Protein AF-0000000067173213 (afdb_homodimer)

Nearest PDB structures (foldseek):
  3br0-assembly1_A  TM=7.594E-01  e=2.202E-05  Staphylococcus aureus
  3bqz-assembly1_A  TM=7.512E-01  e=5.305E-05  Staphylococcus aureus
  3bti-assembly1_A  TM=7.599E-01  e=1.402E-04  Staphylococcus aureus subsp. aureus Mu50
  3btj-assembly1_A  TM=7.531E-01  e=1.468E-04  Staphylococcus aureus subsp. aureus Mu50
  4w97-assembly1_A  TM=4.681E-01  e=1.593E-05  Mycobacterium tuberculosis H37Rv

Solvent-accessible surface area (backbone atoms only — not comparable to full-atom values): 21522 Å² total; per-residue (Å²): 128,78,82,68,76,71,79,74,49,71,67,50,42,44,33,52,21,34,44,53,41,39,72,73,57,32,71,85,72,46,48,64,62,59,25,19,56,66,48,71,47,51,58,71,61,46,46,74,77,30,88,45,61,50,58,41,49,11,52,27,47,45,51,40,49,52,52,42,53,52,49,48,52,62,62,42,65,79,44,83,50,65,65,53,33,51,32,50,47,26,44,47,60,50,55,23,64,56,80,50,47,32,52,51,51,49,42,46,70,76,35,45,69,61,38,44,64,24,48,32,92,77,55,80,43,72,40,56,51,40,13,60,64,42,35,63,55,51,52,50,30,31,75,73,59,72,24,26,80,78,57,56,58,72,56,50,16,40,50,53,23,51,53,40,49,45,55,37,71,45,78,62,83,81,54,58,59,85,39,53,69,59,38,34,54,46,38,59,36,39,44,46,40,16,47,44,38,77,65,76,129,127,77,81,68,76,72,80,74,50,70,67,50,43,42,32,52,21,34,44,53,41,38,74,71,58,33,72,86,71,46,47,63,61,58,28,19,56,68,48,71,48,51,58,70,60,46,46,74,77,30,89,43,60,51,59,42,49,13,52,27,47,47,51,38,50,50,51,43,52,52,50,49,52,60,61,42,66,79,46,83,50,65,65,53,33,52,32,51,48,26,44,46,59,51,54,24,64,54,81,52,47,33,53,50,51,48,42,45,70,76,35,47,69,60,39,44,62,25,46,32,92,76,54,80,44,73,42,55,51,41,11,60,65,40,35,63,55,51,52,52,30,30,74,73,58,70,23,26,78,79,58,56,58,70,56,51,17,41,51,51,23,49,52,39,49,44,55,38,70,46,78,61,82,79,55,57,59,85,38,52,67,57,38,35,52,47,38,59,35,39,44,45,38,17,46,44,39,76,64,77,129

pLDDT: mean 89.68, std 12.32, range [35.69, 98.56]

Foldseek 3Di:
DPPPPPPQPLLNLLLVLLLVQCVVPRLPPDALCSSCVSSVHDSVVSCVPPVGSLQSNLVNLLVQVVVLLVVLVVQLVVDDALLLSLLSLLLCLQVVCPPDSVSNVCNCVVPVPSSDSNVDPVDPDQLQVQLVSCLVVLVVCLVVLLFPVPDPSSVLSSVSSVVSCCLNPPDDDPDDSNPSVSSSVVCVPPPSCVRRDDDDD/DPPPPPPQPLLNLLLVLLLVQCVVPHLPPDALCSSCVSSVHHSVVSCVPPVGSLQSNLVNLLVLVVVLLVVLVVQLVVDDALLLSLLSLLLCLQVVCPPPSVSNVCNCVVPVPSSDSNVDPVDPDQLQVQLVSCLVVLVVCLVVLLFPVPDPSSVLSSVSSVVSCCLNPPDDDPDDSNPSVSSSVVCVPPPSVVRRDDDDD

Secondary structure (DSSP, 8-state):
---------HHHHHHHHHHHHHHHHTTTS--HHHHHHHHTS-HHHHHHH-SSHHHHHHHHHHHHHHHHHHHHHHHHTT--SHHHHHHHHHHHHHHTTSTTHHHHHHHHHH-HHHHHHHHGGG---HHHHHHHHHHHHHHHHHHTTSS-TT--HHHHHHHHHHHHHHHHHS--SS--TT-HHHHHHHIIIIIHHHHHSPPP-/---------HHHHHHHHHHHHHHHHHHHH--HHHHHHHHT--HHHHHHH-SSHHHHHHHHHHHHHHHHHHHHHHHHTT--SHHHHHHHHHHHHHHTTSTTHHHHHHHHHH-HHHHHHHHGGG---HHHHHHHHHHHHHHHHHHTTSS-TT--HHHHHHHHHHHHHHHHHS--SS--TT-HHHHHHHIIIIIHHHHHSPPP-

Sequence (402 aa):
MTNATAPRSVRDRLIDAAETCLRAKGIRATTVSEVAEAAGVSRGWLYRHFPDKVSLLGAAIVRLNDAYWSDAHAFLAAYDGLDEKIAAGIRYGRTAYDDPGALLMKLRLDEPEEFAACAGAGVQGLVPDLAAFWTRYLLAARDTGEIHPNTDIAEAAEWVARVVISFATVPGEQLDASDTGAVLTHLRRYVMPGLRAEPASMTNATAPRSVRDRLIDAAETCLRAKGIRATTVSEVAEAAGVSRGWLYRHFPDKVSLLGAAIVRLNDAYWSDAHAFLAAYDGLDEKIAAGIRYGRTAYDDPGALLMKLRLDEPEEFAACAGAGVQGLVPDLAAFWTRYLLAARDTGEIHPNTDIAEAAEWVARVVISFATVPGEQLDASDTGAVLTHLRRYVMPGLRAEPAS

InterPro domains:
  IPR001647 DNA-binding HTH domain, TetR-type [PF00440] (14-59)
  IPR001647 DNA-binding HTH domain, TetR-type [PR00455] (14-27)
  IPR001647 DNA-binding HTH domain, TetR-type [PR00455] (35-58)
  IPR001647 DNA-binding HTH domain, TetR-type [PS50977] (8-68)
  IPR009057 Homedomain-like superfamily [SSF46689] (7-84)
  IPR023772 DNA-binding HTH domain, TetR-type, conserved site [PS01081] (26-57)
  IPR036271 Tetracyclin repressor-like, C-terminal domain superfamily [SSF48498] (122-199)
  IPR050109 HTH-type, TetR-like transcriptional regulator [PTHR30055] (3-199)

Radius of gyration: 25.41 Å; Cα contacts (8 Å, |Δi|>4): 470; chains: 2; bounding box: 62×98×46 Å

Organism: Mycolicibacterium smegmatis (strain ATCC 700084 / mc(2)155) (NCBI:txid246196)

Structure (mmCIF, N/CA/C/O backbone):
data_AF-0000000067173213-model_v1
#
loop_
_entity.id
_entity.type
_entity.pdbx_description
1 polymer 'Transcriptional regulator'
#
loop_
_atom_site.group_PDB
_atom_site.id
_atom_site.type_symbol
_atom_site.label_atom_id
_atom_site.label_alt_id
_atom_site.label_comp_id
_atom_site.label_asym_id
_atom_site.label_entity_id
_atom_site.label_seq_id
_atom_site.pdbx_PDB_ins_code
_atom_site.Cartn_x
_atom_site.Cartn_y
_atom_site.Cartn_z
_atom_site.occupancy
_atom_site.B_iso_or_equiv
_atom_site.auth_seq_id
_atom_site.auth_comp_id
_atom_site.auth_asym_id
_atom_site.auth_atom_id
_atom_site.pdbx_PDB_model_num
ATOM 1 N N . MET A 1 1 ? 15.188 -49.031 -7.273 1 35.69 1 MET A N 1
ATOM 2 C CA . MET A 1 1 ? 15.773 -48.156 -8.273 1 35.69 1 MET A CA 1
ATOM 3 C C . MET A 1 1 ? 15.562 -46.688 -7.891 1 35.69 1 MET A C 1
ATOM 5 O O . MET A 1 1 ? 14.43 -46.25 -7.703 1 35.69 1 MET A O 1
ATOM 9 N N . THR A 1 2 ? 16.375 -46.094 -7.039 1 40.94 2 THR A N 1
ATOM 10 C CA . THR A 1 2 ? 16.312 -44.719 -6.531 1 40.94 2 THR A CA 1
ATOM 11 C C . THR A 1 2 ? 16.016 -43.75 -7.656 1 40.94 2 THR A C 1
ATOM 13 O O . THR A 1 2 ? 16.531 -43.875 -8.766 1 40.94 2 THR A O 1
ATOM 16 N N . ASN A 1 3 ? 14.742 -43.5 -7.938 1 41.19 3 ASN A N 1
ATOM 17 C CA . ASN A 1 3 ? 14.391 -42.5 -8.953 1 41.19 3 ASN A CA 1
ATOM 18 C C . ASN A 1 3 ? 15.438 -41.406 -9.062 1 41.19 3 ASN A C 1
ATOM 20 O O . ASN A 1 3 ? 15.539 -40.562 -8.172 1 41.19 3 ASN A O 1
ATOM 24 N N . ALA A 1 4 ? 16.594 -41.688 -9.5 1 45.16 4 ALA A N 1
ATOM 25 C CA . ALA A 1 4 ? 17.766 -40.844 -9.727 1 45.16 4 ALA A CA 1
ATOM 26 C C . ALA A 1 4 ? 17.344 -39.5 -10.297 1 45.16 4 ALA A C 1
ATOM 28 O O . ALA A 1 4 ? 16.703 -39.438 -11.344 1 45.16 4 ALA A O 1
ATOM 29 N N . THR A 1 5 ? 16.922 -38.469 -9.539 1 49.53 5 THR A N 1
ATOM 30 C CA . THR A 1 5 ? 16.656 -37.094 -9.984 1 49.53 5 THR A CA 1
ATOM 31 C C . THR A 1 5 ? 17.578 -36.719 -11.148 1 49.53 5 THR A C 1
ATOM 33 O O . THR A 1 5 ? 18.797 -36.812 -11.023 1 49.53 5 THR A O 1
ATOM 36 N N . ALA A 1 6 ? 17.219 -36.969 -12.367 1 53.34 6 ALA A N 1
ATOM 37 C CA . ALA A 1 6 ? 17.953 -36.656 -13.586 1 53.34 6 ALA A CA 1
ATOM 38 C C . ALA A 1 6 ? 18.922 -35.5 -13.375 1 53.34 6 ALA A C 1
ATOM 40 O O . ALA A 1 6 ? 18.609 -34.531 -12.672 1 53.34 6 ALA A O 1
ATOM 41 N N . PRO A 1 7 ? 20.188 -35.594 -13.641 1 55.94 7 PRO A N 1
ATOM 42 C CA . PRO A 1 7 ? 21.234 -34.594 -13.469 1 55.94 7 PRO A CA 1
ATOM 43 C C . PRO A 1 7 ? 20.797 -33.219 -13.93 1 55.94 7 PRO A C 1
ATOM 45 O O . PRO A 1 7 ? 20.109 -33.062 -14.945 1 55.94 7 PRO A O 1
ATOM 48 N N . ARG A 1 8 ? 20.625 -32.188 -12.977 1 69.31 8 ARG A N 1
ATOM 49 C CA . ARG A 1 8 ? 20.281 -30.828 -13.336 1 69.31 8 ARG A CA 1
ATOM 50 C C . ARG A 1 8 ? 21.109 -30.328 -14.508 1 69.31 8 ARG A C 1
ATOM 52 O O . ARG A 1 8 ? 22.328 -30.531 -14.547 1 69.31 8 ARG A O 1
ATOM 59 N N . SER A 1 9 ? 20.484 -30.047 -15.648 1 83.81 9 SER A N 1
ATOM 60 C CA . SER A 1 9 ? 21.156 -29.5 -16.812 1 83.81 9 SER A CA 1
ATOM 61 C C . SER A 1 9 ? 22.062 -28.328 -16.438 1 83.81 9 SER A C 1
ATOM 63 O O . SER A 1 9 ? 21.953 -27.797 -15.328 1 83.81 9 SER A O 1
ATOM 65 N N . VAL A 1 10 ? 23.094 -28.188 -17.125 1 84.44 10 VAL A N 1
ATOM 66 C CA . VAL A 1 10 ? 24 -27.047 -16.922 1 84.44 10 VAL A CA 1
ATOM 67 C C . VAL A 1 10 ? 23.172 -25.766 -16.828 1 84.44 10 VAL A C 1
ATOM 69 O O . VAL A 1 10 ? 23.5 -24.875 -16.016 1 84.44 10 VAL A O 1
ATOM 72 N N . ARG A 1 11 ? 22.156 -25.781 -17.531 1 90.06 11 ARG A N 1
ATOM 73 C CA . ARG A 1 11 ? 21.281 -24.609 -17.5 1 90.06 11 ARG A CA 1
ATOM 74 C C . ARG A 1 11 ? 20.672 -24.422 -16.109 1 90.06 11 ARG A C 1
ATOM 76 O O . ARG A 1 11 ? 20.609 -23.312 -15.594 1 90.06 11 ARG A O 1
ATOM 83 N N . ASP A 1 12 ? 20.312 -25.484 -15.531 1 93.5 12 ASP A N 1
ATOM 84 C CA . ASP A 1 12 ? 19.734 -25.422 -14.195 1 93.5 12 ASP A CA 1
ATOM 85 C C . ASP A 1 12 ? 20.766 -24.984 -13.164 1 93.5 12 ASP A C 1
ATOM 87 O O . ASP A 1 12 ? 20.453 -24.219 -12.25 1 93.5 12 ASP A O 1
ATOM 91 N N . ARG A 1 13 ? 21.906 -25.438 -13.367 1 93.19 13 ARG A N 1
ATOM 92 C CA . ARG A 1 13 ? 22.984 -25.047 -12.461 1 93.19 13 ARG A CA 1
ATOM 93 C C . ARG A 1 13 ? 23.266 -23.562 -12.555 1 93.19 13 ARG A C 1
ATOM 95 O O . ARG A 1 13 ? 23.547 -22.906 -11.539 1 93.19 13 ARG A O 1
ATOM 102 N N . LEU A 1 14 ? 23.219 -23.047 -13.711 1 96.12 14 LEU A N 1
ATOM 103 C CA . LEU A 1 14 ? 23.438 -21.625 -13.922 1 96.12 14 LEU A CA 1
ATOM 104 C C . LEU A 1 14 ? 22.328 -20.797 -13.273 1 96.12 14 LEU A C 1
ATOM 106 O O . LEU A 1 14 ? 22.594 -19.781 -12.648 1 96.12 14 LEU A O 1
ATOM 110 N N . ILE A 1 15 ? 21.141 -21.328 -13.391 1 96.62 15 ILE A N 1
ATOM 111 C CA . ILE A 1 15 ? 20 -20.625 -12.797 1 96.62 15 ILE A CA 1
ATOM 112 C C . ILE A 1 15 ? 20.094 -20.688 -11.273 1 96.62 15 ILE A C 1
ATOM 114 O O . ILE A 1 15 ? 19.812 -19.719 -10.586 1 96.62 15 ILE A O 1
ATOM 118 N N . ASP A 1 16 ? 20.531 -21.797 -10.758 1 96.44 16 ASP A N 1
ATOM 119 C CA . ASP A 1 16 ? 20.734 -21.938 -9.32 1 96.44 16 ASP A CA 1
ATOM 120 C C . ASP A 1 16 ? 21.781 -20.922 -8.828 1 96.44 16 ASP A C 1
ATOM 122 O O . ASP A 1 16 ? 21.578 -20.281 -7.797 1 96.44 16 ASP A O 1
ATOM 126 N N . ALA A 1 17 ? 22.828 -20.828 -9.539 1 97.25 17 ALA A N 1
ATOM 127 C CA . ALA A 1 17 ? 23.891 -19.891 -9.203 1 97.25 17 ALA A CA 1
ATOM 128 C C . ALA A 1 17 ? 23.391 -18.453 -9.266 1 97.25 17 ALA A C 1
ATOM 130 O O . ALA A 1 17 ? 23.734 -17.625 -8.406 1 97.25 17 ALA A O 1
ATOM 131 N N . ALA A 1 18 ? 22.625 -18.188 -10.281 1 97.5 18 ALA A N 1
ATOM 132 C CA . ALA A 1 18 ? 22.047 -16.859 -10.422 1 97.5 18 ALA A CA 1
ATOM 133 C C . ALA A 1 18 ? 21.156 -16.516 -9.219 1 97.5 18 ALA A C 1
ATOM 135 O O . ALA A 1 18 ? 21.234 -15.398 -8.695 1 97.5 18 ALA A O 1
ATOM 136 N N . GLU A 1 19 ? 20.344 -17.453 -8.805 1 95.75 19 GLU A N 1
ATOM 137 C CA . GLU A 1 19 ? 19.484 -17.25 -7.645 1 95.75 19 GLU A CA 1
ATOM 138 C C . GLU A 1 19 ? 20.312 -16.953 -6.398 1 95.75 19 GLU A C 1
ATOM 140 O O . GLU A 1 19 ? 19.953 -16.062 -5.609 1 95.75 19 GLU A O 1
ATOM 145 N N . THR A 1 20 ? 21.328 -17.641 -6.254 1 95.81 20 THR A N 1
ATOM 146 C CA . THR A 1 20 ? 22.219 -17.438 -5.117 1 95.81 20 THR A CA 1
ATOM 147 C C . THR A 1 20 ? 22.812 -16.031 -5.137 1 95.81 20 THR A C 1
ATOM 149 O O . THR A 1 20 ? 22.859 -15.352 -4.105 1 95.81 20 THR A O 1
ATOM 152 N N . CYS A 1 21 ? 23.25 -15.594 -6.285 1 97.12 21 CYS A N 1
ATOM 153 C CA . CYS A 1 21 ? 23.828 -14.258 -6.434 1 97.12 21 CYS A CA 1
ATOM 154 C C . CYS A 1 21 ? 22.781 -13.18 -6.18 1 97.12 21 CYS A C 1
ATOM 156 O O . CYS A 1 21 ? 23.062 -12.172 -5.527 1 97.12 21 CYS A O 1
ATOM 158 N N . LEU A 1 22 ? 21.562 -13.422 -6.668 1 96.31 22 LEU A N 1
ATOM 159 C CA . LEU A 1 22 ? 20.453 -12.484 -6.449 1 96.31 22 LEU A CA 1
ATOM 160 C C . LEU A 1 22 ? 20.156 -12.344 -4.961 1 96.31 22 LEU A C 1
ATOM 162 O O . LEU A 1 22 ? 19.875 -11.234 -4.488 1 96.31 22 LEU A O 1
ATOM 166 N N . ARG A 1 23 ? 20.172 -13.398 -4.289 1 94.31 23 ARG A N 1
ATOM 167 C CA . ARG A 1 23 ? 19.906 -13.391 -2.852 1 94.31 23 ARG A CA 1
ATOM 168 C C . ARG A 1 23 ? 20.984 -12.617 -2.1 1 94.31 23 ARG A C 1
ATOM 170 O O . ARG A 1 23 ? 20.688 -11.898 -1.143 1 94.31 23 ARG A O 1
ATOM 177 N N . ALA A 1 24 ? 22.125 -12.672 -2.566 1 94.44 24 ALA A N 1
ATOM 178 C CA . ALA A 1 24 ? 23.266 -12.086 -1.862 1 94.44 24 ALA A CA 1
ATOM 179 C C . ALA A 1 24 ? 23.359 -10.586 -2.146 1 94.44 24 ALA A C 1
ATOM 181 O O . ALA A 1 24 ? 23.656 -9.797 -1.246 1 94.44 24 ALA A O 1
ATOM 182 N N . LYS A 1 25 ? 23.109 -10.203 -3.416 1 95.25 25 LYS A N 1
ATOM 183 C CA . LYS A 1 25 ? 23.547 -8.836 -3.699 1 95.25 25 LYS A CA 1
ATOM 184 C C . LYS A 1 25 ? 22.516 -8.109 -4.562 1 95.25 25 LYS A C 1
ATOM 186 O O . LYS A 1 25 ? 22.688 -6.926 -4.867 1 95.25 25 LYS A O 1
ATOM 191 N N . GLY A 1 26 ? 21.5 -8.805 -5.004 1 96.31 26 GLY A N 1
ATOM 192 C CA . GLY A 1 26 ? 20.484 -8.156 -5.82 1 96.31 26 GLY A CA 1
ATOM 193 C C . GLY A 1 26 ? 20.812 -8.203 -7.305 1 96.31 26 GLY A C 1
ATOM 194 O O . GLY A 1 26 ? 21.703 -8.93 -7.734 1 96.31 26 GLY A O 1
ATOM 195 N N . ILE A 1 27 ? 20.016 -7.488 -8.102 1 96.88 27 ILE A N 1
ATOM 196 C CA . ILE A 1 27 ? 20.094 -7.562 -9.555 1 96.88 27 ILE A CA 1
ATOM 197 C C . ILE A 1 27 ? 21.25 -6.695 -10.055 1 96.88 27 ILE A C 1
ATOM 199 O O . ILE A 1 27 ? 22.109 -7.164 -10.812 1 96.88 27 ILE A O 1
ATOM 203 N N . ARG A 1 28 ? 21.281 -5.484 -9.641 1 96.62 28 ARG A N 1
ATOM 204 C CA . ARG A 1 28 ? 22.234 -4.508 -10.133 1 96.62 28 ARG A CA 1
ATOM 205 C C . ARG A 1 28 ? 23.672 -4.969 -9.875 1 96.62 28 ARG A C 1
ATOM 207 O O . ARG A 1 28 ? 24.516 -4.934 -10.773 1 96.62 28 ARG A O 1
ATOM 214 N N . ALA A 1 29 ? 23.953 -5.48 -8.773 1 97.12 29 ALA A N 1
ATOM 215 C CA . ALA A 1 29 ? 25.328 -5.77 -8.336 1 97.12 29 ALA A CA 1
ATOM 216 C C . ALA A 1 29 ? 25.781 -7.145 -8.828 1 97.12 29 ALA A C 1
ATOM 218 O O . ALA A 1 29 ? 26.969 -7.445 -8.828 1 97.12 29 ALA A O 1
ATOM 219 N N . THR A 1 30 ? 24.859 -7.961 -9.172 1 97.75 30 THR A N 1
ATOM 220 C CA . THR A 1 30 ? 25.203 -9.289 -9.664 1 97.75 30 THR A CA 1
ATOM 221 C C . THR A 1 30 ? 25.812 -9.203 -11.062 1 97.75 30 THR A C 1
ATOM 223 O O . THR A 1 30 ? 25.281 -8.5 -11.93 1 97.75 30 THR A O 1
ATOM 226 N N . THR A 1 31 ? 26.953 -9.93 -11.297 1 96.62 31 THR A N 1
ATOM 227 C CA . THR A 1 31 ? 27.578 -9.977 -12.617 1 96.62 31 THR A CA 1
ATOM 228 C C . THR A 1 31 ? 27.547 -11.391 -13.18 1 96.62 31 THR A C 1
ATOM 230 O O . THR A 1 31 ? 27.406 -12.359 -12.438 1 96.62 31 THR A O 1
ATOM 233 N N . VAL A 1 32 ? 27.688 -11.375 -14.492 1 96.31 32 VAL A N 1
ATOM 234 C CA . VAL A 1 32 ? 27.719 -12.664 -15.18 1 96.31 32 VAL A CA 1
ATOM 235 C C . VAL A 1 32 ? 28.922 -13.477 -14.711 1 96.31 32 VAL A C 1
ATOM 237 O O . VAL A 1 32 ? 28.828 -14.695 -14.523 1 96.31 32 VAL A O 1
ATOM 240 N N . SER A 1 33 ? 30 -12.859 -14.461 1 96.31 33 SER A N 1
ATOM 241 C CA . SER A 1 33 ? 31.219 -13.523 -14.008 1 96.31 33 SER A CA 1
ATOM 242 C C . SER A 1 33 ? 31.031 -14.188 -12.648 1 96.31 33 SER A C 1
ATOM 244 O O . SER A 1 33 ? 31.484 -15.305 -12.43 1 96.31 33 SER A O 1
ATOM 246 N N . GLU A 1 34 ? 30.359 -13.523 -11.781 1 97 34 GLU A N 1
ATOM 247 C CA . GLU A 1 34 ? 30.094 -14.07 -10.453 1 97 34 GLU A CA 1
ATOM 248 C C . GLU A 1 34 ? 29.203 -15.305 -10.531 1 97 34 GLU A C 1
ATOM 250 O O . GLU A 1 34 ? 29.391 -16.266 -9.789 1 97 34 GLU A O 1
ATOM 255 N N . VAL A 1 35 ? 28.219 -15.242 -11.391 1 97.94 35 VAL A N 1
ATOM 256 C CA . VAL A 1 35 ? 27.328 -16.391 -11.562 1 97.94 35 VAL A CA 1
ATOM 257 C C . VAL A 1 35 ? 28.109 -17.562 -12.133 1 97.94 35 VAL A C 1
ATOM 259 O O . VAL A 1 35 ? 27.938 -18.703 -11.68 1 97.94 35 VAL A O 1
ATOM 262 N N . ALA A 1 36 ? 28.922 -17.297 -13.148 1 96.88 36 ALA A N 1
ATOM 263 C CA . ALA A 1 36 ? 29.75 -18.344 -13.734 1 96.88 36 ALA A CA 1
ATOM 264 C C . ALA A 1 36 ? 30.641 -19 -12.68 1 96.88 36 ALA A C 1
ATOM 266 O O . ALA A 1 36 ? 30.719 -20.219 -12.602 1 96.88 36 ALA A O 1
ATOM 267 N N . GLU A 1 37 ? 31.266 -18.188 -11.891 1 96.5 37 GLU A N 1
ATOM 268 C CA . GLU A 1 37 ? 32.125 -18.672 -10.828 1 96.5 37 GLU A CA 1
ATOM 269 C C . GLU A 1 37 ? 31.359 -19.547 -9.836 1 96.5 37 GLU A C 1
ATOM 271 O O . GLU A 1 37 ? 31.812 -20.641 -9.477 1 96.5 37 GLU A O 1
ATOM 276 N N . ALA A 1 38 ? 30.203 -19.109 -9.469 1 95.81 38 ALA A N 1
ATOM 277 C CA . ALA A 1 38 ? 29.375 -19.844 -8.516 1 95.81 38 ALA A CA 1
ATOM 278 C C . ALA A 1 38 ? 28.906 -21.172 -9.094 1 95.81 38 ALA A C 1
ATOM 280 O O . ALA A 1 38 ? 28.734 -22.141 -8.367 1 95.81 38 ALA A O 1
ATOM 281 N N . ALA A 1 39 ? 28.734 -21.203 -10.391 1 95.44 39 ALA A N 1
ATOM 282 C CA . ALA A 1 39 ? 28.281 -22.406 -11.078 1 95.44 39 ALA A CA 1
ATOM 283 C C . ALA A 1 39 ? 29.438 -23.328 -11.422 1 95.44 39 ALA A C 1
ATOM 285 O O . ALA A 1 39 ? 29.234 -24.453 -11.875 1 95.44 39 ALA A O 1
ATOM 286 N N . GLY A 1 40 ? 30.625 -22.797 -11.266 1 95 40 GLY A N 1
ATOM 287 C CA . GLY A 1 40 ? 31.812 -23.594 -11.562 1 95 40 GLY A CA 1
ATOM 288 C C . GLY A 1 40 ? 32.062 -23.781 -13.047 1 95 40 GLY A C 1
ATOM 289 O O . GLY A 1 40 ? 32.469 -24.844 -13.492 1 95 40 GLY A O 1
ATOM 290 N N . VAL A 1 41 ? 31.719 -22.781 -13.828 1 95.12 41 VAL A N 1
ATOM 291 C CA . VAL A 1 41 ? 31.938 -22.844 -15.266 1 95.12 41 VAL A CA 1
ATOM 292 C C . VAL A 1 41 ? 32.656 -21.578 -15.727 1 95.12 41 VAL A C 1
ATOM 294 O O . VAL A 1 41 ? 32.781 -20.609 -14.969 1 95.12 41 VAL A O 1
ATOM 297 N N . SER A 1 42 ? 33.156 -21.625 -16.969 1 94.19 42 SER A N 1
ATOM 298 C CA . SER A 1 42 ? 33.75 -20.422 -17.547 1 94.19 42 SER A CA 1
ATOM 299 C C . SER A 1 42 ? 32.688 -19.438 -18.031 1 94.19 42 SER A C 1
ATOM 301 O O . SER A 1 42 ? 31.547 -19.844 -18.312 1 94.19 42 SER A O 1
ATOM 303 N N . ARG A 1 43 ? 33.094 -18.188 -18.078 1 94 43 ARG A N 1
ATOM 304 C CA . ARG A 1 43 ? 32.188 -17.172 -18.625 1 94 43 ARG A CA 1
ATOM 305 C C . ARG A 1 43 ? 31.781 -17.5 -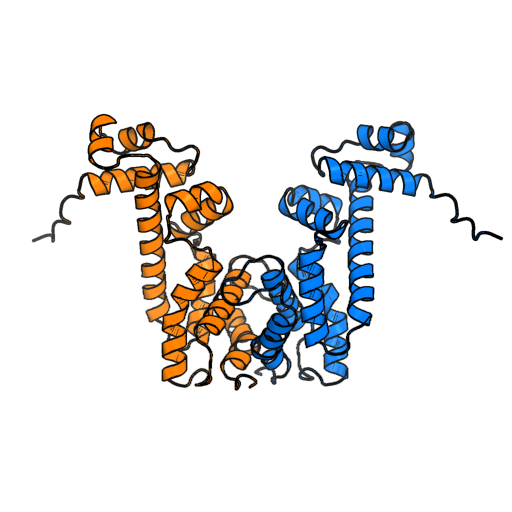20.062 1 94 43 ARG A C 1
ATOM 307 O O . ARG A 1 43 ? 30.625 -17.312 -20.438 1 94 43 ARG A O 1
ATOM 314 N N . GLY A 1 44 ? 32.719 -18.016 -20.828 1 93.62 44 GLY A N 1
ATOM 315 C CA . GLY A 1 44 ? 32.406 -18.406 -22.188 1 93.62 44 GLY A CA 1
ATOM 316 C C . GLY A 1 44 ? 31.344 -19.484 -22.281 1 93.62 44 GLY A C 1
ATOM 317 O O . GLY A 1 44 ? 30.453 -19.406 -23.125 1 93.62 44 GLY A O 1
ATOM 318 N N . TRP A 1 45 ? 31.422 -20.391 -21.438 1 92.81 45 TRP A N 1
ATOM 319 C CA . TRP A 1 45 ? 30.438 -21.469 -21.391 1 92.81 45 TRP A CA 1
ATOM 320 C C . TRP A 1 45 ? 29.062 -20.938 -21 1 92.81 45 TRP A C 1
ATOM 322 O O . TRP A 1 45 ? 28.047 -21.344 -21.547 1 92.81 45 TRP A O 1
ATOM 332 N N . LEU A 1 46 ? 29.047 -20.047 -20.016 1 95.62 46 LEU A N 1
ATOM 333 C CA . LEU A 1 46 ? 27.781 -19.438 -19.594 1 95.62 46 LEU A CA 1
ATOM 334 C C . LEU A 1 46 ? 27.094 -18.75 -20.766 1 95.62 46 LEU A C 1
ATOM 336 O O . LEU A 1 46 ? 25.875 -18.859 -20.922 1 95.62 46 LEU A O 1
ATOM 340 N N . TYR A 1 47 ? 27.844 -18.141 -21.625 1 95.19 47 TYR A N 1
ATOM 341 C CA . TYR A 1 47 ? 27.281 -17.344 -22.734 1 95.19 47 TYR A CA 1
ATOM 342 C C . TYR A 1 47 ? 26.734 -18.266 -23.828 1 95.19 47 TYR A C 1
ATOM 344 O O . TYR A 1 47 ? 26 -17.812 -24.703 1 95.19 47 TYR A O 1
ATOM 352 N N . ARG A 1 48 ? 27.094 -19.531 -23.797 1 95.06 48 ARG A N 1
ATOM 353 C CA . ARG A 1 48 ? 26.484 -20.5 -24.688 1 95.06 48 ARG A CA 1
ATOM 354 C C . ARG A 1 48 ? 25.031 -20.734 -24.328 1 95.06 48 ARG A C 1
ATOM 356 O O . ARG A 1 48 ? 24.219 -21.141 -25.172 1 95.06 48 ARG A O 1
ATOM 363 N N . HIS A 1 49 ? 24.703 -20.484 -23.125 1 95.44 49 HIS A N 1
ATOM 364 C CA . HIS A 1 49 ? 23.375 -20.766 -22.625 1 95.44 49 HIS A CA 1
ATOM 365 C C . HIS A 1 49 ? 22.562 -19.484 -22.469 1 95.44 49 HIS A C 1
ATOM 367 O O . HIS A 1 49 ? 21.344 -19.5 -22.656 1 95.44 49 HIS A O 1
ATOM 373 N N . PHE A 1 50 ? 23.219 -18.438 -22.062 1 96.81 50 PHE A N 1
ATOM 374 C CA . PHE A 1 50 ? 22.562 -17.141 -21.844 1 96.81 50 PHE A CA 1
ATOM 375 C C . PHE A 1 50 ? 23.359 -16.016 -22.5 1 96.81 50 PHE A C 1
ATOM 377 O O . PHE A 1 50 ? 24.5 -15.766 -22.141 1 96.81 50 PHE A O 1
ATOM 384 N N . PRO A 1 51 ? 22.641 -15.305 -23.375 1 95.44 51 PRO A N 1
ATOM 385 C CA . PRO A 1 51 ? 23.375 -14.32 -24.172 1 95.44 51 PRO A CA 1
ATOM 386 C C . PRO A 1 51 ? 23.766 -13.078 -23.359 1 95.44 51 PRO A C 1
ATOM 388 O O . PRO A 1 51 ? 24.656 -12.336 -23.766 1 95.44 51 PRO A O 1
ATOM 391 N N . ASP A 1 52 ? 23 -12.828 -22.266 1 95.25 52 ASP A N 1
ATOM 392 C CA . ASP A 1 52 ? 23.297 -11.625 -21.484 1 95.25 52 ASP A CA 1
ATOM 393 C C . ASP A 1 52 ? 22.797 -11.773 -20.047 1 95.25 52 ASP A C 1
ATOM 395 O O . ASP A 1 52 ? 22.172 -12.773 -19.703 1 95.25 52 ASP A O 1
ATOM 399 N N . LYS A 1 53 ? 23.094 -10.805 -19.203 1 96.06 53 LYS A N 1
ATOM 400 C CA . LYS A 1 53 ? 22.75 -10.773 -17.781 1 96.06 53 LYS A CA 1
ATOM 401 C C . LYS A 1 53 ? 21.234 -10.781 -17.594 1 96.06 53 LYS A C 1
ATOM 403 O O . LYS A 1 53 ? 20.719 -11.5 -16.734 1 96.06 53 LYS A O 1
ATOM 408 N N . VAL A 1 54 ? 20.594 -10.039 -18.391 1 95.44 54 VAL A N 1
ATOM 409 C CA . VAL A 1 54 ? 19.156 -9.875 -18.25 1 95.44 54 VAL A CA 1
ATOM 410 C C . VAL A 1 54 ? 18.453 -11.211 -18.5 1 95.44 54 VAL A C 1
ATOM 412 O O . VAL A 1 54 ? 17.578 -11.602 -17.719 1 95.44 54 VAL A O 1
ATOM 415 N N . SER A 1 55 ? 18.859 -11.875 -19.484 1 95.5 55 SER A N 1
ATOM 416 C CA . SER A 1 55 ? 18.266 -13.172 -19.781 1 95.5 55 SER A CA 1
ATOM 417 C C . SER A 1 55 ? 18.578 -14.188 -18.688 1 95.5 55 SER A C 1
ATOM 419 O O . SER A 1 55 ? 17.719 -15 -18.328 1 95.5 55 SER A O 1
ATOM 421 N N . LEU A 1 56 ? 19.766 -14.148 -18.203 1 96.38 56 LEU A N 1
ATOM 422 C CA . LEU A 1 56 ? 20.203 -15.07 -17.172 1 96.38 56 LEU A CA 1
ATOM 423 C C . LEU A 1 56 ? 19.453 -14.82 -15.867 1 96.38 56 LEU A C 1
ATOM 425 O O . LEU A 1 56 ? 18.812 -15.727 -15.328 1 96.38 56 LEU A O 1
ATOM 429 N N . LEU A 1 57 ? 19.484 -13.633 -15.406 1 96.62 57 LEU A N 1
ATOM 430 C CA . LEU A 1 57 ? 18.812 -13.289 -14.156 1 96.62 57 LEU A CA 1
ATOM 431 C C . LEU A 1 57 ? 17.297 -13.375 -14.305 1 96.62 57 LEU A C 1
ATOM 433 O O . LEU A 1 57 ? 16.594 -13.727 -13.359 1 96.62 57 LEU A O 1
ATOM 437 N N . GLY A 1 58 ? 16.781 -13.039 -15.477 1 95.12 58 GLY A N 1
ATOM 438 C CA . GLY A 1 58 ? 15.375 -13.203 -15.766 1 95.12 58 GLY A CA 1
ATOM 439 C C . GLY A 1 58 ? 14.891 -14.633 -15.594 1 95.12 58 GLY A C 1
ATOM 440 O O . GLY A 1 58 ? 13.82 -14.875 -15.031 1 95.12 58 GLY A O 1
ATOM 441 N N . ALA A 1 59 ? 15.672 -15.5 -16.062 1 94.88 59 ALA A N 1
ATOM 442 C CA . ALA A 1 59 ? 15.32 -16.906 -15.93 1 94.88 59 ALA A CA 1
ATOM 443 C C . ALA A 1 59 ? 15.227 -17.312 -14.461 1 94.88 59 ALA A C 1
ATOM 445 O O . ALA A 1 59 ? 14.328 -18.062 -14.07 1 94.88 59 ALA A O 1
ATOM 446 N N . ALA A 1 60 ? 16.109 -16.844 -13.672 1 94.81 60 ALA A N 1
ATOM 447 C CA . ALA A 1 60 ? 16.078 -17.125 -12.242 1 94.81 60 ALA A CA 1
ATOM 448 C C . ALA A 1 60 ? 14.852 -16.516 -11.578 1 94.81 60 ALA A C 1
ATOM 450 O O . ALA A 1 60 ? 14.188 -17.156 -10.766 1 94.81 60 ALA A O 1
ATOM 451 N N . ILE A 1 61 ? 14.539 -15.328 -11.945 1 93.38 61 ILE A N 1
ATOM 452 C CA . ILE A 1 61 ? 13.406 -14.609 -11.375 1 93.38 61 ILE A CA 1
ATOM 453 C C . ILE A 1 61 ? 12.102 -15.305 -11.773 1 93.38 61 ILE A C 1
ATOM 455 O O . ILE A 1 61 ? 11.219 -15.5 -10.93 1 93.38 61 ILE A O 1
ATOM 459 N N . VAL A 1 62 ? 12.016 -15.672 -12.992 1 91.44 62 VAL A N 1
ATOM 460 C CA . VAL A 1 62 ? 10.82 -16.359 -13.477 1 91.44 62 VAL A CA 1
ATOM 461 C C . VAL A 1 62 ? 10.641 -17.672 -12.734 1 91.44 62 VAL A C 1
ATOM 463 O O . VAL A 1 62 ? 9.539 -18.016 -12.312 1 91.44 62 VAL A O 1
ATOM 466 N N . ARG A 1 63 ? 11.711 -18.375 -12.594 1 91.94 63 ARG A N 1
ATOM 467 C CA . ARG A 1 63 ? 11.641 -19.641 -11.875 1 91.94 63 ARG A CA 1
ATOM 468 C C . ARG A 1 63 ? 11.195 -19.422 -10.43 1 91.94 63 ARG A C 1
ATOM 470 O O . ARG A 1 63 ? 10.344 -20.172 -9.922 1 91.94 63 ARG A O 1
ATOM 477 N N . LEU A 1 64 ? 11.781 -18.469 -9.781 1 90.25 64 LEU A N 1
ATOM 478 C CA . LEU A 1 64 ? 11.414 -18.141 -8.414 1 90.25 64 LEU A CA 1
ATOM 479 C C . LEU A 1 64 ? 9.945 -17.75 -8.32 1 90.25 64 LEU A C 1
ATOM 481 O O . LEU A 1 64 ? 9.234 -18.172 -7.406 1 90.25 64 LEU A O 1
ATOM 485 N N . ASN A 1 65 ? 9.531 -16.984 -9.234 1 89.62 65 ASN A N 1
ATOM 486 C CA . ASN A 1 65 ? 8.141 -16.531 -9.273 1 89.62 65 ASN A CA 1
ATOM 487 C C . ASN A 1 65 ? 7.18 -17.703 -9.477 1 89.62 65 ASN A C 1
ATOM 489 O O . ASN A 1 65 ? 6.172 -17.812 -8.773 1 89.62 65 ASN A O 1
ATOM 493 N N . ASP A 1 66 ? 7.508 -18.516 -10.422 1 90.25 66 ASP A N 1
ATOM 494 C CA . ASP A 1 66 ? 6.684 -19.688 -10.711 1 90.25 66 ASP A CA 1
ATOM 495 C C . ASP A 1 66 ? 6.578 -20.594 -9.484 1 90.25 66 ASP A C 1
ATOM 497 O O . ASP A 1 66 ? 5.5 -21.109 -9.18 1 90.25 66 ASP A O 1
ATOM 501 N N . ALA A 1 67 ? 7.688 -20.797 -8.898 1 89.81 67 ALA A N 1
ATOM 502 C CA . ALA A 1 67 ? 7.695 -21.625 -7.691 1 89.81 67 ALA A CA 1
ATOM 503 C C . ALA A 1 67 ? 6.828 -21 -6.598 1 89.81 67 ALA A C 1
ATOM 505 O O . ALA A 1 67 ? 6.078 -21.703 -5.922 1 89.81 67 ALA A O 1
ATOM 506 N N . TYR A 1 68 ? 6.879 -19.766 -6.457 1 88.88 68 TYR A N 1
ATOM 507 C CA . TYR A 1 68 ? 6.102 -19.062 -5.445 1 88.88 68 TYR A CA 1
ATOM 508 C C . TYR A 1 68 ? 4.605 -19.25 -5.672 1 88.88 68 TYR A C 1
ATOM 510 O O . TYR A 1 68 ? 3.873 -19.609 -4.746 1 88.88 68 TYR A O 1
ATOM 518 N N . TRP A 1 69 ? 4.148 -19.031 -6.867 1 91.31 69 TRP A N 1
ATOM 519 C CA . TRP A 1 69 ? 2.727 -19.141 -7.176 1 91.31 69 TRP A CA 1
ATOM 520 C C . TRP A 1 69 ? 2.248 -20.578 -7.074 1 91.31 69 TRP A C 1
ATOM 522 O O . TRP A 1 69 ? 1.131 -20.844 -6.621 1 91.31 69 TRP A O 1
ATOM 532 N N . SER A 1 70 ? 3.105 -21.453 -7.535 1 92.69 70 SER A N 1
ATOM 533 C CA . SER A 1 70 ? 2.758 -22.859 -7.438 1 92.69 70 SER A CA 1
ATOM 534 C C . SER A 1 70 ? 2.57 -23.281 -5.984 1 92.69 70 SER A C 1
ATOM 536 O O . SER A 1 70 ? 1.605 -23.984 -5.648 1 92.69 70 SER A O 1
ATOM 538 N N . ASP A 1 71 ? 3.449 -22.844 -5.172 1 91.44 71 ASP A N 1
ATOM 539 C CA . ASP A 1 71 ? 3.355 -23.156 -3.75 1 91.44 71 ASP A CA 1
ATOM 540 C C . ASP A 1 71 ? 2.125 -22.5 -3.125 1 91.44 71 ASP A C 1
ATOM 542 O O . ASP A 1 71 ? 1.478 -23.094 -2.256 1 91.44 71 ASP A O 1
ATOM 546 N N . ALA A 1 72 ? 1.862 -21.328 -3.547 1 93.19 72 ALA A N 1
ATOM 547 C CA . ALA A 1 72 ? 0.684 -20.641 -3.045 1 93.19 72 ALA A CA 1
ATOM 548 C C . ALA A 1 72 ? -0.596 -21.375 -3.41 1 93.19 72 ALA A C 1
ATOM 550 O O . ALA A 1 72 ? -1.486 -21.547 -2.572 1 93.19 72 ALA A O 1
ATOM 551 N N . HIS A 1 73 ? -0.672 -21.828 -4.648 1 95.75 73 HIS A N 1
ATOM 552 C CA . HIS A 1 73 ? -1.823 -22.625 -5.07 1 95.75 73 HIS A CA 1
ATOM 553 C C . HIS A 1 73 ? -1.962 -23.891 -4.223 1 95.75 73 HIS A C 1
ATOM 555 O O . HIS A 1 73 ? -3.061 -24.219 -3.775 1 95.75 73 HIS A O 1
ATOM 561 N N . ALA A 1 74 ? -0.851 -24.547 -4.031 1 94.81 74 ALA A N 1
ATOM 562 C CA . ALA A 1 74 ? -0.864 -25.766 -3.236 1 94.81 74 ALA A CA 1
ATOM 563 C C . ALA A 1 74 ? -1.321 -25.484 -1.808 1 94.81 74 ALA A C 1
ATOM 565 O O . ALA A 1 74 ? -2.098 -26.266 -1.237 1 94.81 74 ALA A O 1
ATOM 566 N N . PHE A 1 75 ? -0.9 -24.422 -1.267 1 94.12 75 PHE A N 1
ATOM 567 C CA . PHE A 1 75 ? -1.252 -24 0.085 1 94.12 75 PHE A CA 1
ATOM 568 C C . PHE A 1 75 ? -2.748 -23.719 0.195 1 94.12 75 PHE A C 1
ATOM 570 O O . PHE A 1 75 ? -3.398 -24.156 1.145 1 94.12 75 PHE A O 1
ATOM 577 N N . LEU A 1 76 ? -3.312 -23.094 -0.806 1 96.88 76 LEU A N 1
ATOM 578 C CA . LEU A 1 76 ? -4.707 -22.656 -0.776 1 96.88 76 LEU A CA 1
ATOM 579 C C . LEU A 1 76 ? -5.641 -23.828 -1.06 1 96.88 76 LEU A C 1
ATOM 581 O O . LEU A 1 76 ? -6.848 -23.75 -0.805 1 96.88 76 LEU A O 1
ATOM 585 N N . ALA A 1 77 ? -5.105 -24.906 -1.566 1 96.44 77 ALA A N 1
ATOM 586 C CA . ALA A 1 77 ? -5.914 -26.078 -1.908 1 96.44 77 ALA A CA 1
ATOM 587 C C . ALA A 1 77 ? -6.559 -26.672 -0.664 1 96.44 77 ALA A C 1
ATOM 589 O O . ALA A 1 77 ? -7.543 -27.406 -0.764 1 96.44 77 ALA A O 1
ATOM 590 N N . ALA A 1 78 ? -6.082 -26.312 0.462 1 96.38 78 ALA A N 1
ATOM 591 C CA . ALA A 1 78 ? -6.586 -26.844 1.723 1 96.38 78 ALA A CA 1
ATOM 592 C C . ALA A 1 78 ? -7.832 -26.094 2.184 1 96.38 78 ALA A C 1
ATOM 594 O O . ALA A 1 78 ? -8.477 -26.484 3.156 1 96.38 78 ALA A O 1
ATOM 595 N N . TYR A 1 79 ? -8.203 -25.078 1.514 1 96.81 79 TYR A N 1
ATOM 596 C CA . TYR A 1 79 ? -9.312 -24.219 1.924 1 96.81 79 TYR A CA 1
ATOM 597 C C . TYR A 1 79 ? -10.445 -24.266 0.904 1 96.81 79 TYR A C 1
ATOM 599 O O . TYR A 1 79 ? -10.203 -24.422 -0.295 1 96.81 79 TYR A O 1
ATOM 607 N N . ASP A 1 80 ? -11.656 -24.062 1.306 1 93.31 80 ASP A N 1
ATOM 608 C CA . ASP A 1 80 ? -12.789 -24.172 0.398 1 93.31 80 ASP A CA 1
ATOM 609 C C . ASP A 1 80 ? -13.391 -22.812 0.098 1 93.31 80 ASP A C 1
ATOM 611 O O . ASP A 1 80 ? -13.516 -22.422 -1.065 1 93.31 80 ASP A O 1
ATOM 615 N N . GLY A 1 81 ? -13.742 -22 1.083 1 96.81 81 GLY A N 1
ATOM 616 C CA . GLY A 1 81 ? -14.406 -20.719 0.863 1 96.81 81 GLY A CA 1
ATOM 617 C C . GLY A 1 81 ? -13.469 -19.641 0.372 1 96.81 81 GLY A C 1
ATOM 618 O O . GLY A 1 81 ? -12.289 -19.625 0.729 1 96.81 81 GLY A O 1
ATOM 619 N N . LEU A 1 82 ? -13.977 -18.812 -0.56 1 98.25 82 LEU A N 1
ATOM 620 C CA . LEU A 1 82 ? -13.18 -17.703 -1.07 1 98.25 82 LEU A CA 1
ATOM 621 C C . LEU A 1 82 ? -12.633 -16.859 0.074 1 98.25 82 LEU A C 1
ATOM 623 O O . LEU A 1 82 ? -11.461 -16.484 0.062 1 98.25 82 LEU A O 1
ATOM 627 N N . ASP A 1 83 ? -13.516 -16.547 1.085 1 97.75 83 ASP A N 1
ATOM 628 C CA . ASP A 1 83 ? -13.078 -15.75 2.229 1 97.75 83 ASP A CA 1
ATOM 629 C C . ASP A 1 83 ? -11.938 -16.438 2.973 1 97.75 83 ASP A C 1
ATOM 631 O O . ASP A 1 83 ? -10.953 -15.781 3.332 1 97.75 83 ASP A O 1
ATOM 635 N N . GLU A 1 84 ? -11.992 -17.719 3.141 1 98.06 84 GLU A N 1
ATOM 636 C CA . GLU A 1 84 ? -10.938 -18.484 3.801 1 98.06 84 GLU A CA 1
ATOM 637 C C . GLU A 1 84 ? -9.656 -18.5 2.967 1 98.06 84 GLU A C 1
ATOM 639 O O . GLU A 1 84 ? -8.555 -18.391 3.508 1 98.06 84 GLU A O 1
ATOM 644 N N . LYS A 1 85 ? -9.812 -18.688 1.682 1 98.25 85 LYS A N 1
ATOM 645 C CA . LYS A 1 85 ? -8.656 -18.672 0.793 1 98.25 85 LYS A CA 1
ATOM 646 C C . LYS A 1 85 ? -7.969 -17.312 0.814 1 98.25 85 LYS A C 1
ATOM 648 O O . LYS A 1 85 ? -6.738 -17.234 0.839 1 98.25 85 LYS A O 1
ATOM 653 N N . ILE A 1 86 ? -8.734 -16.219 0.791 1 98.19 86 ILE A N 1
ATOM 654 C CA . ILE A 1 86 ? -8.156 -14.875 0.839 1 98.19 86 ILE A CA 1
ATOM 655 C C . ILE A 1 86 ? -7.422 -14.68 2.166 1 98.19 86 ILE A C 1
ATOM 657 O O . ILE A 1 86 ? -6.289 -14.195 2.189 1 98.19 86 ILE A O 1
ATOM 661 N N . ALA A 1 87 ? -8.039 -15.078 3.303 1 97.38 87 ALA A N 1
ATOM 662 C CA . ALA A 1 87 ? -7.402 -14.953 4.613 1 97.38 87 ALA A CA 1
ATOM 663 C C . ALA A 1 87 ? -6.102 -15.75 4.668 1 97.38 87 ALA A C 1
ATOM 665 O O . ALA A 1 87 ? -5.078 -15.25 5.133 1 97.38 87 ALA A O 1
ATOM 666 N N . ALA A 1 88 ? -6.18 -16.953 4.188 1 95.62 88 ALA A N 1
ATOM 667 C CA . ALA A 1 88 ? -4.988 -17.797 4.145 1 95.62 88 ALA A CA 1
ATOM 668 C C . ALA A 1 88 ? -3.924 -17.188 3.234 1 95.62 88 ALA A C 1
ATOM 670 O O . ALA A 1 88 ? -2.73 -17.25 3.535 1 95.62 88 ALA A O 1
ATOM 671 N N . GLY A 1 89 ? -4.406 -16.688 2.076 1 95.06 89 GLY A N 1
ATOM 672 C CA . GLY A 1 89 ? -3.482 -16.031 1.159 1 95.06 89 GLY A CA 1
ATOM 673 C C . GLY A 1 89 ? -2.756 -14.859 1.781 1 95.06 89 GLY A C 1
ATOM 674 O O . GLY A 1 89 ? -1.563 -14.656 1.535 1 95.06 89 GLY A O 1
ATOM 675 N N . ILE A 1 90 ? -3.424 -14.078 2.576 1 94.56 90 ILE A N 1
ATOM 676 C CA . ILE A 1 90 ? -2.82 -12.961 3.295 1 94.56 90 ILE A CA 1
ATOM 677 C C . ILE A 1 90 ? -1.756 -13.484 4.258 1 94.56 90 ILE A C 1
ATOM 679 O O . ILE A 1 90 ? -0.643 -12.953 4.309 1 94.56 90 ILE A O 1
ATOM 683 N N . ARG A 1 91 ? -2.074 -14.484 5 1 91.69 91 ARG A N 1
ATOM 684 C CA . ARG A 1 91 ? -1.108 -15.094 5.91 1 91.69 91 ARG A CA 1
ATOM 685 C C . ARG A 1 91 ? 0.116 -15.602 5.152 1 91.69 91 ARG A C 1
ATOM 687 O O . ARG A 1 91 ? 1.25 -15.391 5.59 1 91.69 91 ARG A O 1
ATOM 694 N N . TYR A 1 92 ? -0.178 -16.219 4.043 1 90.5 92 TYR A N 1
ATOM 695 C CA . TYR A 1 92 ? 0.91 -16.734 3.221 1 90.5 92 TYR A CA 1
ATOM 696 C C . TYR A 1 92 ? 1.819 -15.617 2.744 1 90.5 92 TYR A C 1
ATOM 698 O O . TYR A 1 92 ? 3.045 -15.742 2.771 1 90.5 92 TYR A O 1
ATOM 706 N N . GLY A 1 93 ? 1.181 -14.57 2.275 1 88.62 93 GLY A N 1
ATOM 707 C CA . GLY A 1 93 ? 1.94 -13.43 1.783 1 88.62 93 GLY A CA 1
ATOM 708 C C . GLY A 1 93 ? 2.773 -12.758 2.859 1 88.62 93 GLY A C 1
ATOM 709 O O . GLY A 1 93 ? 3.826 -12.188 2.57 1 88.62 93 GLY A O 1
ATOM 710 N N . ARG A 1 94 ? 2.305 -12.773 4.133 1 84.44 94 ARG A N 1
ATOM 711 C CA . ARG A 1 94 ? 3.025 -12.156 5.242 1 84.44 94 ARG A CA 1
ATOM 712 C C . ARG A 1 94 ? 4.223 -13.008 5.66 1 84.44 94 ARG A C 1
ATOM 714 O O . ARG A 1 94 ? 5.199 -12.484 6.207 1 84.44 94 ARG A O 1
ATOM 721 N N . THR A 1 95 ? 3.996 -14.305 5.715 1 66.5 95 THR A N 1
ATOM 722 C CA . THR A 1 95 ? 5.055 -15.211 6.152 1 66.5 95 THR A CA 1
ATOM 723 C C . THR A 1 95 ? 6.031 -15.484 5.012 1 66.5 95 THR A C 1
ATOM 725 O O . THR A 1 95 ? 7.027 -16.188 5.199 1 66.5 95 THR A O 1
ATOM 728 N N . ALA A 1 96 ? 5.484 -15.266 3.885 1 55.5 96 ALA A N 1
ATOM 729 C CA . ALA A 1 96 ? 6.316 -15.523 2.711 1 55.5 96 ALA A CA 1
ATOM 730 C C . ALA A 1 96 ? 7.723 -14.961 2.898 1 55.5 96 ALA A C 1
ATOM 732 O O . ALA A 1 96 ? 8.57 -15.094 2.016 1 55.5 96 ALA A O 1
ATOM 733 N N . TYR A 1 97 ? 7.875 -14.266 3.973 1 50.97 97 TYR A N 1
ATOM 734 C CA . TYR A 1 97 ? 9.25 -13.836 4.184 1 50.97 97 TYR A CA 1
ATOM 735 C C . TYR A 1 97 ? 10.18 -15.031 4.332 1 50.97 97 TYR A C 1
ATOM 737 O O . TYR A 1 97 ? 11.406 -14.875 4.375 1 50.97 97 TYR A O 1
ATOM 745 N N . ASP A 1 98 ? 9.594 -16.203 4.457 1 57.19 98 ASP A N 1
ATOM 746 C CA . ASP A 1 98 ? 10.492 -17.297 4.141 1 57.19 98 ASP A CA 1
ATOM 747 C C . ASP A 1 98 ? 10.57 -17.531 2.633 1 57.19 98 ASP A C 1
ATOM 749 O O . ASP A 1 98 ? 9.555 -17.5 1.941 1 57.19 98 ASP A O 1
ATOM 753 N N . ASP A 1 99 ? 11.906 -17.594 1.906 1 63.91 99 ASP A N 1
ATOM 754 C CA . ASP A 1 99 ? 12.391 -17.609 0.531 1 63.91 99 ASP A CA 1
ATOM 755 C C . ASP A 1 99 ? 11.492 -18.453 -0.367 1 63.91 99 ASP A C 1
ATOM 757 O O . ASP A 1 99 ? 10.969 -19.484 0.061 1 63.91 99 ASP A O 1
ATOM 761 N N . PRO A 1 100 ? 11.25 -18.141 -1.702 1 76.25 100 PRO A N 1
ATOM 762 C CA . PRO A 1 100 ? 11.602 -17.219 -2.791 1 76.25 100 PRO A CA 1
ATOM 763 C C . PRO A 1 100 ? 10.758 -15.953 -2.795 1 76.25 100 PRO A C 1
ATOM 765 O O . PRO A 1 100 ? 11.148 -14.945 -3.398 1 76.25 100 PRO A O 1
ATOM 768 N N . GLY A 1 101 ? 9.523 -16 -2.021 1 76.81 101 GLY A N 1
ATOM 769 C CA . GLY A 1 101 ? 8.672 -14.82 -2.02 1 76.81 101 GLY A CA 1
ATOM 770 C C . GLY A 1 101 ? 9.336 -13.602 -1.413 1 76.81 101 GLY A C 1
ATOM 771 O O . GLY A 1 101 ? 9.219 -12.5 -1.939 1 76.81 101 GLY A O 1
ATOM 772 N N . ALA A 1 102 ? 9.984 -13.867 -0.466 1 81.38 102 ALA A N 1
ATOM 773 C CA . ALA A 1 102 ? 10.695 -12.781 0.203 1 81.38 102 ALA A CA 1
ATOM 774 C C . ALA A 1 102 ? 11.727 -12.141 -0.728 1 81.38 102 ALA A C 1
ATOM 776 O O . ALA A 1 102 ? 11.852 -10.914 -0.776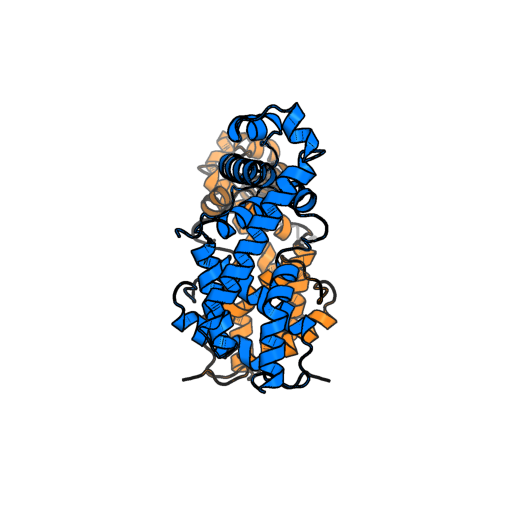 1 81.38 102 ALA A O 1
ATOM 777 N N . LEU A 1 103 ? 12.422 -12.977 -1.415 1 87.81 103 LEU A N 1
ATOM 778 C CA . LEU A 1 103 ? 13.43 -12.477 -2.338 1 87.81 103 LEU A CA 1
ATOM 779 C C . LEU A 1 103 ? 12.789 -11.664 -3.459 1 87.81 103 LEU A C 1
ATOM 781 O O . LEU A 1 103 ? 13.25 -10.562 -3.773 1 87.81 103 LEU A O 1
ATOM 785 N N . LEU A 1 104 ? 11.773 -12.172 -4.008 1 87.94 104 LEU A N 1
ATOM 786 C CA . LEU A 1 104 ? 11.102 -11.508 -5.121 1 87.94 104 LEU A CA 1
ATOM 787 C C . LEU A 1 104 ? 10.562 -10.148 -4.699 1 87.94 104 LEU A C 1
ATOM 789 O O . LEU A 1 104 ? 10.719 -9.156 -5.422 1 87.94 104 LEU A O 1
ATOM 793 N N . MET A 1 105 ? 9.945 -10.133 -3.561 1 84.06 105 MET A N 1
ATOM 794 C CA . MET A 1 105 ? 9.398 -8.883 -3.049 1 84.06 105 MET A CA 1
ATOM 795 C C . MET A 1 105 ? 10.508 -7.867 -2.791 1 84.06 105 MET A C 1
ATOM 797 O O . MET A 1 105 ? 10.375 -6.691 -3.139 1 84.06 105 MET A O 1
ATOM 801 N N . LYS A 1 106 ? 11.508 -8.359 -2.201 1 85.81 106 LYS A N 1
ATOM 802 C CA . LYS A 1 106 ? 12.656 -7.492 -1.928 1 85.81 106 LYS A CA 1
ATOM 803 C C . LYS A 1 106 ? 13.227 -6.914 -3.219 1 85.81 106 LYS A C 1
ATOM 805 O O . LYS A 1 106 ? 13.516 -5.719 -3.295 1 85.81 106 LYS A O 1
ATOM 810 N N . LEU A 1 107 ? 13.453 -7.75 -4.184 1 90.5 107 LEU A N 1
ATOM 811 C CA . LEU A 1 107 ? 14.008 -7.305 -5.461 1 90.5 107 LEU A CA 1
ATOM 812 C C . LEU A 1 107 ? 13.078 -6.293 -6.129 1 90.5 107 LEU A C 1
ATOM 814 O O . LEU A 1 107 ? 13.539 -5.289 -6.672 1 90.5 107 LEU A O 1
ATOM 818 N N . ARG A 1 108 ? 11.789 -6.535 -6.043 1 87.31 108 ARG A N 1
ATOM 819 C CA . ARG A 1 108 ? 10.797 -5.656 -6.641 1 87.31 108 ARG A CA 1
ATOM 820 C C . ARG A 1 108 ? 10.812 -4.281 -5.98 1 87.31 108 ARG A C 1
ATOM 822 O O . ARG A 1 108 ? 10.711 -3.26 -6.66 1 87.31 108 ARG A O 1
ATOM 829 N N . LEU A 1 109 ? 10.961 -4.262 -4.73 1 83.19 109 LEU A N 1
ATOM 830 C CA . LEU A 1 109 ? 10.914 -3.018 -3.971 1 83.19 109 LEU A CA 1
ATOM 831 C C . LEU A 1 109 ? 12.234 -2.264 -4.082 1 83.19 109 LEU A C 1
ATOM 833 O O . LEU A 1 109 ? 12.242 -1.043 -4.262 1 83.19 109 LEU A O 1
ATOM 837 N N . ASP A 1 110 ? 13.32 -2.943 -4.004 1 87.19 110 ASP A N 1
ATOM 838 C CA . ASP A 1 110 ? 14.633 -2.316 -3.92 1 87.19 110 ASP A CA 1
ATOM 839 C C . ASP A 1 110 ? 15.148 -1.936 -5.305 1 87.19 110 ASP A C 1
ATOM 841 O O . ASP A 1 110 ? 15.93 -0.989 -5.445 1 87.19 110 ASP A O 1
ATOM 845 N N . GLU A 1 111 ? 14.773 -2.723 -6.273 1 92.5 111 GLU A N 1
ATOM 846 C CA . GLU A 1 111 ? 15.297 -2.537 -7.625 1 92.5 111 GLU A CA 1
ATOM 847 C C . GLU A 1 111 ? 14.195 -2.682 -8.672 1 92.5 111 GLU A C 1
ATOM 849 O O . GLU A 1 111 ? 14.289 -3.523 -9.562 1 92.5 111 GLU A O 1
ATOM 854 N N . PRO A 1 112 ? 13.258 -1.729 -8.586 1 86.56 112 PRO A N 1
ATOM 855 C CA . PRO A 1 112 ? 12.055 -1.901 -9.406 1 86.56 112 PRO A CA 1
ATOM 856 C C . PRO A 1 112 ? 12.344 -1.879 -10.898 1 86.56 112 PRO A C 1
ATOM 858 O O . PRO A 1 112 ? 11.758 -2.654 -11.664 1 86.56 112 PRO A O 1
ATOM 861 N N . GLU A 1 113 ? 13.219 -1.035 -11.336 1 88.5 113 GLU A N 1
ATOM 862 C CA . GLU A 1 113 ? 13.516 -0.934 -12.758 1 88.5 113 GLU A CA 1
ATOM 863 C C . GLU A 1 113 ? 14.258 -2.17 -13.258 1 88.5 113 GLU A C 1
ATOM 865 O O . GLU A 1 113 ? 13.906 -2.732 -14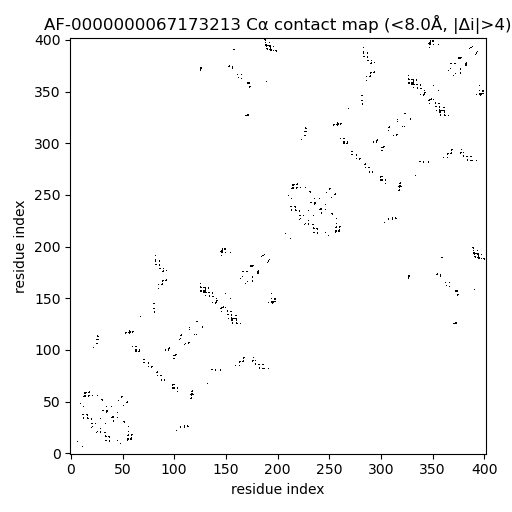.297 1 88.5 113 GLU A O 1
ATOM 870 N N . GLU A 1 114 ? 15.18 -2.633 -12.516 1 93.31 114 GLU A N 1
ATOM 871 C CA . GLU A 1 114 ? 15.945 -3.82 -12.875 1 93.31 114 GLU A CA 1
ATOM 872 C C . GLU A 1 114 ? 15.07 -5.07 -12.844 1 93.31 114 GLU A C 1
ATOM 874 O O . GLU A 1 114 ? 15.195 -5.945 -13.703 1 93.31 114 GLU A O 1
ATOM 879 N N . PHE A 1 115 ? 14.258 -5.102 -11.852 1 92.88 115 PHE A N 1
ATOM 880 C CA . PHE A 1 115 ? 13.344 -6.227 -11.719 1 92.88 115 PHE A CA 1
ATOM 881 C C . PHE A 1 115 ? 12.43 -6.328 -12.938 1 92.88 115 PHE A C 1
ATOM 883 O O . PHE A 1 115 ? 12.273 -7.406 -13.516 1 92.88 115 PHE A O 1
ATOM 890 N N . ALA A 1 116 ? 11.898 -5.246 -13.367 1 87.69 116 ALA A N 1
ATOM 891 C CA . ALA A 1 116 ? 11 -5.215 -14.523 1 87.69 116 ALA A CA 1
ATOM 892 C C . ALA A 1 116 ? 11.727 -5.637 -15.797 1 87.69 116 ALA A C 1
ATOM 894 O O . ALA A 1 116 ? 11.172 -6.355 -16.625 1 87.69 116 ALA A O 1
ATOM 895 N N . ALA A 1 117 ? 12.883 -5.242 -15.953 1 89.75 117 ALA A N 1
ATOM 896 C CA . ALA A 1 117 ? 13.68 -5.574 -17.125 1 89.75 117 ALA A CA 1
ATOM 897 C C . ALA A 1 117 ? 13.969 -7.07 -17.188 1 89.75 117 ALA A C 1
ATOM 899 O O . ALA A 1 117 ? 13.938 -7.672 -18.266 1 89.75 117 ALA A O 1
ATOM 900 N N . CYS A 1 118 ? 14.203 -7.648 -16.031 1 91.69 118 CYS A N 1
ATOM 901 C CA . CYS A 1 118 ? 14.594 -9.055 -15.969 1 91.69 118 CYS A CA 1
ATOM 902 C C . CYS A 1 118 ? 13.367 -9.961 -16.047 1 91.69 118 CYS A C 1
ATOM 904 O O . CYS A 1 118 ? 13.398 -11 -16.703 1 91.69 118 CYS A O 1
ATOM 906 N N . ALA A 1 119 ? 12.367 -9.609 -15.32 1 84.5 119 ALA A N 1
ATOM 907 C CA . ALA A 1 119 ? 11.172 -10.438 -15.242 1 84.5 119 ALA A CA 1
ATOM 908 C C . ALA A 1 119 ? 10.406 -10.422 -16.562 1 84.5 119 ALA A C 1
ATOM 910 O O . ALA A 1 119 ? 9.633 -11.344 -16.859 1 84.5 119 ALA A O 1
ATOM 911 N N . GLY A 1 120 ? 10.82 -9.484 -17.375 1 75.19 120 GLY A N 1
ATOM 912 C CA . GLY A 1 120 ? 10.234 -9.383 -18.703 1 75.19 120 GLY A CA 1
ATOM 913 C C . GLY A 1 120 ? 8.773 -8.977 -18.688 1 75.19 120 GLY A C 1
ATOM 914 O O . GLY A 1 120 ? 8.312 -8.352 -17.734 1 75.19 120 GLY A O 1
ATOM 915 N N . ALA A 1 121 ? 8.156 -9.258 -19.875 1 60.31 121 ALA A N 1
ATOM 916 C CA . ALA A 1 121 ? 6.785 -8.844 -20.156 1 60.31 121 ALA A CA 1
ATOM 917 C C . ALA A 1 121 ? 5.805 -9.539 -19.219 1 60.31 121 ALA A C 1
ATOM 919 O O . ALA A 1 121 ? 4.641 -9.141 -19.125 1 60.31 121 ALA A O 1
ATOM 920 N N . GLY A 1 122 ? 6.387 -10.453 -18.453 1 60.78 122 GLY A N 1
ATOM 921 C CA . GLY A 1 122 ? 5.477 -11.188 -17.594 1 60.78 122 GLY A CA 1
ATOM 922 C C . GLY A 1 122 ? 5.207 -10.484 -16.281 1 60.78 122 GLY A C 1
ATOM 923 O O . GLY A 1 122 ? 4.273 -10.852 -15.555 1 60.78 122 GLY A O 1
ATOM 924 N N . VAL A 1 123 ? 5.984 -9.469 -15.969 1 63.22 123 VAL A N 1
ATOM 925 C CA . VAL A 1 123 ? 5.754 -8.742 -14.727 1 63.22 123 VAL A CA 1
ATOM 926 C C . VAL A 1 123 ? 5.031 -7.43 -15.031 1 63.22 123 VAL A C 1
ATOM 928 O O . VAL A 1 123 ? 5.586 -6.543 -15.688 1 63.22 123 VAL A O 1
ATOM 931 N N . GLN A 1 124 ? 3.762 -7.395 -14.734 1 66.5 124 GLN A N 1
ATOM 932 C CA . GLN A 1 124 ? 2.943 -6.215 -14.992 1 66.5 124 GLN A CA 1
ATOM 933 C C . GLN A 1 124 ? 2.891 -5.305 -13.773 1 66.5 124 GLN A C 1
ATOM 935 O O . GLN A 1 124 ? 2.455 -4.156 -13.867 1 66.5 124 GLN A O 1
ATOM 940 N N . GLY A 1 125 ? 3.277 -5.879 -12.688 1 78.38 125 GLY A N 1
ATOM 941 C CA . GLY A 1 125 ? 3.135 -5.215 -11.406 1 78.38 125 GLY A CA 1
ATOM 942 C C . GLY A 1 125 ? 2.451 -6.074 -10.359 1 78.38 125 GLY A C 1
ATOM 943 O O . GLY A 1 125 ? 1.846 -7.098 -10.688 1 78.38 125 GLY A O 1
ATOM 944 N N . LEU A 1 126 ? 2.557 -5.648 -9.125 1 83.69 126 LEU A N 1
ATOM 945 C CA . LEU A 1 126 ? 2.086 -6.457 -8.008 1 83.69 126 LEU A CA 1
ATOM 946 C C . LEU A 1 126 ? 0.578 -6.676 -8.094 1 83.69 126 LEU A C 1
ATOM 948 O O . LEU A 1 126 ? 0.102 -7.805 -7.961 1 83.69 126 LEU A O 1
ATOM 952 N N . VAL A 1 127 ? -0.182 -5.613 -8.398 1 89.88 127 VAL A N 1
ATOM 953 C CA . VAL A 1 127 ? -1.639 -5.707 -8.422 1 89.88 127 VAL A CA 1
ATOM 954 C C . VAL A 1 127 ? -2.082 -6.602 -9.578 1 89.88 127 VAL A C 1
ATOM 956 O O . VAL A 1 127 ? -2.795 -7.586 -9.367 1 89.88 127 VAL A O 1
ATOM 959 N N . PRO A 1 128 ? -1.578 -6.359 -10.742 1 90 128 PRO A N 1
ATOM 960 C CA . PRO A 1 128 ? -2.041 -7.223 -11.828 1 90 128 PRO A CA 1
ATOM 961 C C . PRO A 1 128 ? -1.621 -8.68 -11.648 1 90 128 PRO A C 1
ATOM 963 O O . PRO A 1 128 ? -2.369 -9.586 -12.016 1 90 128 PRO A O 1
ATOM 966 N N . ASP A 1 129 ? -0.477 -8.93 -11.148 1 89.06 129 ASP A N 1
ATOM 967 C CA . ASP A 1 129 ? -0.018 -10.297 -10.938 1 89.06 129 ASP A CA 1
ATOM 968 C C . ASP A 1 129 ? -0.885 -11.016 -9.906 1 89.06 129 ASP A C 1
ATOM 970 O O . ASP A 1 129 ? -1.259 -12.172 -10.102 1 89.06 129 ASP A O 1
ATOM 974 N N . LEU A 1 130 ? -1.188 -10.352 -8.875 1 93.19 130 LEU A N 1
ATOM 975 C CA . LEU A 1 130 ? -2.035 -10.938 -7.84 1 93.19 130 LEU A CA 1
ATOM 976 C C . LEU A 1 130 ? -3.467 -11.094 -8.336 1 93.19 130 LEU A C 1
ATOM 978 O O . LEU A 1 130 ? -4.141 -12.07 -7.996 1 93.19 130 LEU A O 1
ATOM 982 N N . ALA A 1 131 ? -3.912 -10.117 -9.094 1 96.38 131 ALA A N 1
ATOM 983 C CA . ALA A 1 131 ? -5.246 -10.242 -9.68 1 96.38 131 ALA A CA 1
ATOM 984 C C . ALA A 1 131 ? -5.344 -11.477 -10.57 1 96.38 131 ALA A C 1
ATOM 986 O O . ALA A 1 131 ? -6.324 -12.227 -10.5 1 96.38 131 ALA A O 1
ATOM 987 N N . ALA A 1 132 ? -4.336 -11.633 -11.383 1 94.62 132 ALA A N 1
ATOM 988 C CA . ALA A 1 132 ? -4.301 -12.82 -12.234 1 94.62 132 ALA A CA 1
ATOM 989 C C . ALA A 1 132 ? -4.316 -14.094 -11.406 1 94.62 132 ALA A C 1
ATOM 991 O O . ALA A 1 132 ? -5.027 -15.047 -11.734 1 94.62 132 ALA A O 1
ATOM 992 N N . PHE A 1 133 ? -3.578 -14.117 -10.398 1 95.56 133 PHE A N 1
ATOM 993 C CA . PHE A 1 133 ? -3.514 -15.25 -9.492 1 95.56 133 PHE A CA 1
ATOM 994 C C . PHE A 1 133 ? -4.891 -15.562 -8.914 1 95.56 133 PHE A C 1
ATOM 996 O O . PHE A 1 133 ? -5.312 -16.719 -8.891 1 95.56 133 PHE A O 1
ATOM 1003 N N . TRP A 1 134 ? -5.66 -14.586 -8.469 1 98 134 TRP A N 1
ATOM 1004 C CA . 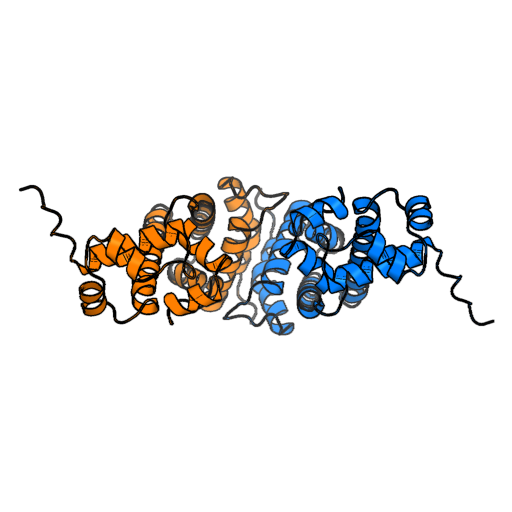TRP A 1 134 ? -6.914 -14.766 -7.746 1 98 134 TRP A CA 1
ATOM 1005 C C . TRP A 1 134 ? -8.07 -15.016 -8.711 1 98 134 TRP A C 1
ATOM 1007 O O . TRP A 1 134 ? -9.148 -15.445 -8.297 1 98 134 TRP A O 1
ATOM 1017 N N . THR A 1 135 ? -7.883 -14.75 -9.977 1 98.19 135 THR A N 1
ATOM 1018 C CA . THR A 1 135 ? -8.93 -14.852 -10.992 1 98.19 135 THR A CA 1
ATOM 1019 C C . THR A 1 135 ? -9.578 -16.234 -10.953 1 98.19 135 THR A C 1
ATOM 1021 O O . THR A 1 135 ? -10.805 -16.344 -10.945 1 98.19 135 THR A O 1
ATOM 1024 N N . ARG A 1 136 ? -8.82 -17.281 -10.883 1 97.69 136 ARG A N 1
ATOM 1025 C CA . ARG A 1 136 ? -9.375 -18.625 -10.922 1 97.69 136 ARG A CA 1
ATOM 1026 C C . ARG A 1 136 ? -10.25 -18.891 -9.703 1 97.69 136 ARG A C 1
ATOM 1028 O O . ARG A 1 136 ? -11.25 -19.609 -9.797 1 97.69 136 ARG A O 1
ATOM 1035 N N . TYR A 1 137 ? -9.898 -18.375 -8.602 1 98.44 137 TYR A N 1
ATOM 1036 C CA . TYR A 1 137 ? -10.672 -18.594 -7.387 1 98.44 137 TYR A CA 1
ATOM 1037 C C . TYR A 1 137 ? -11.977 -17.812 -7.418 1 98.44 137 TYR A C 1
ATOM 1039 O O . TYR A 1 137 ? -13.008 -18.281 -6.922 1 98.44 137 TYR A O 1
ATOM 1047 N N . LEU A 1 138 ? -11.906 -16.594 -7.969 1 98.56 138 LEU A N 1
ATOM 1048 C CA . LEU A 1 138 ? -13.117 -15.797 -8.102 1 98.56 138 LEU A CA 1
ATOM 1049 C C . LEU A 1 138 ? -14.07 -16.422 -9.117 1 98.56 138 LEU A C 1
ATOM 1051 O O . LEU A 1 138 ? -15.289 -16.391 -8.93 1 98.56 138 LEU A O 1
ATOM 1055 N N . LEU A 1 139 ? -13.523 -16.953 -10.195 1 98.31 139 LEU A N 1
ATOM 1056 C CA . LEU A 1 139 ? -14.344 -17.672 -11.172 1 98.31 139 LEU A CA 1
ATOM 1057 C C . LEU A 1 139 ? -15.055 -18.844 -10.516 1 98.31 139 LEU A C 1
ATOM 1059 O O . LEU A 1 139 ? -16.266 -19.031 -10.688 1 98.31 139 LEU A O 1
ATOM 1063 N N . ALA A 1 140 ? -14.344 -19.609 -9.758 1 98 140 ALA A N 1
ATOM 1064 C CA . ALA A 1 140 ? -14.922 -20.75 -9.047 1 98 140 ALA A CA 1
ATOM 1065 C C . ALA A 1 140 ? -16 -20.297 -8.062 1 98 140 ALA A C 1
ATOM 1067 O O . ALA A 1 140 ? -17.062 -20.922 -7.953 1 98 140 ALA A O 1
ATOM 1068 N N . ALA A 1 141 ? -15.742 -19.219 -7.324 1 98.19 141 ALA A N 1
ATOM 1069 C CA . ALA A 1 141 ? -16.703 -18.672 -6.359 1 98.19 141 ALA A CA 1
ATOM 1070 C C . ALA A 1 141 ? -17.984 -18.234 -7.051 1 98.19 141 ALA A C 1
ATOM 1072 O O . ALA A 1 141 ? -19.078 -18.406 -6.508 1 98.19 141 ALA A O 1
ATOM 1073 N N . ARG A 1 142 ? -17.812 -17.578 -8.188 1 97.44 142 ARG A N 1
ATOM 1074 C CA . ARG A 1 142 ? -18.984 -17.188 -8.953 1 97.44 142 ARG A CA 1
ATOM 1075 C C . ARG A 1 142 ? -19.781 -18.406 -9.406 1 97.44 142 ARG A C 1
ATOM 1077 O O . ARG A 1 142 ? -21 -18.453 -9.273 1 97.44 142 ARG A O 1
ATOM 1084 N N . ASP A 1 143 ? -19.109 -19.422 -9.914 1 97.12 143 ASP A N 1
ATOM 1085 C CA . ASP A 1 143 ? -19.734 -20.641 -10.43 1 97.12 143 ASP A CA 1
ATOM 1086 C C . ASP A 1 143 ? -20.484 -21.391 -9.336 1 97.12 143 ASP A C 1
ATOM 1088 O O . ASP A 1 143 ? -21.516 -22 -9.594 1 97.12 143 ASP A O 1
ATOM 1092 N N . THR A 1 144 ? -20.016 -21.328 -8.094 1 96.88 144 THR A N 1
ATOM 1093 C CA . THR A 1 144 ? -20.641 -22.047 -6.98 1 96.88 144 THR A CA 1
ATOM 1094 C C . THR A 1 144 ? -21.656 -21.172 -6.262 1 96.88 144 THR A C 1
ATOM 1096 O O . THR A 1 144 ? -22.297 -21.609 -5.309 1 96.88 144 THR A O 1
ATOM 1099 N N . GLY A 1 145 ? -21.688 -19.922 -6.637 1 97 145 GLY A N 1
ATOM 1100 C CA . GLY A 1 145 ? -22.672 -19.031 -6.078 1 97 145 GLY A CA 1
ATOM 1101 C C . GLY A 1 145 ? -22.219 -18.344 -4.805 1 97 145 GLY A C 1
ATOM 1102 O O . GLY A 1 145 ? -23.031 -17.766 -4.078 1 97 145 GLY A O 1
ATOM 1103 N N . GLU A 1 146 ? -20.953 -18.438 -4.5 1 96.94 146 GLU A N 1
ATOM 1104 C CA . GLU A 1 146 ? -20.406 -17.766 -3.322 1 96.94 146 GLU A CA 1
ATOM 1105 C C . GLU A 1 146 ? -20.391 -16.25 -3.502 1 96.94 146 GLU A C 1
ATOM 1107 O O . GLU A 1 146 ? -20.469 -15.508 -2.525 1 96.94 146 GLU A O 1
ATOM 1112 N N . ILE A 1 147 ? -20.188 -15.82 -4.715 1 97.31 147 ILE A N 1
ATOM 1113 C CA . ILE A 1 147 ? -20.297 -14.398 -5.031 1 97.31 147 ILE A CA 1
ATOM 1114 C C . ILE A 1 147 ? -21.375 -14.188 -6.102 1 97.31 147 ILE A C 1
ATOM 1116 O O . ILE A 1 147 ? -21.875 -15.148 -6.68 1 97.31 147 ILE A O 1
ATOM 1120 N N . HIS A 1 148 ? -21.766 -12.93 -6.27 1 96.62 148 HIS A N 1
ATOM 1121 C CA . HIS A 1 148 ? -22.891 -12.625 -7.156 1 96.62 148 HIS A CA 1
ATOM 1122 C C . HIS A 1 148 ? -22.594 -13.078 -8.586 1 96.62 148 HIS A C 1
ATOM 1124 O O . HIS A 1 148 ? -21.484 -12.898 -9.078 1 96.62 148 HIS A O 1
ATOM 1130 N N . PRO A 1 149 ? -23.531 -13.578 -9.336 1 96.25 149 PRO A N 1
ATOM 1131 C CA . PRO A 1 149 ? -23.297 -14.141 -10.664 1 96.25 149 PRO A CA 1
ATOM 1132 C C . PRO A 1 149 ? -22.906 -13.086 -11.695 1 96.25 149 PRO A C 1
ATOM 1134 O O . PRO A 1 149 ? -22.234 -13.398 -12.68 1 96.25 149 PRO A O 1
ATOM 1137 N N . ASN A 1 150 ? -23.234 -11.836 -11.508 1 95.38 150 ASN A N 1
ATOM 1138 C CA . ASN A 1 150 ? -22.938 -10.773 -12.461 1 95.38 150 ASN A CA 1
ATOM 1139 C C . ASN A 1 150 ? -21.641 -10.047 -12.102 1 95.38 150 ASN A C 1
ATOM 1141 O O . ASN A 1 150 ? -21.359 -8.977 -12.648 1 95.38 150 ASN A O 1
ATOM 1145 N N . THR A 1 151 ? -20.891 -10.641 -11.172 1 95.62 151 THR A N 1
ATOM 1146 C CA . THR A 1 151 ? -19.625 -10.047 -10.781 1 95.62 151 THR A CA 1
ATOM 1147 C C . THR A 1 151 ? -18.672 -9.961 -11.969 1 95.62 151 THR A C 1
ATOM 1149 O O . THR A 1 151 ? -18.484 -10.93 -12.703 1 95.62 151 THR A O 1
ATOM 1152 N N . ASP A 1 152 ? -18.141 -8.734 -12.234 1 96.12 152 ASP A N 1
ATOM 1153 C CA . ASP A 1 152 ? -17.031 -8.594 -13.164 1 96.12 152 ASP A CA 1
ATOM 1154 C C . ASP A 1 152 ? -15.742 -9.164 -12.562 1 96.12 152 ASP A C 1
ATOM 1156 O O . ASP A 1 152 ? -15.125 -8.539 -11.695 1 96.12 152 ASP A O 1
ATOM 1160 N N . ILE A 1 153 ? -15.328 -10.266 -13.117 1 97.56 153 ILE A N 1
ATOM 1161 C CA . ILE A 1 153 ? -14.258 -11.055 -12.508 1 97.56 153 ILE A CA 1
ATOM 1162 C C . ILE A 1 153 ? -12.953 -10.266 -12.547 1 97.56 153 ILE A C 1
ATOM 1164 O O . ILE A 1 153 ? -12.195 -10.258 -11.578 1 97.56 153 ILE A O 1
ATOM 1168 N N . ALA A 1 154 ? -12.594 -9.578 -13.617 1 96.75 154 ALA A N 1
ATOM 1169 C CA . ALA A 1 154 ? -11.359 -8.805 -13.711 1 96.75 154 ALA A CA 1
ATOM 1170 C C . ALA A 1 154 ? -11.32 -7.703 -12.656 1 96.75 154 ALA A C 1
ATOM 1172 O O . ALA A 1 154 ? -10.312 -7.531 -11.969 1 96.75 154 ALA A O 1
ATOM 1173 N N . GLU A 1 155 ? -12.398 -7.035 -12.477 1 95.62 155 GLU A N 1
ATOM 1174 C CA . GLU A 1 155 ? -12.5 -5.965 -11.492 1 95.62 155 GLU A CA 1
ATOM 1175 C C . GLU A 1 155 ? -12.438 -6.52 -10.07 1 95.62 155 GLU A C 1
ATOM 1177 O O . GLU A 1 155 ? -11.727 -5.977 -9.219 1 95.62 155 GLU A O 1
ATOM 1182 N N . ALA A 1 156 ? -13.164 -7.598 -9.836 1 97.5 156 ALA A N 1
ATOM 1183 C CA . ALA A 1 156 ? -13.18 -8.219 -8.516 1 97.5 156 ALA A CA 1
ATOM 1184 C C . ALA A 1 156 ? -11.805 -8.758 -8.148 1 97.5 156 ALA A C 1
ATOM 1186 O O . ALA A 1 156 ? -11.383 -8.664 -6.988 1 97.5 156 ALA A O 1
ATOM 1187 N N . ALA A 1 157 ? -11.148 -9.32 -9.117 1 98.06 157 ALA A N 1
ATOM 1188 C CA . ALA A 1 157 ? -9.82 -9.867 -8.875 1 98.06 157 ALA A CA 1
ATOM 1189 C C . ALA A 1 157 ? -8.836 -8.766 -8.484 1 98.06 157 ALA A C 1
ATOM 1191 O O . ALA A 1 157 ? -8.023 -8.945 -7.578 1 98.06 157 ALA A O 1
ATOM 1192 N N . GLU A 1 158 ? -8.875 -7.672 -9.156 1 97.06 158 GLU A N 1
ATOM 1193 C CA . GLU A 1 158 ? -8.031 -6.539 -8.781 1 97.06 158 GLU A CA 1
ATOM 1194 C C . GLU A 1 158 ? -8.359 -6.051 -7.375 1 97.06 158 GLU A C 1
ATOM 1196 O O . GLU A 1 158 ? -7.461 -5.703 -6.605 1 97.06 158 GLU A O 1
ATOM 1201 N N . TRP A 1 159 ? -9.617 -5.988 -7.059 1 97.25 159 TRP A N 1
ATOM 1202 C CA . TRP A 1 159 ? -10.023 -5.551 -5.727 1 97.25 159 TRP A CA 1
ATOM 1203 C C . TRP A 1 159 ? -9.469 -6.477 -4.652 1 97.25 159 TRP A C 1
ATOM 1205 O O . TRP A 1 159 ? -8.883 -6.016 -3.668 1 97.25 159 TRP A O 1
ATOM 1215 N N . VAL A 1 160 ? -9.609 -7.7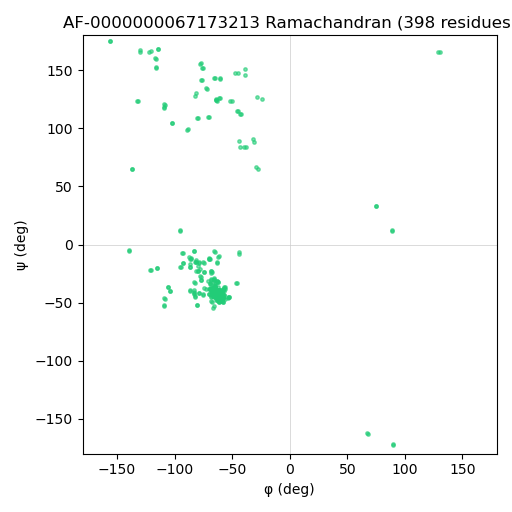73 -4.867 1 98.19 160 VAL A N 1
ATOM 1216 C CA . VAL A 1 160 ? -9.094 -8.758 -3.924 1 98.19 160 VAL A CA 1
ATOM 1217 C C . VAL A 1 160 ? -7.574 -8.625 -3.812 1 98.19 160 VAL A C 1
ATOM 1219 O O . VAL A 1 160 ? -7.016 -8.688 -2.715 1 98.19 160 VAL A O 1
ATOM 1222 N N . ALA A 1 161 ? -6.957 -8.406 -4.926 1 96.62 161 ALA A N 1
ATOM 1223 C CA . ALA A 1 161 ? -5.512 -8.195 -4.926 1 96.62 161 ALA A CA 1
ATOM 1224 C C . ALA A 1 161 ? -5.133 -7.008 -4.043 1 96.62 161 ALA A C 1
ATOM 1226 O O . ALA A 1 161 ? -4.191 -7.094 -3.252 1 96.62 161 ALA A O 1
ATOM 1227 N N . ARG A 1 162 ? -5.809 -5.934 -4.152 1 95.88 162 ARG A N 1
ATOM 1228 C CA . ARG A 1 162 ? -5.555 -4.742 -3.352 1 95.88 162 ARG A CA 1
ATOM 1229 C C . ARG A 1 162 ? -5.738 -5.031 -1.865 1 95.88 162 ARG A C 1
ATOM 1231 O O . ARG A 1 162 ? -4.953 -4.574 -1.035 1 95.88 162 ARG A O 1
ATOM 1238 N N . VAL A 1 163 ? -6.75 -5.754 -1.541 1 97.19 163 VAL A N 1
ATOM 1239 C CA . VAL A 1 163 ? -7.027 -6.117 -0.156 1 97.19 163 VAL A CA 1
ATOM 1240 C C . VAL A 1 163 ? -5.875 -6.957 0.397 1 97.19 163 VAL A C 1
ATOM 1242 O O . VAL A 1 163 ? -5.355 -6.672 1.477 1 97.19 163 VAL A O 1
ATOM 1245 N N . VAL A 1 164 ? -5.496 -7.938 -0.363 1 95.69 164 VAL A N 1
ATOM 1246 C CA . VAL A 1 164 ? -4.43 -8.836 0.06 1 95.69 164 VAL A CA 1
ATOM 1247 C C . VAL A 1 164 ? -3.137 -8.055 0.259 1 95.69 164 VAL A C 1
ATOM 1249 O O . VAL A 1 164 ? -2.459 -8.203 1.276 1 95.69 164 VAL A O 1
ATOM 1252 N N . ILE A 1 165 ? -2.811 -7.195 -0.687 1 92.19 165 ILE A N 1
ATOM 1253 C CA . ILE A 1 165 ? -1.604 -6.383 -0.601 1 92.19 165 ILE A CA 1
ATOM 1254 C C . ILE A 1 165 ? 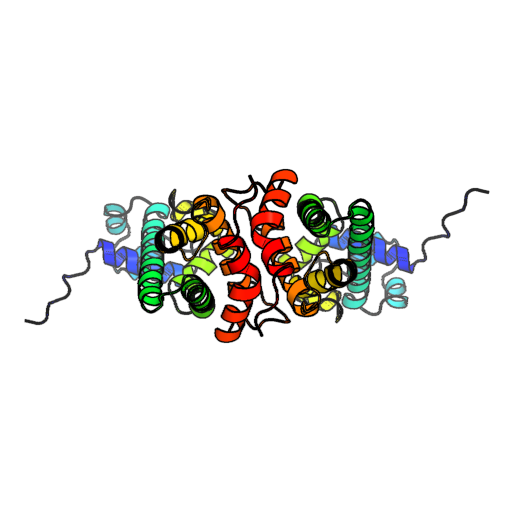-1.657 -5.508 0.65 1 92.19 165 ILE A C 1
ATOM 1256 O O . ILE A 1 165 ? -0.677 -5.414 1.394 1 92.19 165 ILE A O 1
ATOM 1260 N N . SER A 1 166 ? -2.74 -4.895 0.9 1 93.12 166 SER A N 1
ATOM 1261 C CA . SER A 1 166 ? -2.9 -3.998 2.043 1 93.12 166 SER A CA 1
ATOM 1262 C C . SER A 1 166 ? -2.613 -4.723 3.354 1 93.12 166 SER A C 1
ATOM 1264 O O . SER A 1 166 ? -1.808 -4.254 4.164 1 93.12 166 SER A O 1
ATOM 1266 N N . PHE A 1 167 ? -3.176 -5.855 3.576 1 93.25 167 PHE A N 1
ATOM 1267 C CA . PHE A 1 167 ? -3.045 -6.555 4.848 1 93.25 167 PHE A CA 1
ATOM 1268 C C . PHE A 1 167 ? -1.687 -7.238 4.953 1 93.25 167 PHE A C 1
ATOM 1270 O O . PHE A 1 167 ? -1.142 -7.379 6.051 1 93.25 167 PHE A O 1
ATOM 1277 N N . ALA A 1 168 ? -1.188 -7.617 3.836 1 89.06 168 ALA A N 1
ATOM 1278 C CA . ALA A 1 168 ? 0.081 -8.336 3.861 1 89.06 168 ALA A CA 1
ATOM 1279 C C . ALA A 1 168 ? 1.251 -7.383 4.078 1 89.06 168 ALA A C 1
ATOM 1281 O O . ALA A 1 168 ? 2.287 -7.773 4.621 1 89.06 168 ALA A O 1
ATOM 1282 N N . THR A 1 169 ? 1.107 -6.102 3.656 1 85.25 169 THR A N 1
ATOM 1283 C CA . THR A 1 169 ? 2.301 -5.266 3.578 1 85.25 169 THR A CA 1
ATOM 1284 C C . THR A 1 169 ? 2.158 -4.039 4.473 1 85.25 169 THR A C 1
ATOM 1286 O O . THR A 1 169 ? 3.154 -3.398 4.82 1 85.25 169 THR A O 1
ATOM 1289 N N . VAL A 1 170 ? 0.969 -3.664 4.789 1 84.88 170 VAL A N 1
ATOM 1290 C CA . VAL A 1 170 ? 0.746 -2.42 5.52 1 84.88 170 VAL A CA 1
ATOM 1291 C C . VAL A 1 170 ? 0.296 -2.73 6.945 1 84.88 170 VAL A C 1
ATOM 1293 O O . VAL A 1 170 ? -0.788 -3.279 7.156 1 84.88 170 VAL A O 1
ATOM 1296 N N . PRO A 1 171 ? 1.083 -2.32 7.844 1 83.5 171 PRO A N 1
ATOM 1297 C CA . PRO A 1 171 ? 0.675 -2.557 9.234 1 83.5 171 PRO A CA 1
ATOM 1298 C C . PRO A 1 171 ? -0.585 -1.784 9.617 1 83.5 171 PRO A C 1
ATOM 1300 O O . PRO A 1 171 ? -0.82 -0.687 9.102 1 83.5 171 PRO A O 1
ATOM 1303 N N . GLY A 1 172 ? -1.395 -2.432 10.422 1 83.94 172 GLY A N 1
ATOM 1304 C CA . GLY A 1 172 ? -2.582 -1.811 10.984 1 83.94 172 GLY A CA 1
ATOM 1305 C C . GLY A 1 172 ? -2.514 -1.646 12.492 1 83.94 172 GLY A C 1
ATOM 1306 O O . GLY A 1 172 ? -1.563 -2.105 13.125 1 83.94 172 GLY A O 1
ATOM 1307 N N . GLU A 1 173 ? -3.443 -0.883 13.016 1 85.19 173 GLU A N 1
ATOM 1308 C CA . GLU A 1 173 ? -3.527 -0.675 14.453 1 85.19 173 GLU A CA 1
ATOM 1309 C C . GLU A 1 173 ? -4.668 -1.485 15.062 1 85.19 173 GLU A C 1
ATOM 1311 O O . GLU A 1 173 ? -4.504 -2.109 16.109 1 85.19 173 GLU A O 1
ATOM 1316 N N . GLN A 1 174 ? -5.719 -1.532 14.406 1 88.25 174 GLN A N 1
ATOM 1317 C CA . GLN A 1 174 ? -6.914 -2.182 14.938 1 88.25 174 GLN A CA 1
ATOM 1318 C C . GLN A 1 174 ? -6.914 -3.676 14.625 1 88.25 174 GLN A C 1
ATOM 1320 O O . GLN A 1 174 ? -7.312 -4.488 15.453 1 88.25 174 GLN A O 1
ATOM 1325 N N . LEU A 1 175 ? -6.469 -4.02 13.453 1 89.75 175 LEU A N 1
ATOM 1326 C CA . LEU A 1 175 ? -6.461 -5.414 13.031 1 89.75 175 LEU A CA 1
ATOM 1327 C C . LEU A 1 175 ? -5.035 -5.953 12.969 1 89.75 175 LEU A C 1
ATOM 1329 O O . LEU A 1 175 ? -4.176 -5.375 12.297 1 89.75 175 LEU A O 1
ATOM 1333 N N . ASP A 1 176 ? -4.824 -6.98 13.75 1 89.62 176 ASP A N 1
ATOM 1334 C CA . ASP A 1 176 ? -3.586 -7.746 13.617 1 89.62 176 ASP A CA 1
ATOM 1335 C C . ASP A 1 176 ? -3.672 -8.727 12.445 1 89.62 176 ASP A C 1
ATOM 1337 O O . ASP A 1 176 ? -4.344 -9.758 12.547 1 89.62 176 ASP A O 1
ATOM 1341 N N . ALA A 1 177 ? -2.967 -8.438 11.438 1 88.38 177 ALA A N 1
ATOM 1342 C CA . ALA A 1 177 ? -3.059 -9.227 10.211 1 88.38 177 ALA A CA 1
ATOM 1343 C C . ALA A 1 177 ? -2.449 -10.609 10.406 1 88.38 177 ALA A C 1
ATOM 1345 O O . ALA A 1 177 ? -2.641 -11.508 9.578 1 88.38 177 ALA A O 1
ATOM 1346 N N . SER A 1 178 ? -1.735 -10.828 11.516 1 88.06 178 SER A N 1
ATOM 1347 C CA . SER A 1 178 ? -1.17 -12.148 11.797 1 88.06 178 SER A CA 1
ATOM 1348 C C . SER A 1 178 ? -2.209 -13.07 12.414 1 88.06 178 SER A C 1
ATOM 1350 O O . SER A 1 178 ? -1.998 -14.281 12.492 1 88.06 178 SER A O 1
ATOM 1352 N N . ASP A 1 179 ? -3.293 -12.5 12.867 1 93.06 179 ASP A N 1
ATOM 1353 C CA . ASP A 1 179 ? -4.414 -13.273 13.398 1 93.06 179 ASP A CA 1
ATOM 1354 C C . ASP A 1 179 ? -5.395 -13.648 12.289 1 93.06 179 ASP A C 1
ATOM 1356 O O . ASP A 1 179 ? -6.289 -12.867 11.953 1 93.06 179 ASP A O 1
ATOM 1360 N N . THR A 1 180 ? -5.285 -14.867 11.812 1 92.19 180 THR A N 1
ATOM 1361 C CA . THR A 1 180 ? -6.066 -15.312 10.664 1 92.19 180 THR A CA 1
ATOM 1362 C C . THR A 1 180 ? -7.562 -15.242 10.969 1 92.19 180 THR A C 1
ATOM 1364 O O . THR A 1 180 ? -8.367 -14.938 10.086 1 92.19 180 THR A O 1
ATOM 1367 N N . GLY A 1 181 ? -7.922 -15.586 12.141 1 94.94 181 GLY A N 1
ATOM 1368 C CA . GLY A 1 181 ? -9.32 -15.484 12.531 1 94.94 181 GLY A CA 1
ATOM 1369 C C . GLY A 1 181 ? -9.852 -14.07 12.461 1 94.94 181 GLY A C 1
ATOM 1370 O O . GLY A 1 181 ? -10.953 -13.836 11.961 1 94.94 181 GLY A O 1
ATOM 1371 N N . ALA A 1 182 ? -9.055 -13.133 12.953 1 94.94 182 ALA A N 1
ATOM 1372 C CA . ALA A 1 182 ? -9.453 -11.727 12.906 1 94.94 182 ALA A CA 1
ATOM 1373 C C . ALA A 1 182 ? -9.547 -11.234 11.469 1 94.94 182 ALA A C 1
ATOM 1375 O O . ALA A 1 182 ? -10.461 -10.492 11.117 1 94.94 182 ALA A O 1
ATOM 1376 N N . VAL A 1 183 ? -8.586 -11.688 10.672 1 96.12 183 VAL A N 1
ATOM 1377 C CA . VAL A 1 183 ? -8.586 -11.305 9.266 1 96.12 183 VAL A CA 1
ATOM 1378 C C . VAL A 1 183 ? -9.844 -11.844 8.578 1 96.12 183 VAL A C 1
ATOM 1380 O O . VAL A 1 183 ? -10.508 -11.125 7.828 1 96.12 183 VAL A O 1
ATOM 1383 N N . LEU A 1 184 ? -10.125 -13.062 8.875 1 96.62 184 LEU A N 1
ATOM 1384 C CA . LEU A 1 184 ? -11.305 -13.688 8.281 1 96.62 184 LEU A CA 1
ATOM 1385 C C . LEU A 1 184 ? -12.57 -12.938 8.68 1 96.62 184 LEU A C 1
ATOM 1387 O O . LEU A 1 184 ? -13.422 -12.656 7.832 1 96.62 184 LEU A O 1
ATOM 1391 N N . THR A 1 185 ? -12.688 -12.602 9.922 1 95.62 185 THR A N 1
ATOM 1392 C CA . THR A 1 185 ? -13.828 -11.836 10.406 1 95.62 185 THR A CA 1
ATOM 1393 C C . THR A 1 185 ? -13.938 -10.5 9.68 1 95.62 185 THR A C 1
ATOM 1395 O O . THR A 1 185 ? -15.023 -10.094 9.266 1 95.62 185 THR A O 1
ATOM 1398 N N . HIS A 1 186 ? -12.812 -9.883 9.477 1 95.94 186 HIS A N 1
ATOM 1399 C CA . HIS A 1 186 ? -12.758 -8.602 8.789 1 95.94 186 HIS A CA 1
ATOM 1400 C C . HIS A 1 186 ? -13.18 -8.742 7.328 1 95.94 186 HIS A C 1
ATOM 1402 O O . HIS A 1 186 ? -13.945 -7.926 6.816 1 95.94 186 HIS A O 1
ATOM 1408 N N . LEU A 1 187 ? -12.688 -9.758 6.691 1 96.88 187 LEU A N 1
ATOM 1409 C CA . LEU A 1 187 ? -13.023 -10 5.293 1 96.88 187 LEU A CA 1
ATOM 1410 C C . LEU A 1 187 ? -14.523 -10.242 5.137 1 96.88 187 LEU A C 1
ATOM 1412 O O . LEU A 1 187 ? -15.148 -9.711 4.219 1 96.88 187 LEU A O 1
ATOM 1416 N N . ARG A 1 188 ? -15.102 -11.016 5.973 1 96.38 188 ARG A N 1
ATOM 1417 C CA . ARG A 1 188 ? -16.516 -11.336 5.91 1 96.38 188 ARG A CA 1
ATOM 1418 C C . ARG A 1 188 ? -17.375 -10.102 6.172 1 96.38 188 ARG A C 1
ATOM 1420 O O . ARG A 1 188 ? -18.453 -9.961 5.598 1 96.38 188 ARG A O 1
ATOM 1427 N N . ARG A 1 189 ? -16.812 -9.234 6.945 1 95.12 189 ARG A N 1
ATOM 1428 C CA . ARG A 1 189 ? -17.547 -8.031 7.312 1 95.12 189 ARG A CA 1
ATOM 1429 C C . ARG A 1 189 ? -17.438 -6.969 6.227 1 95.12 189 ARG A C 1
ATOM 1431 O O . ARG A 1 189 ? -18.438 -6.34 5.863 1 95.12 189 ARG A O 1
ATOM 1438 N N . TYR A 1 190 ? -16.234 -6.805 5.672 1 96.31 190 TYR A N 1
ATOM 1439 C CA . TYR A 1 190 ? -16 -5.582 4.91 1 96.31 190 TYR A CA 1
ATOM 1440 C C . TYR A 1 190 ? -15.758 -5.898 3.438 1 96.31 190 TYR A C 1
ATOM 1442 O O . TYR A 1 190 ? -15.93 -5.031 2.576 1 96.31 190 TYR A O 1
ATOM 1450 N N . VAL A 1 191 ? -15.383 -7.129 3.1 1 97.5 191 VAL A N 1
ATOM 1451 C CA . VAL A 1 191 ? -14.984 -7.41 1.726 1 97.5 191 VAL A CA 1
ATOM 1452 C C . VAL A 1 191 ? -16.047 -8.258 1.037 1 97.5 191 VAL A C 1
ATOM 1454 O O . VAL A 1 191 ? -16.531 -7.902 -0.041 1 97.5 191 VAL A O 1
ATOM 1457 N N . MET A 1 192 ? -16.531 -9.305 1.679 1 97.06 192 MET A N 1
ATOM 1458 C CA . MET A 1 192 ? -17.391 -10.305 1.052 1 97.06 192 MET A CA 1
ATOM 1459 C C . MET A 1 192 ? -18.734 -9.703 0.679 1 97.06 192 MET A C 1
ATOM 1461 O O . MET A 1 192 ? -19.312 -10.039 -0.359 1 97.06 192 MET A O 1
ATOM 1465 N N . PRO A 1 193 ? -19.312 -8.789 1.493 1 95.75 193 PRO A N 1
ATOM 1466 C CA . PRO A 1 193 ? -20.609 -8.234 1.105 1 95.75 193 PRO A CA 1
ATOM 1467 C C . PRO A 1 193 ? -20.578 -7.574 -0.271 1 95.75 193 PRO A C 1
ATOM 1469 O O . PRO A 1 193 ? -21.547 -7.688 -1.035 1 95.75 193 PRO A O 1
ATOM 1472 N N . GLY A 1 194 ? -19.469 -6.914 -0.62 1 95.44 194 GLY A N 1
ATOM 1473 C CA . GLY A 1 194 ? -19.359 -6.281 -1.925 1 95.44 194 GLY A CA 1
ATOM 1474 C C . GLY A 1 194 ? -19.297 -7.277 -3.066 1 95.44 194 GLY A C 1
ATOM 1475 O O . GLY A 1 194 ? -19.75 -6.992 -4.176 1 95.44 194 GLY A O 1
ATOM 1476 N N . LEU A 1 195 ? -18.766 -8.43 -2.816 1 96.25 195 LEU A N 1
ATOM 1477 C CA . LEU A 1 195 ? -18.641 -9.461 -3.836 1 96.25 195 LEU A CA 1
ATOM 1478 C C . LEU A 1 195 ? -19.969 -10.219 -3.994 1 96.25 195 LEU A C 1
ATOM 1480 O O . LEU A 1 195 ? -20.219 -10.805 -5.047 1 96.25 195 LEU A O 1
ATOM 1484 N N . ARG A 1 196 ? -20.75 -10.156 -2.951 1 94.31 196 ARG A N 1
ATOM 1485 C CA . ARG A 1 196 ? -22 -10.922 -2.945 1 94.31 196 ARG A CA 1
ATOM 1486 C C . ARG A 1 196 ? -23.172 -10.07 -3.41 1 94.31 196 ARG A C 1
ATOM 1488 O O . ARG A 1 196 ? -24.219 -10.594 -3.795 1 94.31 196 ARG A O 1
ATOM 1495 N N . ALA A 1 197 ? -22.938 -8.758 -3.324 1 87.81 197 ALA A N 1
ATOM 1496 C CA . ALA A 1 197 ? -24.016 -7.844 -3.699 1 87.81 197 ALA A CA 1
ATOM 1497 C C . ALA A 1 197 ? -24.172 -7.773 -5.215 1 87.81 197 ALA A C 1
ATOM 1499 O O . ALA A 1 197 ? -23.219 -7.992 -5.957 1 87.81 197 ALA A O 1
ATOM 1500 N N . GLU A 1 198 ? -25.375 -7.492 -5.586 1 83.25 198 GLU A N 1
ATOM 1501 C CA . GLU A 1 198 ? -25.625 -7.219 -7 1 83.25 198 GLU A CA 1
ATOM 1502 C C . GLU A 1 198 ? -24.875 -5.965 -7.457 1 83.25 198 GLU A C 1
ATOM 1504 O O . GLU A 1 198 ? -25 -4.906 -6.836 1 83.25 198 GLU A O 1
ATOM 1509 N N . PRO A 1 199 ? -24.109 -6.16 -8.484 1 75.62 199 PRO A N 1
ATOM 1510 C CA . PRO A 1 199 ? -23.391 -4.977 -8.961 1 75.62 199 PRO A CA 1
ATOM 1511 C C . PRO A 1 199 ? -24.328 -3.889 -9.477 1 75.62 199 PRO A C 1
ATOM 1513 O O . PRO A 1 199 ? -25.391 -4.195 -10.031 1 75.62 199 PRO A O 1
ATOM 1516 N N . ALA A 1 200 ? -24.156 -2.723 -8.891 1 62.94 200 ALA A N 1
ATOM 1517 C CA . ALA A 1 200 ? -25.031 -1.642 -9.336 1 62.94 200 ALA A CA 1
ATOM 1518 C C . ALA A 1 200 ? -25 -1.507 -10.859 1 62.94 200 ALA A C 1
ATOM 1520 O O . ALA A 1 200 ? -23.953 -1.714 -11.484 1 62.94 200 ALA A O 1
ATOM 1521 N N . SER A 1 201 ? -26.188 -1.583 -11.57 1 53.84 201 SER A N 1
ATOM 1522 C CA . SER A 1 201 ? -26.344 -1.38 -13.008 1 53.84 201 SER A CA 1
ATOM 1523 C C . SER A 1 201 ? -25.781 -0.032 -13.445 1 53.84 201 SER A C 1
ATOM 1525 O O . SER A 1 201 ? -25.844 0.943 -12.695 1 53.84 201 SER A O 1
ATOM 1527 N N . MET B 1 1 ? -8.367 49.812 6.199 1 36.19 1 MET B N 1
ATOM 1528 C CA . MET B 1 1 ? -7.316 49.344 7.098 1 36.19 1 MET B CA 1
ATOM 1529 C C . MET B 1 1 ? -6.855 47.938 6.715 1 36.19 1 MET B C 1
ATOM 1531 O O . MET B 1 1 ? -7.664 47.031 6.648 1 36.19 1 MET B O 1
ATOM 1535 N N . THR B 1 2 ? -5.984 47.812 5.766 1 42.16 2 THR B N 1
ATOM 1536 C CA . THR B 1 2 ? -5.422 46.562 5.242 1 42.16 2 THR B CA 1
ATOM 1537 C C . THR B 1 2 ? -5.07 45.594 6.379 1 42.16 2 THR B C 1
ATOM 1539 O O . THR B 1 2 ? -4.531 46.031 7.406 1 42.16 2 THR B O 1
ATOM 1542 N N . ASN B 1 3 ? -6.07 44.844 6.832 1 41.88 3 ASN B N 1
ATOM 1543 C CA . ASN B 1 3 ? -5.801 43.844 7.875 1 41.88 3 ASN B CA 1
ATOM 1544 C C . ASN B 1 3 ? -4.355 43.344 7.828 1 41.88 3 ASN B C 1
ATOM 1546 O O . ASN B 1 3 ? -3.975 42.625 6.914 1 41.88 3 ASN B O 1
ATOM 1550 N N . ALA B 1 4 ? -3.467 44.219 8.094 1 46.22 4 ALA B N 1
ATOM 1551 C CA . ALA B 1 4 ? -2.018 44.031 8.148 1 46.22 4 ALA B CA 1
ATOM 1552 C C . ALA B 1 4 ? -1.646 42.688 8.742 1 46.22 4 ALA B C 1
ATOM 1554 O O . ALA B 1 4 ? -2.016 42.375 9.883 1 46.22 4 ALA B O 1
ATOM 1555 N N . THR B 1 5 ? -1.579 41.531 8.078 1 50.81 5 THR B N 1
ATOM 1556 C CA . THR B 1 5 ? -1.114 40.219 8.531 1 50.81 5 THR B CA 1
ATOM 1557 C C . THR B 1 5 ? -0.005 40.375 9.57 1 50.81 5 THR B C 1
ATOM 1559 O O . THR B 1 5 ? 1.013 41 9.312 1 50.81 5 THR B O 1
ATOM 1562 N N . ALA B 1 6 ? -0.299 40.438 10.852 1 53.59 6 ALA B N 1
ATOM 1563 C CA . ALA B 1 6 ? 0.622 40.594 11.969 1 53.59 6 ALA B CA 1
ATOM 1564 C C . ALA B 1 6 ? 1.995 40 11.633 1 53.59 6 ALA B C 1
ATOM 1566 O O . ALA B 1 6 ? 2.098 39 10.953 1 53.59 6 ALA B O 1
ATOM 1567 N N . PRO B 1 7 ? 3.086 40.688 11.758 1 56.38 7 PRO B N 1
ATOM 1568 C CA . PRO B 1 7 ? 4.457 40.281 11.453 1 56.38 7 PRO B CA 1
ATOM 1569 C C . PRO B 1 7 ? 4.77 38.844 11.93 1 56.38 7 PRO B C 1
ATOM 1571 O O . PRO B 1 7 ? 4.324 38.438 13.008 1 56.38 7 PRO B O 1
ATOM 1574 N N . ARG B 1 8 ? 4.996 37.844 10.984 1 69.5 8 ARG B N 1
ATOM 1575 C CA . ARG B 1 8 ? 5.352 36.5 11.352 1 69.5 8 ARG B CA 1
ATOM 1576 C C . ARG B 1 8 ? 6.441 36.469 12.414 1 69.5 8 ARG B C 1
ATOM 1578 O O . ARG B 1 8 ? 7.426 37.219 12.312 1 69.5 8 ARG B O 1
ATOM 1585 N N . SER B 1 9 ? 6.148 35.969 13.617 1 83.94 9 SER B N 1
ATOM 1586 C CA . SER B 1 9 ? 7.133 35.812 14.688 1 83.94 9 SER B CA 1
ATOM 1587 C C . SER B 1 9 ? 8.43 35.219 14.164 1 83.94 9 SER B C 1
ATOM 1589 O O . SER B 1 9 ? 8.453 34.625 13.078 1 83.94 9 SER B O 1
ATOM 1591 N N . VAL B 1 10 ? 9.484 35.594 14.742 1 84.56 10 VAL B N 1
ATOM 1592 C CA . VAL B 1 10 ? 10.766 34.969 14.414 1 84.56 10 VAL B CA 1
ATOM 1593 C C . VAL B 1 10 ? 10.633 33.469 14.375 1 84.56 10 VAL B C 1
ATOM 1595 O O . VAL B 1 10 ? 11.227 32.781 13.516 1 84.56 10 VAL B O 1
ATOM 1598 N N . ARG B 1 11 ? 9.812 33.031 15.188 1 90.19 11 ARG B N 1
ATOM 1599 C CA . ARG B 1 11 ? 9.586 31.578 15.227 1 90.19 11 ARG B CA 1
ATOM 1600 C C . ARG B 1 11 ? 8.969 31.094 13.922 1 90.19 11 ARG B C 1
ATOM 1602 O O . ARG B 1 11 ? 9.375 30.047 13.383 1 90.19 11 ARG B O 1
ATOM 1609 N N . ASP B 1 12 ? 8.102 31.828 13.406 1 93.44 12 ASP B N 1
ATOM 1610 C CA . ASP B 1 12 ? 7.461 31.469 12.148 1 93.44 12 ASP B CA 1
ATOM 1611 C C . ASP B 1 12 ? 8.453 31.531 10.992 1 93.44 12 ASP B C 1
ATOM 1613 O O . ASP B 1 12 ? 8.422 30.672 10.102 1 93.44 12 ASP B O 1
ATOM 1617 N N . ARG B 1 13 ? 9.273 32.469 11.078 1 93.19 13 ARG B N 1
ATOM 1618 C CA . ARG B 1 13 ? 10.297 32.594 10.039 1 93.19 13 ARG B CA 1
ATOM 1619 C C . ARG B 1 13 ? 11.242 31.391 10.062 1 93.19 13 ARG B C 1
ATOM 1621 O O . ARG B 1 13 ? 11.664 30.906 9.008 1 93.19 13 ARG B O 1
ATOM 1628 N N . LEU B 1 14 ? 11.562 30.969 11.211 1 96.19 14 LEU B N 1
ATOM 1629 C CA . LEU B 1 14 ? 12.438 29.797 11.359 1 96.19 14 LEU B CA 1
ATOM 1630 C C . LEU B 1 14 ? 11.766 28.547 10.82 1 96.19 14 LEU B C 1
ATOM 1632 O O . LEU B 1 14 ? 12.398 27.734 10.141 1 96.19 14 LEU B O 1
ATOM 1636 N N . ILE B 1 15 ? 10.492 28.453 11.086 1 96.62 15 ILE B N 1
ATOM 1637 C CA . ILE B 1 15 ? 9.75 27.297 10.609 1 96.62 15 ILE B CA 1
ATOM 1638 C C . ILE B 1 15 ? 9.617 27.344 9.094 1 96.62 15 ILE B C 1
ATOM 1640 O O . ILE B 1 15 ? 9.742 26.328 8.414 1 96.62 15 ILE B O 1
ATOM 1644 N N . ASP B 1 16 ? 9.43 28.516 8.562 1 96.44 16 ASP B N 1
ATOM 1645 C CA . ASP B 1 16 ? 9.391 28.688 7.109 1 96.44 16 ASP B CA 1
ATOM 1646 C C . ASP B 1 16 ? 10.711 28.25 6.473 1 96.44 16 ASP B C 1
ATOM 1648 O O . ASP B 1 16 ? 10.711 27.547 5.457 1 96.44 16 ASP B O 1
ATOM 1652 N N . ALA B 1 17 ? 11.758 28.672 7.051 1 97.25 17 ALA B N 1
ATOM 1653 C CA . ALA B 1 17 ? 13.094 28.312 6.566 1 97.25 17 ALA B CA 1
ATOM 1654 C C . ALA B 1 17 ? 13.32 26.797 6.652 1 97.25 17 ALA B C 1
ATOM 1656 O O . ALA B 1 17 ? 13.898 26.203 5.742 1 97.25 17 ALA B O 1
ATOM 1657 N N . ALA B 1 18 ? 12.883 26.25 7.742 1 97.56 18 ALA B N 1
ATOM 1658 C CA . ALA B 1 18 ? 13 24.812 7.922 1 97.56 18 ALA B CA 1
ATOM 1659 C C . ALA B 1 18 ? 12.242 24.062 6.824 1 97.56 18 ALA B C 1
ATOM 1661 O O . ALA B 1 18 ? 12.758 23.094 6.262 1 97.56 18 ALA B O 1
ATOM 1662 N N . GLU B 1 19 ? 11.039 24.5 6.535 1 95.75 19 GLU B N 1
ATOM 1663 C CA . GLU B 1 19 ? 10.25 23.875 5.48 1 95.75 19 GLU B CA 1
ATOM 1664 C C . GLU B 1 19 ? 10.969 23.953 4.133 1 95.75 19 GLU B C 1
ATOM 1666 O O . GLU B 1 19 ? 10.969 22.984 3.371 1 95.75 19 GLU B O 1
ATOM 1671 N N . THR B 1 20 ? 11.531 25.047 3.885 1 95.81 20 THR B N 1
ATOM 1672 C CA . THR B 1 20 ? 12.273 25.234 2.646 1 95.81 20 THR B CA 1
ATOM 1673 C C . THR B 1 20 ? 13.438 24.25 2.562 1 95.81 20 THR B C 1
ATOM 1675 O O . THR B 1 20 ? 13.672 23.641 1.516 1 95.81 20 THR B O 1
ATOM 1678 N N . CYS B 1 21 ? 14.164 24.109 3.645 1 97.19 21 CYS B N 1
ATOM 1679 C CA . CYS B 1 21 ? 15.297 23.188 3.689 1 97.19 21 CYS B CA 1
ATOM 1680 C C . CYS B 1 21 ? 14.836 21.75 3.537 1 97.19 21 CYS B C 1
ATOM 1682 O O . CYS B 1 21 ? 15.469 20.969 2.828 1 97.19 21 CYS B O 1
ATOM 1684 N N . LEU B 1 22 ? 13.719 21.422 4.172 1 96.38 22 LEU B N 1
ATOM 1685 C CA . LEU B 1 22 ? 13.156 20.078 4.066 1 96.38 22 LEU B CA 1
ATOM 1686 C C . LEU B 1 22 ? 12.781 19.75 2.621 1 96.38 22 LEU B C 1
ATOM 1688 O O . LEU B 1 22 ? 12.992 18.641 2.154 1 96.38 22 LEU B O 1
ATOM 1692 N N . ARG B 1 23 ? 12.227 20.672 1.978 1 94.25 23 ARG B N 1
ATOM 1693 C CA . ARG B 1 23 ? 11.828 20.5 0.584 1 94.25 23 ARG B CA 1
ATOM 1694 C C . ARG B 1 23 ? 13.047 20.281 -0.309 1 94.25 23 ARG B C 1
ATOM 1696 O O . ARG B 1 23 ? 12.992 19.484 -1.244 1 94.25 23 ARG B O 1
ATOM 1703 N N . ALA B 1 24 ? 14.078 20.875 0.033 1 94.5 24 ALA B N 1
ATOM 1704 C CA . ALA B 1 24 ? 15.266 20.844 -0.815 1 94.5 24 ALA B CA 1
ATOM 1705 C C . ALA B 1 24 ? 16.078 19.578 -0.585 1 94.5 24 ALA B C 1
ATOM 1707 O O . ALA B 1 24 ? 16.578 18.969 -1.535 1 94.5 24 ALA B O 1
ATOM 1708 N N . LYS B 1 25 ? 16.172 19.156 0.694 1 95.25 25 LYS B N 1
ATOM 1709 C CA . LYS B 1 25 ? 17.219 18.141 0.885 1 95.25 25 LYS B CA 1
ATOM 1710 C C . LYS B 1 25 ? 16.75 17.047 1.848 1 95.25 25 LYS B C 1
ATOM 1712 O O . LYS B 1 25 ? 17.469 16.094 2.098 1 95.25 25 LYS B O 1
ATOM 1717 N N . GLY B 1 26 ? 15.586 17.219 2.416 1 96.38 26 GLY B N 1
ATOM 1718 C CA . GLY B 1 26 ? 15.094 16.203 3.332 1 96.38 26 GLY B CA 1
ATOM 1719 C C . GLY B 1 26 ? 15.523 16.438 4.77 1 96.38 26 GLY B C 1
ATOM 1720 O O . GLY B 1 26 ? 16.047 17.5 5.102 1 96.38 26 GLY B O 1
ATOM 1721 N N . ILE B 1 27 ? 15.242 15.469 5.645 1 96.94 27 ILE B N 1
ATOM 1722 C CA . ILE B 1 27 ? 15.445 15.625 7.082 1 96.94 27 ILE B CA 1
ATOM 1723 C C . ILE B 1 27 ? 16.922 15.406 7.418 1 96.94 27 ILE B C 1
ATOM 1725 O O . ILE B 1 27 ? 17.547 16.234 8.078 1 96.94 27 ILE B O 1
ATOM 1729 N N . ARG B 1 28 ? 17.453 14.32 6.973 1 96.69 28 ARG B N 1
ATOM 1730 C CA . ARG B 1 28 ? 18.812 13.914 7.324 1 96.69 28 ARG B CA 1
ATOM 1731 C C . ARG B 1 28 ? 19.828 14.977 6.906 1 96.69 28 ARG B C 1
ATOM 1733 O O . ARG B 1 28 ? 20.688 15.367 7.695 1 96.69 28 ARG B O 1
ATOM 1740 N N . ALA B 1 29 ? 19.719 15.531 5.801 1 97.06 29 ALA B N 1
ATOM 1741 C CA . ALA B 1 29 ? 20.734 16.406 5.207 1 97.06 29 ALA B CA 1
ATOM 1742 C C . ALA B 1 29 ? 20.547 17.844 5.672 1 97.06 29 ALA B C 1
ATOM 1744 O O . ALA B 1 29 ? 21.469 18.656 5.535 1 97.06 29 ALA B O 1
ATOM 1745 N N . THR B 1 30 ? 19.406 18.156 6.148 1 97.75 30 THR B N 1
ATOM 1746 C CA . THR B 1 30 ? 19.172 19.516 6.625 1 97.75 30 THR B CA 1
ATOM 1747 C C . THR B 1 30 ? 19.906 19.766 7.941 1 97.75 30 THR B C 1
ATOM 1749 O O . THR B 1 30 ? 19.859 18.922 8.844 1 97.75 30 THR B O 1
ATOM 1752 N N . THR B 1 31 ? 20.594 20.953 8.055 1 96.69 31 THR B N 1
ATOM 1753 C CA . THR B 1 31 ? 21.281 21.312 9.297 1 96.69 31 THR B CA 1
ATOM 1754 C C . THR B 1 31 ? 20.656 22.578 9.898 1 96.69 31 THR B C 1
ATOM 1756 O O . THR B 1 31 ? 20.016 23.344 9.195 1 96.69 31 THR B O 1
ATOM 1759 N N . VAL B 1 32 ? 20.953 22.688 11.164 1 96.38 32 VAL B N 1
ATOM 1760 C CA . VAL B 1 32 ? 20.453 23.859 11.875 1 96.38 32 VAL B CA 1
ATOM 1761 C C . VAL B 1 32 ? 21.094 25.125 11.289 1 96.38 32 VAL B C 1
ATOM 1763 O O . VAL B 1 32 ? 20.438 26.141 11.141 1 96.38 32 VAL B O 1
ATOM 1766 N N . SER B 1 33 ? 22.312 25.047 10.898 1 96.31 33 SER B N 1
ATOM 1767 C CA . SER B 1 33 ? 23.031 26.188 10.328 1 96.31 33 SER B CA 1
ATOM 1768 C C . SER B 1 33 ? 22.391 26.641 9.016 1 96.31 33 SER B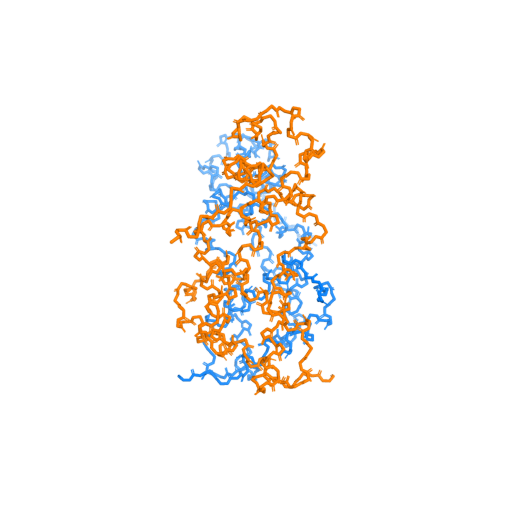 C 1
ATOM 1770 O O . SER B 1 33 ? 22.266 27.828 8.766 1 96.31 33 SER B O 1
ATOM 1772 N N . GLU B 1 34 ? 22.016 25.703 8.227 1 97.06 34 GLU B N 1
ATOM 1773 C CA . GLU B 1 34 ? 21.375 26.031 6.949 1 97.06 34 GLU B CA 1
ATOM 1774 C C . GLU B 1 34 ? 20.031 26.719 7.156 1 97.06 34 GLU B C 1
ATOM 1776 O O . GLU B 1 34 ? 19.672 27.641 6.418 1 97.06 34 GLU B O 1
ATOM 1781 N N . VAL B 1 35 ? 19.297 26.25 8.125 1 97.94 35 VAL B N 1
ATOM 1782 C CA . VAL B 1 35 ? 18 26.859 8.43 1 97.94 35 VAL B CA 1
ATOM 1783 C C . VAL B 1 35 ? 18.203 28.281 8.93 1 97.94 35 VAL B C 1
ATOM 1785 O O . VAL B 1 35 ? 17.484 29.203 8.523 1 97.94 35 VAL B O 1
ATOM 1788 N N . ALA B 1 36 ? 19.172 28.453 9.828 1 96.88 36 ALA B N 1
ATOM 1789 C CA . ALA B 1 36 ? 19.469 29.781 10.336 1 96.88 36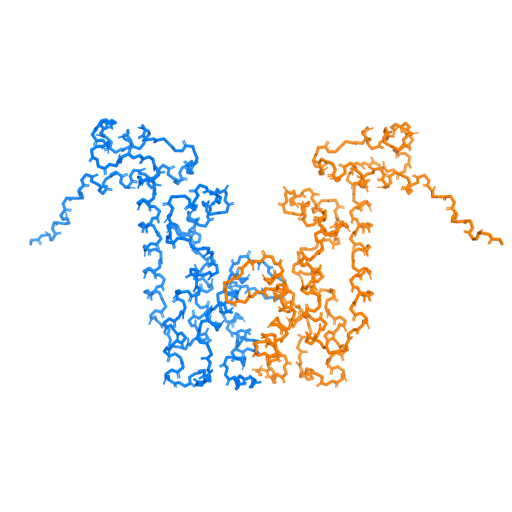 ALA B CA 1
ATOM 1790 C C . ALA B 1 36 ? 19.844 30.734 9.203 1 96.88 36 ALA B C 1
ATOM 1792 O O . ALA B 1 36 ? 19.344 31.859 9.141 1 96.88 36 ALA B O 1
ATOM 1793 N N . GLU B 1 37 ? 20.672 30.281 8.32 1 96.56 37 GLU B N 1
ATOM 1794 C CA . GLU B 1 37 ? 21.094 31.078 7.172 1 96.56 37 GLU B CA 1
ATOM 1795 C C . GLU B 1 37 ? 19.891 31.453 6.305 1 96.56 37 GLU B C 1
ATOM 1797 O O . GLU B 1 37 ? 19.75 32.625 5.914 1 96.56 37 GLU B O 1
ATOM 1802 N N . ALA B 1 38 ? 19.031 30.516 6.062 1 95.88 38 ALA B N 1
ATOM 1803 C CA . ALA B 1 38 ? 17.844 30.75 5.23 1 95.88 38 ALA B CA 1
ATOM 1804 C C . ALA B 1 38 ? 16.891 31.734 5.895 1 95.88 38 ALA B C 1
ATOM 1806 O O . ALA B 1 38 ? 16.203 32.5 5.211 1 95.88 38 ALA B O 1
ATOM 1807 N N . ALA B 1 39 ? 16.891 31.734 7.203 1 95.44 39 ALA B N 1
ATOM 1808 C CA . ALA B 1 39 ? 16 32.625 7.965 1 95.44 39 ALA B CA 1
ATOM 1809 C C . ALA B 1 39 ? 16.656 34 8.188 1 95.44 39 ALA B C 1
ATOM 1811 O O . ALA B 1 39 ? 16 34.906 8.695 1 95.44 39 ALA B O 1
ATOM 1812 N N . GLY B 1 40 ? 17.922 34.062 7.883 1 95.06 40 GLY B N 1
ATOM 1813 C CA . GLY B 1 40 ? 18.625 35.312 8.055 1 95.06 40 GLY B CA 1
ATOM 1814 C C . GLY B 1 40 ? 18.938 35.656 9.508 1 95.06 40 GLY B C 1
ATOM 1815 O O . GLY B 1 40 ? 18.875 36.812 9.922 1 95.06 40 GLY B O 1
ATOM 1816 N N . VAL B 1 41 ? 19.188 34.625 10.297 1 95.19 41 VAL B N 1
ATOM 1817 C CA . VAL B 1 41 ? 19.516 34.812 11.703 1 95.19 41 VAL B CA 1
ATOM 1818 C C . VAL B 1 41 ? 20.781 34.031 12.039 1 95.19 41 VAL B C 1
ATOM 1820 O O . VAL B 1 41 ? 21.25 33.219 11.242 1 95.19 41 VAL B O 1
ATOM 1823 N N . SER B 1 42 ? 21.344 34.375 13.227 1 94.31 42 SER B N 1
ATOM 1824 C CA . SER B 1 42 ? 22.5 33.594 13.703 1 94.31 42 SER B CA 1
ATOM 1825 C C . SER B 1 42 ? 22.062 32.25 14.281 1 94.31 42 SER B C 1
ATOM 1827 O O . SER B 1 42 ? 20.922 32.094 14.695 1 94.31 42 SER B O 1
ATOM 1829 N N . ARG B 1 43 ? 23 31.312 14.266 1 94.12 43 ARG B N 1
ATOM 1830 C CA . ARG B 1 43 ? 22.75 30.016 14.898 1 94.12 43 ARG B CA 1
ATOM 1831 C C . ARG B 1 43 ? 22.391 30.188 16.375 1 94.12 43 ARG B C 1
ATOM 1833 O O . ARG B 1 43 ? 21.5 29.5 16.875 1 94.12 43 ARG B O 1
ATOM 1840 N N . GLY B 1 44 ? 23.062 31.094 17.031 1 93.69 44 GLY B N 1
ATOM 1841 C CA . GLY B 1 44 ? 22.781 31.359 18.422 1 93.69 44 GLY B CA 1
ATOM 1842 C C . GLY B 1 44 ? 21.344 31.812 18.672 1 93.69 44 GLY B C 1
ATOM 1843 O O . GLY B 1 44 ? 20.703 31.359 19.609 1 93.69 44 GLY B O 1
ATOM 1844 N N . TRP B 1 45 ? 20.906 32.625 17.844 1 92.88 45 TRP B N 1
ATOM 1845 C CA . TRP B 1 45 ? 19.531 33.125 17.938 1 92.88 45 TRP B CA 1
ATOM 1846 C C . TRP B 1 45 ? 18.531 32.031 17.703 1 92.88 45 TRP B C 1
ATOM 1848 O O . TRP B 1 45 ? 17.516 31.938 18.375 1 92.88 45 TRP B O 1
ATOM 1858 N N . LEU B 1 46 ? 18.797 31.188 16.703 1 95.69 46 LEU B N 1
ATOM 1859 C CA . LEU B 1 46 ? 17.922 30.047 16.406 1 95.69 46 LEU B CA 1
ATOM 1860 C C . LEU B 1 46 ? 17.766 29.156 17.641 1 95.69 46 LEU B C 1
ATOM 1862 O O . LEU B 1 46 ? 16.672 28.703 17.938 1 95.69 46 LEU B O 1
ATOM 1866 N N . TYR B 1 47 ? 18.812 28.984 18.391 1 95.25 47 TYR B N 1
ATOM 1867 C CA . TYR B 1 47 ? 18.812 28.062 19.531 1 95.25 47 TYR B CA 1
ATOM 1868 C C . TYR B 1 47 ? 18.031 28.656 20.703 1 95.25 47 TYR B C 1
ATOM 1870 O O . TYR B 1 47 ? 17.688 27.953 21.656 1 95.25 47 TYR B O 1
ATOM 1878 N N . ARG B 1 48 ? 17.766 29.969 20.672 1 95.19 48 ARG B N 1
ATOM 1879 C CA . ARG B 1 48 ? 16.891 30.578 21.656 1 95.19 48 ARG B CA 1
ATOM 1880 C C . ARG B 1 48 ? 15.445 30.109 21.469 1 95.19 48 ARG B C 1
ATOM 1882 O O . ARG B 1 48 ? 14.656 30.109 22.422 1 95.19 48 ARG B O 1
ATOM 1889 N N . HIS B 1 49 ? 15.156 29.688 20.312 1 95.5 49 HIS B N 1
ATOM 1890 C CA . HIS B 1 49 ? 13.781 29.297 19.984 1 95.5 49 HIS B CA 1
ATOM 1891 C C . HIS B 1 49 ? 13.641 27.781 19.891 1 95.5 49 HIS B C 1
ATOM 1893 O O . HIS B 1 49 ? 12.594 27.234 20.219 1 95.5 49 HIS B O 1
ATOM 1899 N N . PHE B 1 50 ? 14.656 27.125 19.375 1 96.88 50 PHE B N 1
ATOM 1900 C CA . PHE B 1 50 ? 14.641 25.688 19.203 1 96.88 50 PHE B CA 1
ATOM 1901 C C . PHE B 1 50 ? 15.938 25.062 19.734 1 96.88 50 PHE B C 1
ATOM 1903 O O . PHE B 1 50 ? 17.016 25.359 19.219 1 96.88 50 PHE B O 1
ATOM 1910 N N . PRO B 1 51 ? 15.742 24.141 20.656 1 95.5 51 PRO B N 1
ATOM 1911 C CA . PRO B 1 51 ? 16.938 23.625 21.344 1 95.5 51 PRO B CA 1
ATOM 1912 C C . PRO B 1 51 ? 17.75 22.672 20.469 1 95.5 51 PRO B C 1
ATOM 1914 O O . PRO B 1 51 ? 18.922 22.438 20.734 1 95.5 51 PRO B O 1
ATOM 1917 N N . ASP B 1 52 ? 17.062 22.062 19.469 1 95.31 52 ASP B N 1
ATOM 1918 C CA . ASP B 1 52 ? 17.781 21.109 18.641 1 95.31 52 ASP B CA 1
ATOM 1919 C C . ASP B 1 52 ? 17.125 20.953 17.266 1 95.31 52 ASP B C 1
ATOM 1921 O O . ASP B 1 52 ? 16.062 21.547 17.016 1 95.31 52 ASP B O 1
ATOM 1925 N N . LYS B 1 53 ? 17.719 20.203 16.375 1 96.06 53 LYS B N 1
ATOM 1926 C CA . LYS B 1 53 ? 17.266 19.969 15.008 1 96.06 53 LYS B CA 1
ATOM 1927 C C . LYS B 1 53 ? 15.906 19.266 14.992 1 96.06 53 LYS B C 1
ATOM 1929 O O . LYS B 1 53 ? 15.023 19.641 14.219 1 96.06 53 LYS B O 1
ATOM 1934 N N . VAL B 1 54 ? 15.781 18.359 15.844 1 95.5 54 VAL B N 1
ATOM 1935 C CA . VAL B 1 54 ? 14.57 17.547 15.883 1 95.5 54 VAL B CA 1
ATOM 1936 C C . VAL B 1 54 ? 13.367 18.422 16.234 1 95.5 54 VAL B C 1
ATOM 1938 O O . VAL B 1 54 ? 12.32 18.344 15.578 1 95.5 54 VAL B O 1
ATOM 1941 N N . SER B 1 55 ? 13.523 19.234 17.172 1 95.5 55 SER B N 1
ATOM 1942 C CA . SER B 1 55 ? 12.438 20.109 17.562 1 95.5 55 SER B CA 1
ATOM 1943 C C . SER B 1 55 ? 12.125 21.125 16.469 1 95.5 55 SER B C 1
ATOM 1945 O O . SER B 1 55 ? 10.953 21.453 16.234 1 95.5 55 SER B O 1
ATOM 1947 N N . LEU B 1 56 ? 13.141 21.625 15.852 1 96.38 56 LEU B N 1
ATOM 1948 C CA . LEU B 1 56 ? 12.977 22.609 14.789 1 96.38 56 LEU B CA 1
ATOM 1949 C C . LEU B 1 56 ? 12.281 22 13.586 1 96.38 56 LEU B C 1
ATOM 1951 O O . LEU B 1 56 ? 11.242 22.5 13.141 1 96.38 56 LEU B O 1
ATOM 1955 N N . LEU B 1 57 ? 12.789 20.922 13.102 1 96.62 57 LEU B N 1
ATOM 1956 C CA . LEU B 1 57 ? 12.211 20.266 11.938 1 96.62 57 LEU B CA 1
ATOM 1957 C C . LEU B 1 57 ? 10.859 19.656 12.266 1 96.62 57 LEU B C 1
ATOM 1959 O O . LEU B 1 57 ? 9.969 19.609 11.414 1 96.62 57 LEU B O 1
ATOM 1963 N N . GLY B 1 58 ? 10.703 19.172 13.477 1 95.12 58 GLY B N 1
ATOM 1964 C CA . GLY B 1 58 ? 9.414 18.688 13.938 1 95.12 58 GLY B CA 1
ATOM 1965 C C . GLY B 1 58 ? 8.312 19.719 13.852 1 95.12 58 GLY B C 1
ATOM 1966 O O . GLY B 1 58 ? 7.195 19.422 13.43 1 95.12 58 GLY B O 1
ATOM 1967 N N . ALA B 1 59 ? 8.656 20.859 14.242 1 94.88 59 ALA B N 1
ATOM 1968 C CA . ALA B 1 59 ? 7.68 21.953 14.18 1 94.88 59 ALA B CA 1
ATOM 1969 C C . ALA B 1 59 ? 7.242 22.219 12.742 1 94.88 59 ALA B C 1
ATOM 1971 O O . ALA B 1 59 ? 6.062 22.453 12.477 1 94.88 59 ALA B O 1
ATOM 1972 N N . ALA B 1 60 ? 8.141 22.188 11.844 1 94.81 60 ALA B N 1
ATOM 1973 C CA . ALA B 1 60 ? 7.828 22.375 10.43 1 94.81 60 ALA B CA 1
ATOM 1974 C C . ALA B 1 60 ? 6.953 21.234 9.906 1 94.81 60 ALA B C 1
ATOM 1976 O O . ALA B 1 60 ? 5.977 21.469 9.195 1 94.81 60 ALA B O 1
ATOM 1977 N N . ILE B 1 61 ? 7.27 20.047 10.281 1 93.44 61 ILE B N 1
ATOM 1978 C CA . ILE B 1 61 ? 6.539 18.875 9.836 1 93.44 61 ILE B CA 1
ATOM 1979 C C . ILE B 1 61 ? 5.117 18.891 10.391 1 93.44 61 ILE B C 1
ATOM 1981 O O . ILE B 1 61 ? 4.152 18.641 9.672 1 93.44 61 ILE B O 1
ATOM 1985 N N . VAL B 1 62 ? 5.004 19.219 11.633 1 91.44 62 VAL B N 1
ATOM 1986 C CA . VAL B 1 62 ? 3.695 19.297 12.273 1 91.44 62 VAL B CA 1
ATOM 1987 C C . VAL B 1 62 ? 2.848 20.375 11.586 1 91.44 62 VAL B C 1
ATOM 1989 O O . VAL B 1 62 ? 1.669 20.156 11.305 1 91.44 62 VAL B O 1
ATOM 1992 N N . ARG B 1 63 ? 3.453 21.484 11.328 1 91.94 63 ARG B N 1
ATOM 1993 C CA . ARG B 1 63 ? 2.727 22.547 10.656 1 91.94 63 ARG B CA 1
ATOM 1994 C C . ARG B 1 63 ? 2.262 22.109 9.266 1 91.94 63 ARG B C 1
ATOM 1996 O O . ARG B 1 63 ? 1.117 22.359 8.883 1 91.94 63 ARG B O 1
ATOM 2003 N N . LEU B 1 64 ? 3.15 21.5 8.547 1 90.19 64 LEU B N 1
ATOM 2004 C CA . LEU B 1 64 ? 2.812 21 7.215 1 90.19 64 LEU B CA 1
ATOM 2005 C C . LEU B 1 64 ? 1.688 19.984 7.293 1 90.19 64 LEU B C 1
ATOM 2007 O O . LEU B 1 64 ? 0.764 20 6.477 1 90.19 64 LEU B O 1
ATOM 2011 N N . ASN B 1 65 ? 1.782 19.141 8.219 1 89.62 65 ASN B N 1
ATOM 2012 C CA . ASN B 1 65 ? 0.771 18.109 8.414 1 89.62 65 ASN B CA 1
ATOM 2013 C C . ASN B 1 65 ? -0.588 18.703 8.758 1 89.62 65 ASN B C 1
ATOM 2015 O O . ASN B 1 65 ? -1.606 18.312 8.18 1 89.62 65 ASN B O 1
ATOM 2019 N N . ASP B 1 66 ? -0.564 19.609 9.68 1 90.06 66 ASP B N 1
ATOM 2020 C CA . ASP B 1 66 ? -1.797 20.281 10.086 1 90.06 66 ASP B CA 1
ATOM 2021 C C . ASP B 1 66 ? -2.449 21 8.914 1 90.06 66 ASP B C 1
ATOM 2023 O O . ASP B 1 66 ? -3.67 20.953 8.75 1 90.06 66 ASP B O 1
ATOM 2027 N N . ALA B 1 67 ? -1.632 21.656 8.188 1 89.62 67 ALA B N 1
ATOM 2028 C CA . ALA B 1 67 ? -2.146 22.359 7.012 1 89.62 67 ALA B CA 1
ATOM 2029 C C . ALA B 1 67 ? -2.754 21.375 6.012 1 89.62 67 ALA B C 1
ATOM 2031 O O . ALA B 1 67 ? -3.818 21.641 5.445 1 89.62 67 ALA B O 1
ATOM 2032 N N . TYR B 1 68 ? -2.156 20.312 5.844 1 88.75 68 TYR B N 1
ATOM 2033 C CA . TYR B 1 68 ? -2.631 19.297 4.91 1 88.75 68 TYR B CA 1
ATOM 2034 C C . TYR B 1 68 ? -4.008 18.781 5.312 1 88.75 68 TYR B C 1
ATOM 2036 O O . TYR B 1 68 ? -4.926 18.734 4.492 1 88.75 68 TYR B O 1
ATOM 2044 N N . TRP B 1 69 ? -4.168 18.406 6.555 1 91.25 69 TRP B N 1
ATOM 2045 C CA . TRP B 1 69 ? -5.43 17.859 7.031 1 91.25 69 TRP B CA 1
ATOM 2046 C C . TRP B 1 69 ? -6.527 18.922 7.027 1 91.25 69 TRP B C 1
ATOM 2048 O O . TRP B 1 69 ? -7.684 18.625 6.711 1 91.25 69 TRP B O 1
ATOM 2058 N N . SER B 1 70 ? -6.125 20.094 7.402 1 92.62 70 SER B N 1
ATOM 2059 C CA . SER B 1 70 ? -7.094 21.188 7.383 1 92.62 70 SER B CA 1
ATOM 2060 C C . SER B 1 70 ? -7.625 21.438 5.973 1 92.62 70 SER B C 1
ATOM 2062 O O . SER B 1 70 ? -8.828 21.594 5.777 1 92.62 70 SER B O 1
ATOM 2064 N N . ASP B 1 71 ? -6.738 21.422 5.055 1 91.44 71 ASP B N 1
ATOM 2065 C CA . ASP B 1 71 ? -7.129 21.609 3.66 1 91.44 71 ASP B CA 1
ATOM 2066 C C . ASP B 1 71 ? -7.98 20.438 3.166 1 91.44 71 ASP B C 1
ATOM 2068 O O . ASP B 1 71 ? -8.922 20.641 2.395 1 91.44 71 ASP B O 1
ATOM 2072 N N . ALA B 1 72 ? -7.637 19.297 3.588 1 93.19 72 ALA B N 1
ATOM 2073 C CA . ALA B 1 72 ? -8.414 18.125 3.209 1 93.19 72 ALA B CA 1
ATOM 2074 C C . ALA B 1 72 ? -9.836 18.203 3.742 1 93.19 72 ALA B C 1
ATOM 2076 O O . ALA B 1 72 ? -10.797 17.922 3.02 1 93.19 72 ALA B O 1
ATOM 2077 N N . HIS B 1 73 ? -9.961 18.609 4.992 1 95.75 73 HIS B N 1
ATOM 2078 C CA . HIS B 1 73 ? -11.289 18.797 5.566 1 95.75 73 HIS B CA 1
ATOM 2079 C C . HIS B 1 73 ? -12.086 19.828 4.781 1 95.75 73 HIS B C 1
ATOM 2081 O O . HIS B 1 73 ? -13.266 19.609 4.477 1 95.75 73 HIS B O 1
ATOM 2087 N N . ALA B 1 74 ? -11.43 20.906 4.473 1 94.81 74 ALA B N 1
ATOM 2088 C CA . ALA B 1 74 ? -12.094 21.969 3.721 1 94.81 74 ALA B CA 1
ATOM 2089 C C . ALA B 1 74 ? -12.539 21.469 2.348 1 94.81 74 ALA B C 1
ATOM 2091 O O . ALA B 1 74 ? -13.641 21.781 1.896 1 94.81 74 ALA B O 1
ATOM 2092 N N . PHE B 1 75 ? -11.742 20.688 1.733 1 94.06 75 PHE B N 1
ATOM 2093 C CA . PHE B 1 75 ? -12.016 20.125 0.422 1 94.06 75 PHE B CA 1
ATOM 2094 C C . PHE B 1 75 ? -13.219 19.188 0.483 1 94.06 75 PHE B C 1
ATOM 2096 O O . PHE B 1 75 ? -14.102 19.25 -0.371 1 94.06 75 PHE B O 1
ATOM 2103 N N . LEU B 1 76 ? -13.312 18.406 1.527 1 96.88 76 LEU B N 1
ATOM 2104 C CA . LEU B 1 76 ? -14.344 17.375 1.65 1 96.88 76 LEU B CA 1
ATOM 2105 C C . LEU B 1 76 ? -15.672 18 2.074 1 96.88 76 LEU B C 1
ATOM 2107 O O . LEU B 1 76 ? -16.719 17.359 1.964 1 96.88 76 LEU B O 1
ATOM 2111 N N . ALA B 1 77 ? -15.633 19.203 2.549 1 96.44 77 ALA B N 1
ATOM 2112 C CA . ALA B 1 77 ? -16.844 19.875 3.018 1 96.44 77 ALA B CA 1
ATOM 2113 C C . ALA B 1 77 ? -17.828 20.078 1.876 1 96.44 77 ALA B C 1
ATOM 2115 O O . ALA B 1 77 ? -19.031 20.281 2.113 1 96.44 77 ALA B O 1
ATOM 2116 N N . ALA B 1 78 ? -17.375 19.938 0.68 1 96.31 78 ALA B N 1
ATOM 2117 C CA . ALA B 1 78 ? -18.219 20.141 -0.497 1 96.31 78 ALA B CA 1
ATOM 2118 C C . ALA B 1 78 ? -19.031 18.891 -0.826 1 96.31 78 ALA B C 1
ATOM 2120 O O . ALA B 1 78 ? -19.891 18.906 -1.71 1 96.31 78 ALA B O 1
ATOM 2121 N N . TYR B 1 79 ? -18.797 17.828 -0.142 1 96.81 79 TYR B N 1
ATOM 2122 C CA . TYR B 1 79 ? -19.438 16.547 -0.44 1 96.81 79 TYR B CA 1
ATOM 2123 C C . TYR B 1 79 ? -20.328 16.109 0.709 1 96.81 79 TYR B C 1
ATOM 2125 O O . TYR B 1 79 ? -20.047 16.391 1.874 1 96.81 79 TYR B O 1
ATOM 2133 N N . ASP B 1 80 ? -21.344 15.344 0.442 1 93.38 80 ASP B N 1
ATOM 2134 C CA . ASP B 1 80 ? -22.297 14.945 1.48 1 93.38 80 ASP B CA 1
ATOM 2135 C C . ASP B 1 80 ? -22.156 13.461 1.813 1 93.38 80 ASP B C 1
ATOM 2137 O O . ASP B 1 80 ? -21.938 13.102 2.971 1 93.38 80 ASP B O 1
ATOM 2141 N N . GLY B 1 81 ? -22.203 12.57 0.856 1 96.81 81 GLY B N 1
ATOM 2142 C CA . GLY B 1 81 ? -22.188 11.141 1.118 1 96.81 81 GLY B CA 1
ATOM 2143 C C . GLY B 1 81 ? -20.797 10.625 1.466 1 96.81 81 GLY B C 1
ATOM 2144 O O . GLY B 1 81 ? -19.797 11.141 0.974 1 96.81 81 GLY B O 1
ATOM 2145 N N . LEU B 1 82 ? -20.75 9.68 2.424 1 98.25 82 LEU B N 1
ATOM 2146 C CA . LEU B 1 82 ? -19.484 9.078 2.807 1 98.25 82 LEU B CA 1
ATOM 2147 C C . LEU B 1 82 ? -18.75 8.539 1.583 1 98.25 82 LEU B C 1
ATOM 2149 O O . LEU B 1 82 ? -17.531 8.742 1.444 1 98.25 82 LEU B O 1
ATOM 2153 N N . ASP B 1 83 ? -19.5 7.824 0.674 1 97.75 83 ASP B N 1
ATOM 2154 C CA . ASP B 1 83 ? -18.891 7.281 -0.535 1 97.75 83 ASP B CA 1
ATOM 2155 C C . ASP B 1 83 ? -18.281 8.391 -1.39 1 97.75 83 ASP B C 1
ATOM 2157 O O . ASP B 1 83 ? -17.156 8.266 -1.883 1 97.75 83 ASP B O 1
ATOM 2161 N N . GLU B 1 84 ? -18.938 9.516 -1.513 1 98.06 84 GLU B N 1
ATOM 2162 C CA . GLU B 1 84 ? -18.438 10.656 -2.271 1 98.06 84 GLU B CA 1
ATOM 2163 C C . GLU B 1 84 ? -17.219 11.281 -1.596 1 98.06 84 GLU B C 1
ATOM 2165 O O . GLU B 1 84 ? -16.266 11.68 -2.268 1 98.06 84 GLU B O 1
ATOM 2170 N N . LYS B 1 85 ? -17.297 11.414 -0.294 1 98.25 85 LYS B N 1
ATOM 2171 C CA . LYS B 1 85 ? -16.172 11.961 0.45 1 98.25 85 LYS B CA 1
ATOM 2172 C C . LYS B 1 85 ? -14.938 11.07 0.309 1 98.25 85 LYS B C 1
ATOM 2174 O O . LYS B 1 85 ? -13.82 11.562 0.136 1 98.25 85 LYS B O 1
ATOM 2179 N N . ILE B 1 86 ? -15.109 9.75 0.393 1 98.19 86 ILE B N 1
ATOM 2180 C CA . ILE B 1 86 ? -13.984 8.828 0.238 1 98.19 86 ILE B CA 1
ATOM 2181 C C . ILE B 1 86 ? -13.406 8.953 -1.17 1 98.19 86 ILE B C 1
ATOM 2183 O O . ILE B 1 86 ? -12.188 9.047 -1.341 1 98.19 86 ILE B O 1
ATOM 2187 N N . ALA B 1 87 ? -14.273 8.977 -2.213 1 97.38 87 ALA B N 1
ATOM 2188 C CA . ALA B 1 87 ? -13.805 9.125 -3.592 1 97.38 87 ALA B CA 1
ATOM 2189 C C . ALA B 1 87 ? -13.039 10.43 -3.775 1 97.38 87 ALA B C 1
ATOM 2191 O O . ALA B 1 87 ? -11.961 10.438 -4.371 1 97.38 87 ALA B O 1
ATOM 2192 N N . ALA B 1 88 ? -13.602 11.477 -3.26 1 95.56 88 ALA B N 1
ATOM 2193 C CA . ALA B 1 88 ? -12.938 12.773 -3.336 1 95.56 88 ALA B CA 1
ATOM 2194 C C . ALA B 1 88 ? -11.617 12.758 -2.572 1 95.56 88 ALA B C 1
ATOM 2196 O O . ALA B 1 88 ? -10.633 13.359 -3.012 1 95.56 88 ALA B O 1
ATOM 2197 N N . GLY B 1 89 ? -11.664 12.125 -1.376 1 95.06 89 GLY B N 1
ATOM 2198 C CA . GLY B 1 89 ? -10.445 12 -0.593 1 95.06 89 GLY B CA 1
ATOM 2199 C C . GLY B 1 89 ? -9.336 11.266 -1.329 1 95.06 89 GLY B C 1
ATOM 2200 O O . GLY B 1 89 ? -8.164 11.648 -1.229 1 95.06 89 GLY B O 1
ATOM 2201 N N . ILE B 1 90 ? -9.656 10.242 -2.062 1 94.56 90 ILE B N 1
ATOM 2202 C CA . ILE B 1 90 ? -8.695 9.508 -2.879 1 94.56 90 ILE B CA 1
ATOM 2203 C C . ILE B 1 90 ? -8.117 10.438 -3.945 1 94.56 90 ILE B C 1
ATOM 2205 O O . ILE B 1 90 ? -6.898 10.477 -4.145 1 94.56 90 ILE B O 1
ATOM 2209 N N . ARG B 1 91 ? -8.945 11.156 -4.617 1 91.69 91 ARG B N 1
ATOM 2210 C CA . ARG B 1 91 ? -8.484 12.117 -5.613 1 91.69 91 ARG B CA 1
ATOM 2211 C C . ARG B 1 91 ? -7.551 13.148 -4.992 1 91.69 91 ARG B C 1
ATOM 2213 O O . ARG B 1 91 ? -6.508 13.477 -5.566 1 91.69 91 ARG B O 1
ATOM 2220 N N . TYR B 1 92 ? -7.965 13.602 -3.846 1 90.5 92 TYR B N 1
ATOM 2221 C CA . TYR B 1 92 ? -7.148 14.578 -3.143 1 90.5 92 TYR B CA 1
ATOM 2222 C C . TYR B 1 92 ? -5.777 14.008 -2.809 1 90.5 92 TYR B C 1
ATOM 2224 O O . TYR B 1 92 ? -4.758 14.688 -2.977 1 90.5 92 TYR B O 1
ATOM 2232 N N . GLY B 1 93 ? -5.809 12.797 -2.293 1 88.62 93 GLY B N 1
ATOM 2233 C CA . GLY B 1 93 ? -4.559 12.148 -1.927 1 88.62 93 GLY B CA 1
ATOM 2234 C C . GLY B 1 93 ? -3.643 11.906 -3.111 1 88.62 93 GLY B C 1
ATOM 2235 O O . GLY B 1 93 ? -2.418 11.883 -2.965 1 88.62 93 GLY B O 1
ATOM 2236 N N . ARG B 1 94 ? -4.227 11.672 -4.324 1 84.38 94 ARG B N 1
ATOM 2237 C CA . ARG B 1 94 ? -3.438 11.422 -5.527 1 84.38 94 ARG B CA 1
ATOM 2238 C C . ARG B 1 94 ? -2.826 12.719 -6.055 1 84.38 94 ARG B C 1
ATOM 2240 O O . ARG B 1 94 ? -1.795 12.695 -6.727 1 84.38 94 ARG B O 1
ATOM 2247 N N . THR B 1 95 ? -3.656 13.758 -6.051 1 66.44 95 THR B N 1
ATOM 2248 C CA . THR B 1 95 ? -3.193 15.039 -6.574 1 66.44 95 THR B CA 1
ATOM 2249 C C . THR B 1 95 ? -2.312 15.75 -5.551 1 66.44 95 THR B C 1
ATOM 2251 O O . THR B 1 95 ? -1.793 16.828 -5.824 1 66.44 95 THR B O 1
ATOM 2254 N N . ALA B 1 96 ? -2.551 15.289 -4.391 1 55.06 96 ALA B N 1
ATOM 2255 C CA . ALA B 1 96 ? -1.79 15.906 -3.309 1 55.06 96 ALA B CA 1
ATOM 2256 C C . ALA B 1 96 ? -0.325 16.078 -3.699 1 55.06 96 ALA B C 1
ATOM 2258 O O . ALA B 1 96 ? 0.473 16.609 -2.92 1 55.06 96 ALA B O 1
ATOM 2259 N N . TYR B 1 97 ? -0.024 15.516 -4.797 1 50.47 97 TYR B N 1
ATOM 2260 C CA . TYR B 1 97 ? 1.358 15.773 -5.188 1 50.47 97 TYR B CA 1
ATOM 2261 C C . TYR B 1 97 ? 1.596 17.266 -5.418 1 50.47 97 TYR B C 1
ATOM 2263 O O . TYR B 1 97 ? 2.734 17.688 -5.613 1 50.47 97 TYR B O 1
ATOM 2271 N N . ASP B 1 98 ? 0.519 18.031 -5.457 1 56.28 98 ASP B N 1
ATOM 2272 C CA . ASP B 1 98 ? 0.84 19.438 -5.234 1 56.28 98 ASP B CA 1
ATOM 2273 C C . ASP B 1 98 ? 0.979 19.734 -3.744 1 56.28 98 ASP B C 1
ATOM 2275 O O . ASP B 1 98 ? 0.189 19.25 -2.932 1 56.28 98 ASP B O 1
ATOM 2279 N N . ASP B 1 99 ? 2.225 20.484 -3.254 1 64.38 99 ASP B N 1
ATOM 2280 C CA . ASP B 1 99 ? 2.879 20.734 -1.975 1 64.38 99 ASP B CA 1
ATOM 2281 C C . ASP B 1 99 ? 1.852 20.984 -0.871 1 64.38 99 ASP B C 1
ATOM 2283 O O . ASP B 1 99 ? 0.804 21.578 -1.11 1 64.38 99 ASP B O 1
ATOM 2287 N N . PRO B 1 100 ? 2.029 20.688 0.6 1 76.25 100 PRO B N 1
ATOM 2288 C CA . PRO B 1 100 ? 2.842 20.094 1.658 1 76.25 100 PRO B CA 1
ATOM 2289 C C . PRO B 1 100 ? 2.672 18.578 1.741 1 76.25 100 PRO B C 1
ATOM 2291 O O . PRO B 1 100 ? 3.539 17.875 2.277 1 76.25 100 PRO B O 1
ATOM 2294 N N . GLY B 1 101 ? 1.426 18 1.063 1 76.69 101 GLY B N 1
ATOM 2295 C CA . GLY B 1 101 ? 1.211 16.562 1.13 1 76.69 101 GLY B CA 1
ATOM 2296 C C . GLY B 1 101 ? 2.287 15.758 0.42 1 76.69 101 GLY B C 1
ATOM 2297 O O . GLY B 1 101 ? 2.744 14.734 0.928 1 76.69 101 GLY B O 1
ATOM 2298 N N . ALA B 1 102 ? 2.613 16.25 -0.613 1 81.56 102 ALA B N 1
ATOM 2299 C CA . ALA B 1 102 ? 3.662 15.594 -1.383 1 81.56 102 ALA B CA 1
ATOM 2300 C C . ALA B 1 102 ? 4.969 15.531 -0.594 1 81.56 102 ALA B C 1
ATOM 2302 O O . ALA B 1 102 ? 5.648 14.508 -0.587 1 81.56 102 ALA B O 1
ATOM 2303 N N . LEU B 1 103 ? 5.266 16.641 0.023 1 87.75 103 LEU B N 1
ATOM 2304 C CA . LEU B 1 103 ? 6.492 16.688 0.811 1 87.75 103 LEU B CA 1
ATOM 2305 C C . LEU B 1 103 ? 6.434 15.711 1.98 1 87.75 103 LEU B C 1
ATOM 2307 O O . LEU B 1 103 ? 7.379 14.961 2.213 1 87.75 103 LEU B O 1
ATOM 2311 N N . LEU B 1 104 ? 5.359 15.703 2.654 1 87.88 104 LEU B N 1
ATOM 2312 C CA . LEU B 1 104 ? 5.207 14.852 3.824 1 87.88 104 LEU B CA 1
ATOM 2313 C C . LEU B 1 104 ? 5.309 13.375 3.438 1 87.88 104 LEU B C 1
ATOM 2315 O O . LEU B 1 104 ? 5.984 12.602 4.117 1 87.88 104 LEU B O 1
ATOM 2319 N N . MET B 1 105 ? 4.641 13.031 2.375 1 84.25 105 MET B N 1
ATOM 2320 C CA . MET B 1 105 ? 4.676 11.656 1.903 1 84.25 105 MET B CA 1
ATOM 2321 C C . MET B 1 105 ? 6.094 11.258 1.495 1 84.25 105 MET B C 1
ATOM 2323 O O . MET B 1 105 ? 6.559 10.164 1.83 1 84.25 105 MET B O 1
ATOM 2327 N N . LYS B 1 106 ? 6.684 12.141 0.808 1 85.88 106 LYS B N 1
ATOM 2328 C CA . LYS B 1 106 ? 8.055 11.891 0.383 1 85.88 106 LYS B CA 1
ATOM 2329 C C . LYS B 1 106 ? 8.977 11.68 1.583 1 85.88 106 LYS B C 1
ATOM 2331 O O . LYS B 1 106 ? 9.781 10.75 1.6 1 85.88 106 LYS B O 1
ATOM 2336 N N . LEU B 1 107 ? 8.898 12.562 2.535 1 90.56 107 LEU B N 1
ATOM 2337 C CA . LEU B 1 107 ? 9.734 12.461 3.73 1 90.56 107 LEU B CA 1
ATOM 2338 C C . LEU B 1 107 ? 9.453 11.164 4.477 1 90.56 107 LEU B C 1
ATOM 2340 O O . LEU B 1 107 ? 10.383 10.5 4.941 1 90.56 107 LEU B O 1
ATOM 2344 N N . ARG B 1 108 ? 8.203 10.773 4.543 1 87.31 108 ARG B N 1
ATOM 2345 C CA . ARG B 1 108 ? 7.797 9.555 5.234 1 87.31 108 ARG B CA 1
ATOM 2346 C C . ARG B 1 108 ? 8.367 8.32 4.543 1 87.31 108 ARG B C 1
ATOM 2348 O O . ARG B 1 108 ? 8.82 7.387 5.207 1 87.31 108 ARG B O 1
ATOM 2355 N N . LEU B 1 109 ? 8.367 8.336 3.287 1 83.19 109 LEU B N 1
ATOM 2356 C CA . LEU B 1 109 ? 8.812 7.184 2.514 1 83.19 109 LEU B CA 1
ATOM 2357 C C . LEU B 1 109 ? 10.336 7.121 2.457 1 83.19 109 LEU B C 1
ATOM 2359 O O . LEU B 1 109 ? 10.93 6.051 2.609 1 83.19 109 LEU B O 1
ATOM 2363 N N . ASP B 1 110 ? 10.961 8.227 2.271 1 87.25 110 ASP B N 1
ATOM 2364 C CA . ASP B 1 110 ? 12.398 8.273 2.025 1 87.25 110 ASP B CA 1
ATOM 2365 C C . ASP B 1 110 ? 13.18 8.211 3.336 1 87.25 110 ASP B C 1
ATOM 2367 O O . ASP B 1 110 ? 14.32 7.73 3.367 1 87.25 110 ASP B O 1
ATOM 2371 N N . GLU B 1 111 ? 12.609 8.773 4.352 1 92.56 111 GLU B N 1
ATOM 2372 C CA . GLU B 1 111 ? 13.305 8.898 5.629 1 92.56 111 GLU B CA 1
ATOM 2373 C C . GLU B 1 111 ? 12.383 8.555 6.797 1 92.56 111 GLU B C 1
ATOM 2375 O O . GLU B 1 111 ? 12.18 9.375 7.691 1 92.56 111 GLU B O 1
ATOM 2380 N N . PRO B 1 112 ? 11.984 7.266 6.809 1 86.69 112 PRO B N 1
ATOM 2381 C CA . PRO B 1 112 ? 10.938 6.895 7.762 1 86.69 112 PRO B CA 1
ATOM 2382 C C . PRO B 1 112 ? 11.375 7.059 9.211 1 86.69 112 PRO B C 1
ATOM 2384 O O . PRO B 1 112 ? 10.586 7.508 10.055 1 86.69 112 PRO B O 1
ATOM 2387 N N . GLU B 1 113 ? 12.57 6.727 9.523 1 88.5 113 GLU B N 1
ATOM 2388 C CA . GLU B 1 113 ? 13.039 6.82 10.906 1 88.5 113 GLU B CA 1
ATOM 2389 C C . GLU B 1 113 ? 13.18 8.273 11.344 1 88.5 113 GLU B C 1
ATOM 2391 O O . GLU B 1 113 ? 12.734 8.648 12.422 1 88.5 113 GLU B O 1
ATOM 2396 N N . GLU B 1 114 ? 13.703 9.086 10.492 1 93.38 114 GLU B N 1
ATOM 2397 C CA . GLU B 1 114 ? 13.875 10.5 10.789 1 93.38 114 GLU B CA 1
ATOM 2398 C C . GLU B 1 114 ? 12.531 11.211 10.883 1 93.38 114 GLU B C 1
ATOM 2400 O O . GLU B 1 114 ? 12.336 12.078 11.742 1 93.38 114 GLU B O 1
ATOM 2405 N N . PHE B 1 115 ? 11.688 10.836 10.008 1 92.88 115 PHE B N 1
ATOM 2406 C CA . PHE B 1 115 ? 10.352 11.406 10 1 92.88 115 PHE B CA 1
ATOM 2407 C C . PHE B 1 115 ? 9.633 11.125 11.32 1 92.88 115 PHE B C 1
ATOM 2409 O O . PHE B 1 115 ? 9.062 12.023 11.93 1 92.88 115 PHE B O 1
ATOM 2416 N N . ALA B 1 116 ? 9.719 9.938 11.789 1 87.75 116 ALA B N 1
ATOM 2417 C CA . ALA B 1 116 ? 9.07 9.531 13.039 1 87.75 116 ALA B CA 1
ATOM 2418 C C . ALA B 1 116 ? 9.664 10.289 14.227 1 87.75 116 ALA B C 1
ATOM 2420 O O . ALA B 1 116 ? 8.938 10.703 15.133 1 87.75 116 ALA B O 1
ATOM 2421 N N . ALA B 1 117 ? 10.875 10.477 14.242 1 89.81 117 ALA B N 1
ATOM 2422 C CA . ALA B 1 117 ? 11.562 11.18 15.32 1 89.81 117 ALA B CA 1
ATOM 2423 C C . ALA B 1 117 ? 11.133 12.648 15.383 1 89.81 117 ALA B C 1
ATOM 2425 O O . ALA B 1 117 ? 10.961 13.211 16.469 1 89.81 117 ALA B O 1
ATOM 2426 N N . CYS B 1 118 ? 10.945 13.227 14.219 1 91.69 118 CYS B N 1
ATOM 2427 C CA . CYS B 1 118 ? 10.633 14.648 14.133 1 91.69 118 CYS B CA 1
ATOM 2428 C C . CYS B 1 118 ? 9.148 14.898 14.367 1 91.69 118 CYS B C 1
ATOM 2430 O O . CYS B 1 118 ? 8.773 15.859 15.039 1 91.69 118 CYS B O 1
ATOM 2432 N N . ALA B 1 119 ? 8.359 14.094 13.742 1 84.69 119 ALA B N 1
ATOM 2433 C CA . ALA B 1 119 ? 6.91 14.289 13.812 1 84.69 119 ALA B CA 1
ATOM 2434 C C . ALA B 1 119 ? 6.379 13.969 15.211 1 84.69 119 ALA B C 1
ATOM 2436 O O . ALA B 1 119 ? 5.312 14.453 15.602 1 84.69 119 ALA B O 1
ATOM 2437 N N . GLY B 1 120 ? 7.25 13.352 15.953 1 75.06 120 GLY B N 1
ATOM 2438 C CA . GLY B 1 120 ? 6.926 13.047 17.344 1 75.06 120 GLY B CA 1
ATOM 2439 C C . GLY B 1 120 ? 5.828 12.008 17.484 1 75.06 120 GLY B C 1
ATOM 2440 O O . GLY B 1 120 ? 5.586 11.227 16.562 1 75.06 120 GLY B O 1
ATOM 2441 N N . ALA B 1 121 ? 5.285 12.023 18.75 1 60.19 121 ALA B N 1
ATOM 2442 C CA . ALA B 1 121 ? 4.309 11.023 19.172 1 60.19 121 ALA B CA 1
ATOM 2443 C C . ALA B 1 121 ? 3.012 11.156 18.391 1 60.19 121 ALA B C 1
ATOM 2445 O O . ALA B 1 121 ? 2.17 10.25 18.406 1 60.19 121 ALA B O 1
ATOM 2446 N N . GLY B 1 122 ? 3.004 12.203 17.594 1 60.53 122 GLY B N 1
ATOM 2447 C CA . GLY B 1 122 ? 1.759 12.406 16.875 1 60.53 122 GLY B CA 1
ATOM 2448 C C . GLY B 1 122 ? 1.692 11.617 15.57 1 60.53 122 GLY B C 1
ATOM 2449 O O . GLY B 1 122 ? 0.622 11.484 14.977 1 60.53 122 GLY B O 1
ATOM 2450 N N . VAL B 1 123 ? 2.812 11.078 15.141 1 63 123 VAL B N 1
ATOM 2451 C CA . VAL B 1 123 ? 2.807 10.289 13.914 1 63 123 VAL B CA 1
ATOM 2452 C C . VAL B 1 123 ? 2.844 8.797 14.258 1 63 123 VAL B C 1
ATOM 2454 O O . VAL B 1 123 ? 3.828 8.305 14.812 1 63 123 VAL B O 1
ATOM 2457 N N . GLN B 1 124 ? 1.736 8.156 14.125 1 66.38 124 GLN B N 1
ATOM 2458 C CA . GLN B 1 124 ? 1.616 6.734 14.438 1 66.38 124 GLN B CA 1
ATOM 2459 C C . GLN B 1 124 ? 1.854 5.875 13.203 1 66.38 124 GLN B C 1
ATOM 2461 O O . GLN B 1 124 ? 2.029 4.66 13.312 1 66.38 124 GLN B O 1
ATOM 2466 N N . GLY B 1 125 ? 1.781 6.523 12.094 1 78.31 125 GLY B N 1
ATOM 2467 C CA . GLY B 1 125 ? 1.821 5.832 10.812 1 78.31 125 GLY B CA 1
ATOM 2468 C C . GLY B 1 125 ? 0.702 6.246 9.883 1 78.31 125 GLY B C 1
ATOM 2469 O O . GLY B 1 125 ? -0.265 6.887 10.305 1 78.31 125 GLY B O 1
ATOM 2470 N N . LEU B 1 126 ? 0.847 5.883 8.633 1 83.62 126 LEU B N 1
ATOM 2471 C CA . LEU B 1 126 ? -0.071 6.348 7.598 1 83.62 126 LEU B CA 1
ATOM 2472 C C . LEU B 1 126 ? -1.486 5.844 7.863 1 83.62 126 LEU B C 1
ATOM 2474 O O . LEU B 1 126 ? -2.443 6.625 7.824 1 83.62 126 LEU B O 1
ATOM 2478 N N . VAL B 1 127 ? -1.631 4.562 8.227 1 89.75 127 VAL B N 1
ATOM 2479 C CA . VAL B 1 127 ? -2.953 3.973 8.422 1 89.75 127 VAL B CA 1
ATOM 2480 C C . VAL B 1 127 ? -3.621 4.59 9.648 1 89.75 127 VAL B C 1
ATOM 2482 O O . VAL B 1 127 ? -4.727 5.125 9.555 1 89.75 127 VAL B O 1
ATOM 2485 N N . PRO B 1 128 ? -2.936 4.652 10.734 1 89.94 128 PRO B N 1
ATOM 2486 C CA . PRO B 1 128 ? -3.615 5.234 11.891 1 89.94 128 PRO B CA 1
ATOM 2487 C C . PRO B 1 128 ? -3.939 6.715 11.711 1 89.94 128 PRO B C 1
ATOM 2489 O O . PRO B 1 128 ? -4.977 7.184 12.188 1 89.94 128 PRO B O 1
ATOM 2492 N N . ASP B 1 129 ? -3.098 7.441 11.086 1 89.06 129 ASP B N 1
ATOM 2493 C CA . ASP B 1 129 ? -3.352 8.859 10.859 1 89.06 129 ASP B CA 1
ATOM 2494 C C . ASP B 1 129 ? -4.566 9.07 9.961 1 89.06 129 ASP B C 1
ATOM 2496 O O . ASP B 1 129 ? -5.406 9.93 10.227 1 89.06 129 ASP B O 1
ATOM 2500 N N . LEU B 1 130 ? -4.645 8.312 8.945 1 93.12 130 LEU B N 1
ATOM 2501 C CA . LEU B 1 130 ? -5.777 8.406 8.031 1 93.12 130 LEU B CA 1
ATOM 2502 C C . LEU B 1 130 ? -7.055 7.902 8.695 1 93.12 130 LEU B C 1
ATOM 2504 O O . LEU B 1 130 ? -8.141 8.445 8.461 1 93.12 130 LEU B O 1
ATOM 2508 N N . ALA B 1 131 ? -6.902 6.859 9.477 1 96.31 131 ALA B N 1
ATOM 2509 C CA . ALA B 1 131 ? -8.062 6.367 10.219 1 96.31 131 ALA B CA 1
ATOM 2510 C C . ALA B 1 131 ? -8.617 7.445 11.148 1 96.31 131 ALA B C 1
ATOM 2512 O O . ALA B 1 131 ? -9.828 7.652 11.211 1 96.31 131 ALA B O 1
ATOM 2513 N N . ALA B 1 132 ? -7.711 8.078 11.844 1 94.56 132 ALA B N 1
ATOM 2514 C CA . ALA B 1 132 ? -8.125 9.172 12.719 1 94.56 132 ALA B CA 1
ATOM 2515 C C . ALA B 1 132 ? -8.82 10.273 11.93 1 94.56 132 ALA B C 1
ATOM 2517 O O . ALA B 1 132 ? -9.852 10.797 12.359 1 94.56 132 ALA B O 1
ATOM 2518 N N . PHE B 1 133 ? -8.297 10.594 10.836 1 95.56 133 PHE B N 1
ATOM 2519 C CA . PHE B 1 133 ? -8.867 11.602 9.953 1 95.56 133 PHE B CA 1
ATOM 2520 C C . PHE B 1 133 ? -10.289 11.227 9.555 1 95.56 133 PHE B C 1
ATOM 2522 O O . PHE B 1 133 ? -11.195 12.062 9.609 1 95.56 133 PHE B O 1
ATOM 2529 N N . TRP B 1 134 ? -10.57 10 9.172 1 98 134 TRP B N 1
ATOM 2530 C CA . TRP B 1 134 ? -11.844 9.555 8.609 1 98 134 TRP B CA 1
ATOM 2531 C C . TRP B 1 134 ? -12.867 9.281 9.711 1 98 134 TRP B C 1
ATOM 2533 O O . TRP B 1 134 ? -14.062 9.148 9.438 1 98 134 TRP B O 1
ATOM 2543 N N . THR B 1 135 ? -12.438 9.164 10.945 1 98.12 135 THR B N 1
ATOM 2544 C CA . THR B 1 135 ? -13.281 8.797 12.07 1 98.12 135 THR B CA 1
ATOM 2545 C C . THR B 1 135 ? -14.492 9.727 12.156 1 98.12 135 THR B C 1
ATOM 2547 O O . THR B 1 135 ? -15.625 9.266 12.297 1 98.12 135 THR B O 1
ATOM 2550 N N . ARG B 1 136 ? -14.305 11 12.016 1 97.69 136 ARG B N 1
ATOM 2551 C CA . ARG B 1 136 ? -15.406 11.945 12.156 1 97.69 136 ARG B CA 1
ATOM 2552 C C . ARG B 1 136 ? -16.438 11.75 11.055 1 97.69 136 ARG B C 1
ATOM 2554 O O . ARG B 1 136 ? -17.641 11.93 11.289 1 97.69 136 ARG B O 1
ATOM 2561 N N . TYR B 1 137 ? -16.031 11.406 9.906 1 98.44 137 TYR B N 1
ATOM 2562 C CA . TYR B 1 137 ? -16.953 11.211 8.797 1 98.44 137 TYR B CA 1
ATOM 2563 C C . TYR B 1 137 ? -17.734 9.914 8.961 1 98.44 137 TYR B C 1
ATOM 2565 O O . TYR B 1 137 ? -18.906 9.844 8.602 1 98.44 137 TYR B O 1
ATOM 2573 N N . LEU B 1 138 ? -17.047 8.898 9.469 1 98.56 138 LEU B N 1
ATOM 2574 C CA . LEU B 1 138 ? -17.734 7.633 9.719 1 98.56 138 LEU B CA 1
ATOM 2575 C C . LEU B 1 138 ? -18.734 7.773 10.859 1 98.56 138 LEU B C 1
ATOM 2577 O O . LEU B 1 138 ? -19.812 7.18 10.82 1 98.56 138 LEU B O 1
ATOM 2581 N N . LEU B 1 139 ? -18.375 8.531 11.883 1 98.31 139 LEU B N 1
ATOM 2582 C CA . LEU B 1 139 ? -19.328 8.82 12.961 1 98.31 139 LEU B CA 1
ATOM 2583 C C . LEU B 1 139 ? -20.562 9.516 12.422 1 98.31 139 LEU B C 1
ATOM 2585 O O . LEU B 1 139 ? -21.688 9.125 12.75 1 98.31 139 LEU B O 1
ATOM 2589 N N . ALA B 1 140 ? -20.375 10.508 11.609 1 98 140 ALA B N 1
ATOM 2590 C CA . ALA B 1 140 ? -21.5 11.227 11 1 98 140 ALA B CA 1
ATOM 2591 C C . ALA B 1 140 ? -22.344 10.297 10.141 1 98 140 ALA B C 1
ATOM 2593 O O . ALA B 1 140 ? -23.578 10.367 10.172 1 98 140 ALA B O 1
ATOM 2594 N N . ALA B 1 141 ? -21.703 9.43 9.352 1 98.19 141 ALA B N 1
ATOM 2595 C CA . ALA B 1 141 ? -22.406 8.477 8.492 1 98.19 141 ALA B CA 1
ATOM 2596 C C . ALA B 1 141 ? -23.25 7.516 9.312 1 98.19 141 ALA B C 1
ATOM 2598 O O . ALA B 1 141 ? -24.359 7.152 8.914 1 98.19 141 ALA B O 1
ATOM 2599 N N . ARG B 1 142 ? -22.656 7.043 10.398 1 97.44 142 ARG B N 1
ATOM 2600 C CA . ARG B 1 142 ? -23.422 6.184 11.297 1 97.44 142 ARG B CA 1
ATOM 2601 C C . ARG B 1 142 ? -24.641 6.922 11.867 1 97.44 142 ARG B C 1
ATOM 2603 O O . ARG B 1 142 ? -25.75 6.387 11.883 1 97.44 142 ARG B O 1
ATOM 2610 N N . ASP B 1 143 ? -24.469 8.141 12.32 1 97.12 143 ASP B N 1
ATOM 2611 C CA . ASP B 1 143 ? -25.516 8.953 12.938 1 97.12 143 ASP B CA 1
ATOM 2612 C C . ASP B 1 143 ? -26.641 9.234 11.953 1 97.12 143 ASP B C 1
ATOM 2614 O O . ASP B 1 143 ? -27.812 9.312 12.352 1 97.12 143 ASP B O 1
ATOM 2618 N N . THR B 1 144 ? -26.359 9.359 10.672 1 96.88 144 THR B N 1
ATOM 2619 C CA . THR B 1 144 ? -27.359 9.68 9.664 1 96.88 144 THR B CA 1
ATOM 2620 C C . THR B 1 144 ? -27.922 8.406 9.039 1 96.88 144 THR B C 1
ATOM 2622 O O . THR B 1 144 ? -28.797 8.469 8.172 1 96.88 144 THR B O 1
ATOM 2625 N N . GLY B 1 145 ? -27.344 7.305 9.383 1 97 145 GLY B N 1
ATOM 2626 C CA . GLY B 1 145 ? -27.875 6.031 8.922 1 97 145 GLY B CA 1
ATOM 2627 C C . GLY B 1 145 ? -27.297 5.598 7.586 1 97 145 GLY B C 1
ATOM 2628 O O . GLY B 1 145 ? -27.828 4.691 6.941 1 97 145 GLY B O 1
ATOM 2629 N N . GLU B 1 146 ? -26.25 6.246 7.145 1 96.88 146 GLU B N 1
ATOM 2630 C CA . GLU B 1 146 ? -25.609 5.867 5.891 1 96.88 146 GLU B CA 1
ATOM 2631 C C . GLU B 1 146 ? -24.875 4.535 6.027 1 96.88 146 GLU B C 1
ATOM 2633 O O . GLU B 1 146 ? -24.719 3.803 5.047 1 96.88 146 GLU B O 1
ATOM 2638 N N . ILE B 1 147 ? -24.375 4.273 7.195 1 97.31 147 ILE B N 1
ATOM 2639 C CA . ILE B 1 147 ? -23.766 2.973 7.484 1 97.31 147 ILE B CA 1
ATOM 2640 C C . ILE B 1 147 ? -24.484 2.324 8.664 1 97.31 147 ILE B C 1
ATOM 2642 O O . ILE B 1 147 ? -25.312 2.963 9.328 1 97.31 147 ILE B O 1
ATOM 2646 N N . HIS B 1 148 ? -24.25 1.021 8.859 1 96.62 148 HIS B N 1
ATOM 2647 C CA . HIS B 1 148 ? -24.984 0.268 9.859 1 96.62 148 HIS B CA 1
ATOM 2648 C C . HIS B 1 148 ? -24.766 0.844 11.258 1 96.62 148 HIS B C 1
ATOM 2650 O O . HIS B 1 148 ? -23.641 1.213 11.609 1 96.62 148 HIS B O 1
ATOM 2656 N N . PRO B 1 149 ? -25.734 0.889 12.117 1 96.19 149 PRO B N 1
ATOM 2657 C CA . PRO B 1 149 ? -25.625 1.531 13.43 1 96.19 149 PRO B CA 1
ATOM 2658 C C . PRO B 1 149 ? -24.672 0.805 14.367 1 96.19 149 PRO B C 1
ATOM 2660 O O . PRO B 1 149 ? -24.109 1.42 15.273 1 96.19 149 PRO B O 1
ATOM 2663 N N . ASN B 1 150 ? -24.422 -0.454 14.188 1 95.38 150 ASN B N 1
ATOM 2664 C CA . ASN B 1 150 ? -23.562 -1.236 15.07 1 95.38 150 ASN B CA 1
ATOM 2665 C C . ASN B 1 150 ? -22.125 -1.298 14.539 1 95.38 150 ASN B C 1
ATOM 2667 O O . ASN B 1 150 ? -21.312 -2.088 15.023 1 95.38 150 ASN B O 1
ATOM 2671 N N . THR B 1 151 ? -21.828 -0.448 13.555 1 95.56 151 THR B N 1
ATOM 2672 C CA . THR B 1 151 ? -20.484 -0.405 13 1 95.56 151 THR B CA 1
ATOM 2673 C C . THR B 1 151 ? -19.469 -0.012 14.062 1 95.56 151 THR B C 1
ATOM 2675 O O . THR B 1 151 ? -19.672 0.961 14.797 1 95.56 151 THR B O 1
ATOM 2678 N N . ASP B 1 152 ? -18.422 -0.846 14.234 1 96.06 152 ASP B N 1
ATOM 2679 C CA . ASP B 1 152 ? -17.266 -0.425 15.016 1 96.06 152 ASP B CA 1
ATOM 2680 C C . ASP B 1 152 ? -16.469 0.653 14.289 1 96.06 152 ASP B C 1
ATOM 2682 O O . ASP B 1 152 ? -15.742 0.357 13.336 1 96.06 152 ASP B O 1
ATOM 2686 N N . ILE B 1 153 ? -16.547 1.834 14.82 1 97.56 153 ILE B N 1
ATOM 2687 C CA . ILE B 1 153 ? -16.031 3.002 14.109 1 97.56 153 ILE B CA 1
ATOM 2688 C C . ILE B 1 153 ? -14.516 2.904 13.969 1 97.56 153 ILE B C 1
ATOM 2690 O O . ILE B 1 153 ? -13.961 3.225 12.914 1 97.56 153 ILE B O 1
ATOM 2694 N N . ALA B 1 154 ? -13.766 2.502 14.969 1 96.75 154 ALA B N 1
ATOM 2695 C CA . ALA B 1 154 ? -12.312 2.385 14.891 1 96.75 154 ALA B CA 1
ATOM 2696 C C . ALA B 1 154 ? -11.898 1.396 13.805 1 96.75 154 ALA B C 1
ATOM 2698 O O . ALA B 1 154 ? -11.008 1.687 13 1 96.75 154 ALA B O 1
ATOM 2699 N N . GLU B 1 155 ? -12.555 0.303 13.734 1 95.56 155 GLU B N 1
ATOM 2700 C CA . GLU B 1 155 ? -12.273 -0.722 12.734 1 95.56 155 GLU B CA 1
ATOM 2701 C C . GLU B 1 155 ? -12.633 -0.237 11.336 1 95.56 155 GLU B C 1
ATOM 2703 O O . GLU B 1 155 ? -11.859 -0.415 10.391 1 95.56 155 GLU B O 1
ATOM 2708 N N . ALA B 1 156 ? -13.797 0.369 11.219 1 97.5 156 ALA B N 1
ATOM 2709 C CA . ALA B 1 156 ? -14.258 0.878 9.93 1 97.5 156 ALA B CA 1
ATOM 2710 C C . ALA B 1 156 ? -13.336 1.98 9.414 1 97.5 156 ALA B C 1
ATOM 2712 O O . ALA B 1 156 ? -13.055 2.055 8.219 1 97.5 156 ALA B O 1
ATOM 2713 N N . ALA B 1 157 ? -12.898 2.812 10.328 1 98 157 ALA B N 1
ATOM 2714 C CA . ALA B 1 157 ? -12.008 3.902 9.938 1 98 157 ALA B CA 1
ATOM 2715 C C . ALA B 1 157 ? -10.688 3.365 9.406 1 98 157 ALA B C 1
ATOM 2717 O O . ALA B 1 157 ? -10.156 3.873 8.414 1 98 157 ALA B O 1
ATOM 2718 N N . GLU B 1 158 ? -10.133 2.395 10.047 1 96.94 158 GLU B N 1
ATOM 2719 C CA . GLU B 1 158 ? -8.914 1.767 9.539 1 96.94 158 GLU B CA 1
ATOM 2720 C C . GLU B 1 158 ? -9.141 1.14 8.172 1 96.94 158 GLU B C 1
ATOM 2722 O O . GLU B 1 158 ? -8.281 1.227 7.289 1 96.94 158 GLU B O 1
ATOM 2727 N N . TRP B 1 159 ? -10.258 0.5 7.996 1 97.19 159 TRP B N 1
ATOM 2728 C CA . TRP B 1 159 ? -10.578 -0.114 6.711 1 97.19 159 TRP B CA 1
ATOM 2729 C C . TRP B 1 159 ? -10.633 0.935 5.605 1 97.19 159 TRP B C 1
ATOM 2731 O O . TRP B 1 159 ? -10.031 0.763 4.547 1 97.19 159 TRP B O 1
ATOM 2741 N N . VAL B 1 160 ? -11.328 2.027 5.879 1 98.19 160 VAL B N 1
ATOM 2742 C CA . VAL B 1 160 ? -11.438 3.113 4.91 1 98.19 160 VAL B CA 1
ATOM 2743 C C . VAL B 1 160 ? -10.055 3.686 4.617 1 98.19 160 VAL B C 1
ATOM 2745 O O . VAL B 1 160 ? -9.719 3.965 3.461 1 98.19 160 VAL B O 1
ATOM 2748 N N . ALA B 1 161 ? -9.281 3.809 5.645 1 96.62 161 ALA B N 1
ATOM 2749 C CA . ALA B 1 161 ? -7.914 4.281 5.465 1 96.62 161 ALA B CA 1
ATOM 2750 C C . ALA B 1 161 ? -7.141 3.377 4.512 1 96.62 161 ALA B C 1
ATOM 2752 O O . ALA B 1 161 ? -6.441 3.859 3.615 1 96.62 161 ALA B O 1
ATOM 2753 N N . ARG B 1 162 ? -7.219 2.123 4.672 1 95.81 162 ARG B N 1
ATOM 2754 C CA . ARG B 1 162 ? -6.543 1.158 3.811 1 95.81 162 ARG B CA 1
ATOM 2755 C C . ARG B 1 162 ? -7.016 1.285 2.367 1 95.81 162 ARG B C 1
ATOM 2757 O O . ARG B 1 162 ? -6.207 1.215 1.437 1 95.81 162 ARG B O 1
ATOM 2764 N N . VAL B 1 163 ? -8.273 1.445 2.176 1 97.25 163 VAL B N 1
ATOM 2765 C CA . VAL B 1 163 ? -8.852 1.601 0.844 1 97.25 163 VAL B CA 1
ATOM 2766 C C . VAL B 1 163 ? -8.289 2.857 0.183 1 97.25 163 VAL B C 1
ATOM 2768 O O . VAL B 1 163 ? -7.824 2.812 -0.958 1 97.25 163 VAL B O 1
ATOM 2771 N N . VAL B 1 164 ? -8.32 3.924 0.924 1 95.69 164 VAL B N 1
ATOM 2772 C CA . VAL B 1 164 ? -7.844 5.203 0.403 1 95.69 164 VAL B CA 1
ATOM 2773 C C . VAL B 1 164 ? -6.367 5.094 0.033 1 95.69 164 VAL B C 1
ATOM 2775 O O . VAL B 1 164 ? -5.961 5.516 -1.054 1 95.69 164 VAL B O 1
ATOM 2778 N N . ILE B 1 165 ? -5.578 4.52 0.909 1 92.19 165 ILE B N 1
ATOM 2779 C CA . ILE B 1 165 ? -4.148 4.352 0.661 1 92.19 165 ILE B CA 1
ATOM 2780 C C . ILE B 1 165 ? -3.939 3.514 -0.601 1 92.19 165 ILE B C 1
ATOM 2782 O O . ILE B 1 165 ? -3.123 3.865 -1.456 1 92.19 165 ILE B O 1
ATOM 2786 N N . SER B 1 166 ? -4.637 2.463 -0.741 1 93.25 166 SER B N 1
ATOM 2787 C CA . SER B 1 166 ? -4.5 1.563 -1.882 1 93.25 166 SER B CA 1
ATOM 2788 C C . SER B 1 166 ? -4.734 2.299 -3.197 1 93.25 166 SER B C 1
ATOM 2790 O O . SER B 1 166 ? -3.906 2.238 -4.105 1 93.25 166 SER B O 1
ATOM 2792 N N . PHE B 1 167 ? -5.785 3.031 -3.318 1 93.31 167 PHE B N 1
ATOM 2793 C CA . PHE B 1 167 ? -6.141 3.674 -4.578 1 93.31 167 PHE B CA 1
ATOM 2794 C C . PHE B 1 167 ? -5.273 4.902 -4.824 1 93.31 167 PHE B C 1
ATOM 2796 O O . PHE B 1 167 ? -4.988 5.246 -5.973 1 93.31 167 PHE B O 1
ATOM 2803 N N . ALA B 1 168 ? -4.875 5.504 -3.754 1 89.12 168 ALA B N 1
ATOM 2804 C CA . ALA B 1 168 ? -4.094 6.73 -3.91 1 89.12 168 ALA B CA 1
ATOM 2805 C C . ALA B 1 168 ? -2.648 6.414 -4.289 1 89.12 168 ALA B C 1
ATOM 2807 O O . ALA B 1 168 ? -1.978 7.223 -4.934 1 89.12 168 ALA B O 1
ATOM 2808 N N . THR B 1 169 ? -2.139 5.227 -3.898 1 85.25 169 THR B N 1
ATOM 2809 C CA . THR B 1 169 ? -0.694 5.039 -3.982 1 85.25 169 THR B CA 1
ATOM 2810 C C . THR B 1 169 ? -0.352 3.855 -4.883 1 85.25 169 THR B C 1
ATOM 2812 O O . THR B 1 169 ? 0.779 3.736 -5.355 1 85.25 169 THR B O 1
ATOM 2815 N N . VAL B 1 170 ? -1.261 2.967 -5.066 1 84.88 170 VAL B N 1
ATOM 2816 C CA . VAL B 1 170 ? -0.966 1.737 -5.793 1 84.88 170 VAL B CA 1
ATOM 2817 C C . VAL B 1 170 ? -1.669 1.757 -7.148 1 84.88 170 VAL B C 1
ATOM 2819 O O . VAL B 1 170 ? -2.9 1.735 -7.215 1 84.88 170 VAL B O 1
ATOM 2822 N N . PRO B 1 171 ? -0.903 1.72 -8.156 1 83.56 171 PRO B N 1
ATOM 2823 C CA . PRO B 1 171 ? -1.533 1.702 -9.477 1 83.56 171 PRO B CA 1
ATOM 2824 C C . PRO B 1 171 ? -2.33 0.426 -9.734 1 83.56 171 PRO B C 1
ATOM 2826 O O . PRO B 1 171 ? -1.964 -0.645 -9.242 1 83.56 171 PRO B O 1
ATOM 2829 N N . GLY B 1 172 ? -3.434 0.604 -10.414 1 84.19 172 GLY B N 1
ATOM 2830 C CA . GLY B 1 172 ? -4.262 -0.508 -10.852 1 84.19 172 GLY B CA 1
ATOM 2831 C C . GLY B 1 172 ? -4.309 -0.658 -12.359 1 84.19 172 GLY B C 1
ATOM 2832 O O . GLY B 1 172 ? -3.766 0.176 -13.086 1 84.19 172 GLY B O 1
ATOM 2833 N N . GLU B 1 173 ? -4.836 -1.771 -12.797 1 85.44 173 GLU B N 1
ATOM 2834 C CA . GLU B 1 173 ? -4.984 -2.031 -14.227 1 85.44 173 GLU B CA 1
ATOM 2835 C C . GLU B 1 173 ? -6.434 -1.854 -14.672 1 85.44 173 GLU B C 1
ATOM 2837 O O . GLU B 1 173 ? -6.699 -1.254 -15.719 1 85.44 173 GLU B O 1
ATOM 2842 N N . GLN B 1 174 ? -7.309 -2.287 -13.891 1 88.69 174 GLN B N 1
ATOM 2843 C CA . GLN B 1 174 ? -8.719 -2.275 -14.25 1 88.69 174 GLN B CA 1
ATOM 2844 C C . GLN B 1 174 ? -9.375 -0.943 -13.898 1 88.69 174 GLN B C 1
ATOM 2846 O O . GLN B 1 174 ? -10.18 -0.417 -14.664 1 88.69 174 GLN B O 1
ATOM 2851 N N . LEU B 1 175 ? -9.008 -0.412 -12.773 1 90.12 175 LEU B N 1
ATOM 2852 C CA . LEU B 1 175 ? -9.586 0.844 -12.305 1 90.12 175 LEU B CA 1
ATOM 2853 C C . LEU B 1 175 ? -8.57 1.979 -12.398 1 90.12 175 LEU B C 1
ATOM 2855 O O . LEU B 1 175 ? -7.477 1.88 -11.852 1 90.12 175 LEU B O 1
ATOM 2859 N N . ASP B 1 176 ? -8.953 2.967 -13.172 1 89.88 176 ASP B N 1
ATOM 2860 C CA . ASP B 1 176 ? -8.195 4.215 -13.164 1 89.88 176 ASP B CA 1
ATOM 2861 C C . ASP B 1 176 ? -8.586 5.086 -11.969 1 89.88 176 ASP B C 1
ATOM 2863 O O . ASP B 1 176 ? -9.664 5.688 -11.961 1 89.88 176 ASP B O 1
ATOM 2867 N N . ALA B 1 177 ? -7.711 5.176 -11.055 1 88.62 177 ALA B N 1
ATOM 2868 C CA . ALA B 1 177 ? -8.008 5.875 -9.805 1 88.62 177 ALA B CA 1
ATOM 2869 C C . ALA B 1 177 ? -8.133 7.379 -10.039 1 88.62 177 ALA B C 1
ATOM 2871 O O . ALA B 1 177 ? -8.609 8.109 -9.164 1 88.62 177 ALA B O 1
ATOM 2872 N N . SER B 1 178 ? -7.723 7.863 -11.219 1 88.31 178 SER B N 1
ATOM 2873 C CA . SER B 1 178 ? -7.863 9.281 -11.523 1 88.31 178 SER B CA 1
ATOM 2874 C C . SER B 1 178 ? -9.273 9.609 -12 1 88.31 178 SER B C 1
ATOM 2876 O O . SER B 1 178 ? -9.656 10.781 -12.07 1 88.31 178 SER B O 1
ATOM 2878 N N . ASP B 1 179 ? -10.031 8.594 -12.328 1 93.12 179 ASP B N 1
ATOM 2879 C CA . ASP B 1 179 ? -11.43 8.75 -12.703 1 93.12 179 ASP B CA 1
ATOM 2880 C C . ASP B 1 179 ? -12.344 8.672 -11.484 1 93.12 179 ASP B C 1
ATOM 2882 O O . ASP B 1 179 ? -12.734 7.578 -11.062 1 93.12 179 ASP B O 1
ATOM 2886 N N . THR B 1 180 ? -12.742 9.805 -10.992 1 92.25 180 THR B N 1
ATOM 2887 C CA . THR B 1 180 ? -13.508 9.875 -9.75 1 92.25 180 THR B CA 1
ATOM 2888 C C . THR B 1 180 ? -14.828 9.125 -9.883 1 92.25 180 THR B C 1
ATOM 2890 O O . THR B 1 180 ? -15.297 8.508 -8.922 1 92.25 180 THR B O 1
ATOM 2893 N N . GLY B 1 181 ? -15.438 9.242 -10.992 1 95 181 GLY B N 1
ATOM 2894 C CA . GLY B 1 181 ? -16.672 8.5 -11.211 1 95 181 GLY B CA 1
ATOM 2895 C C . GLY B 1 181 ? -16.484 6.996 -11.117 1 95 181 GLY B C 1
ATOM 2896 O O . GLY B 1 181 ? -17.297 6.301 -10.5 1 95 181 GLY B O 1
ATOM 2897 N N . ALA B 1 182 ? -15.414 6.512 -11.734 1 95 182 ALA B N 1
ATOM 2898 C CA . ALA B 1 182 ? -15.109 5.086 -11.672 1 95 182 ALA B CA 1
ATOM 2899 C C . ALA B 1 182 ? -14.789 4.648 -10.242 1 95 182 ALA B C 1
ATOM 2901 O O . ALA B 1 182 ? -15.211 3.574 -9.812 1 95 182 ALA B O 1
ATOM 2902 N N . VAL B 1 183 ? -14.062 5.508 -9.555 1 96.19 183 VAL B N 1
ATOM 2903 C CA . VAL B 1 183 ? -13.719 5.211 -8.172 1 96.19 183 VAL B CA 1
ATOM 2904 C C . VAL B 1 183 ? -14.992 5.133 -7.328 1 96.19 183 VAL B C 1
ATOM 2906 O O . VAL B 1 183 ? -15.164 4.215 -6.523 1 96.19 183 VAL B O 1
ATOM 2909 N N . LEU B 1 184 ? -15.836 6.086 -7.559 1 96.69 184 LEU B N 1
ATOM 2910 C CA . LEU B 1 184 ? -17.094 6.113 -6.812 1 96.69 184 LEU B CA 1
ATOM 2911 C C . LEU B 1 184 ? -17.906 4.855 -7.078 1 96.69 184 LEU B C 1
ATOM 2913 O O . LEU B 1 184 ? -18.438 4.238 -6.145 1 96.69 184 LEU B O 1
ATOM 2917 N N . THR B 1 185 ? -18 4.461 -8.312 1 95.62 185 THR B N 1
ATOM 2918 C CA . THR B 1 185 ? -18.719 3.244 -8.68 1 95.62 185 THR B CA 1
ATOM 2919 C C . THR B 1 185 ? -18.109 2.029 -7.984 1 95.62 185 THR B C 1
ATOM 2921 O O . THR B 1 185 ? -18.828 1.183 -7.457 1 95.62 185 THR B O 1
ATOM 2924 N N . HIS B 1 186 ? -16.812 2.004 -7.93 1 96 186 HIS B N 1
ATOM 2925 C CA . HIS B 1 186 ? -16.094 0.912 -7.285 1 96 186 HIS B CA 1
ATOM 2926 C C . HIS B 1 186 ? -16.359 0.885 -5.781 1 96 186 HIS B C 1
ATOM 2928 O O . HIS B 1 186 ? -16.609 -0.18 -5.211 1 96 186 HIS B O 1
ATOM 2934 N N . LEU B 1 187 ? -16.312 2.031 -5.18 1 96.88 187 LEU B N 1
ATOM 2935 C CA . LEU B 1 187 ? -16.562 2.133 -3.748 1 96.88 187 LEU B CA 1
ATOM 2936 C C . LEU B 1 187 ? -17.984 1.661 -3.406 1 96.88 187 LEU B C 1
ATOM 2938 O O . LEU B 1 187 ? -18.172 0.925 -2.438 1 96.88 187 LEU B O 1
ATOM 2942 N N . ARG B 1 188 ? -18.938 2.061 -4.148 1 96.38 188 ARG B N 1
ATOM 2943 C CA . ARG B 1 188 ? -20.328 1.695 -3.908 1 96.38 188 ARG B CA 1
ATOM 2944 C C . ARG B 1 188 ? -20.547 0.199 -4.105 1 96.38 188 ARG B C 1
ATOM 2946 O O . ARG B 1 188 ? -21.359 -0.412 -3.416 1 96.38 188 ARG B O 1
ATOM 2953 N N . ARG B 1 189 ? -19.734 -0.335 -4.961 1 95.12 189 ARG B N 1
ATOM 2954 C CA . ARG B 1 189 ? -19.875 -1.753 -5.273 1 95.12 189 ARG B CA 1
ATOM 2955 C C . ARG B 1 189 ? -19.156 -2.617 -4.238 1 95.12 189 ARG B C 1
ATOM 2957 O O . ARG B 1 189 ? -19.703 -3.625 -3.785 1 95.12 189 ARG B O 1
ATOM 2964 N N . TYR B 1 190 ? -17.953 -2.195 -3.83 1 96.38 190 TYR B N 1
ATOM 2965 C CA . TYR B 1 190 ? -17.109 -3.15 -3.133 1 96.38 190 TYR B CA 1
ATOM 2966 C C . TYR B 1 190 ? -16.859 -2.717 -1.691 1 96.38 190 TYR B C 1
ATOM 2968 O O . TYR B 1 190 ? -16.516 -3.537 -0.839 1 96.38 190 TYR B O 1
ATOM 2976 N N . VAL B 1 191 ? -17.047 -1.44 -1.368 1 97.56 191 VAL B N 1
ATOM 2977 C CA . VAL B 1 191 ? -16.672 -0.967 -0.043 1 97.56 191 VAL B CA 1
ATOM 2978 C C . VAL B 1 191 ? -17.922 -0.686 0.79 1 97.56 191 VAL B C 1
ATOM 2980 O O . VAL B 1 191 ? -18.047 -1.192 1.905 1 97.56 191 VAL B O 1
ATOM 2983 N N . MET B 1 192 ? -18.891 0.006 0.241 1 97 192 MET B N 1
ATOM 2984 C CA . MET B 1 192 ? -20.047 0.511 0.993 1 97 192 MET B CA 1
ATOM 2985 C C . MET B 1 192 ? -20.906 -0.636 1.5 1 97 192 MET B C 1
ATOM 2987 O O . MET B 1 192 ? -21.438 -0.571 2.607 1 97 192 MET B O 1
ATOM 2991 N N . PRO B 1 193 ? -21.094 -1.725 0.727 1 95.75 193 PRO B N 1
ATOM 2992 C CA . PRO B 1 193 ? -21.938 -2.807 1.244 1 95.75 193 PRO B CA 1
ATOM 2993 C C . PRO B 1 193 ? -21.453 -3.342 2.588 1 95.75 193 PRO B C 1
ATOM 2995 O O . PRO B 1 193 ? -22.25 -3.664 3.461 1 95.75 193 PRO B O 1
ATOM 2998 N N . GLY B 1 194 ? -20.125 -3.404 2.789 1 95.5 194 GLY B N 1
ATOM 2999 C CA . GLY B 1 194 ? -19.594 -3.877 4.055 1 95.5 194 GLY B CA 1
ATOM 3000 C C . GLY B 1 194 ? -19.859 -2.932 5.211 1 95.5 194 GLY B C 1
ATOM 3001 O O . GLY B 1 194 ? -20.016 -3.367 6.352 1 95.5 194 GLY B O 1
ATOM 3002 N N . LEU B 1 195 ? -19.922 -1.668 4.93 1 96.25 195 LEU B N 1
ATOM 3003 C CA . LEU B 1 195 ? -20.188 -0.666 5.961 1 96.25 195 LEU B CA 1
ATOM 3004 C C . LEU B 1 195 ? -21.672 -0.597 6.293 1 96.25 195 LEU B C 1
ATOM 3006 O O . LEU B 1 195 ? -22.047 -0.172 7.387 1 96.25 195 LEU B O 1
ATOM 3010 N N . ARG B 1 196 ? -22.469 -1.052 5.34 1 94.38 196 ARG B N 1
ATOM 3011 C CA . ARG B 1 196 ? -23.906 -0.946 5.508 1 94.38 196 ARG B CA 1
ATOM 3012 C C . ARG B 1 196 ? -24.484 -2.232 6.082 1 94.38 196 ARG B C 1
ATOM 3014 O O . ARG B 1 196 ? -25.609 -2.238 6.598 1 94.38 196 ARG B O 1
ATOM 3021 N N . ALA B 1 197 ? -23.703 -3.289 5.945 1 88 197 ALA B N 1
ATOM 3022 C CA . ALA B 1 197 ? -24.188 -4.586 6.418 1 88 197 ALA B CA 1
ATOM 3023 C C . ALA B 1 197 ? -24.109 -4.676 7.938 1 88 197 ALA B C 1
ATOM 3025 O O . ALA B 1 197 ? -23.266 -4.023 8.562 1 88 197 ALA B O 1
ATOM 3026 N N . GLU B 1 198 ? -25 -5.465 8.445 1 83.44 198 GLU B N 1
ATOM 3027 C CA . GLU B 1 198 ? -24.922 -5.777 9.867 1 83.44 198 GLU B CA 1
ATOM 3028 C C . GLU B 1 198 ? -23.641 -6.539 10.195 1 83.44 198 GLU B C 1
ATOM 3030 O O . GLU B 1 198 ? -23.328 -7.551 9.57 1 83.44 198 GLU B O 1
ATOM 3035 N N . PRO B 1 199 ? -22.906 -5.961 11.141 1 76.44 199 PRO B N 1
ATOM 3036 C CA . PRO B 1 199 ? -21.688 -6.672 11.5 1 76.44 199 PRO B CA 1
ATOM 3037 C C . PRO B 1 199 ? -21.953 -8.055 12.102 1 76.44 199 PRO B C 1
ATOM 3039 O O . PRO B 1 199 ? -22.953 -8.242 12.789 1 76.44 199 PRO B O 1
ATOM 3042 N N . ALA B 1 200 ? -21.344 -9.039 11.445 1 63.72 200 ALA B N 1
ATOM 3043 C CA . ALA B 1 200 ? -21.562 -10.383 11.969 1 63.72 200 ALA B CA 1
ATOM 3044 C C . ALA B 1 200 ? -21.297 -10.438 13.469 1 63.72 200 ALA B C 1
ATOM 3046 O O . ALA B 1 200 ? -20.391 -9.758 13.977 1 63.72 200 ALA B O 1
ATOM 3047 N N . SER B 1 201 ? -22.281 -10.891 14.344 1 54.09 201 SER B N 1
ATOM 3048 C CA . SER B 1 201 ? -22.172 -11.102 15.781 1 54.09 201 SER B CA 1
ATOM 3049 C C . SER B 1 201 ? -21 -12.016 16.109 1 54.09 201 SER B C 1
ATOM 3051 O O . SER B 1 201 ? -20.688 -12.922 15.352 1 54.09 201 SER B O 1
#